Protein 8TE9 (pdb70)

Secondary structure (DSSP, 8-state):
--EEEEEE--PPTT-HHHHHHHHHHHHHHHHTTTSEEEEEE-TTBTBSHHHHHHHHHHTSSSEEEEETGGGGGT-GGGGGGGSTTS--GGGHHHHHHHHHHSHHHHHHHHHHHHTTEEEEEEEEEEEEEEEESSS---SGGGGTT-EEEE-S-HHHHHHHHHTT-EEEE--HHHHHHHHHTTS-SEEEE-HHHHHHTT-TTT--EEE----EEEEEEEEEEHHHHHHS-HHHHHHHHHHHHHHHHHHHHHHHHHHHHHHHHHHHTT-EEEPPPHHHHHHHHHHHTHHHHHTTTTS-HHHHHHHHHTT-/---EEEEEE--PPTT-HHHHHHHHHHHHHHHHTTTSEEEEEE-TTTT-SHHHHHHHHHHTSSSEEEEEHHHHTTT-GGGGGGGSTTS--GGGHHHHHHHHHHSHHHHHHHHHHHHTTEEEEEEEEEEEEEEEESSS---SSGGGTT-EEEE-S-HHHHHHHHHTT-EEEE--HHHHHHHHHTTSSSEEEE-HHHHHHTTGGGT--EEE----EEEEEEEEEEHHHHHHS-HHHHHHHHHHHHHHHHHHHHHHHHHHHHHHHHHHHTT-EEEPPPHHHHHHHHHHHGGGGGG-TTTS-HHHHHHHHGGG-

Sequence (617 aa):
KRINNIRLAHPMAPGNNVTVGYEKKFKKELVAEKSNGRVRIQLFGNCMMLGSDRVTMEAAQRGTLEMASSSSPNMANFSKKQWMVFDLPYITSPEEHQQKLYKAIDDGELGKKLDEIAASIGLKPIMYSEYGYRNFVTTKKPIKTTADDLKKNLKKVRTTDSPIIEVAVAAALGMMAPTTPISWGETYTALQQGTVDGEGNTFSLLNDAKKHTTEEVLKYAIDSAHNYSMHLLMMNKKAYYDSLPANVQQILTEEAGREALTYQRSITSELEKKAEDAFIIEQGITVTRLSPEEERAKLVERTRPVWDKFKDDIPAELIKLVQETQQQAKRRINIRLAHPMAPGNNVTVGYEEKFKKELVAEEKSNNGRVRIQLFGNCMLGSDRRVVTMEAAQRRGTLEMASSSSPNMANNFSKQWMVFDLPYITSPEHQQKLYKAIDDGELGKKKLDEIAASSIGLKPIMYSEYGYRNFVTTKKPIKTTADDLKNLKVRTTDSPIIEVAVAAALGMAPTPISWGETYTALQQGTVDGEGNTFSLLNDAKHTEVLKYAIDSAHNYSMHLLMMNKKAYYDSLPANVQQILTEAGREALTYQRSITSSELEKKAEEDAFIEQGITVTRLSPEERAKLVERTRPVWDKFKKDDIPAELIKKLVQETQQQ

Nearest PDB structures (foldseek):
  8tqn-assembly1_A  TM=9.369E-01  e=1.043E-58  Oleidesulfovibrio alaskensis G20
  7bcr-assembly1_A  TM=9.607E-01  e=1.372E-29  Advenella mimigardefordensis DPN7
  4p47-assembly1_A  TM=8.712E-01  e=3.939E-31  Brucella anthropi ATCC 49188
  4pf8-assembly2_B  TM=9.521E-01  e=1.018E-27  Sulfitobacter sp. NAS-14.1
  4ovq-assembly1_A  TM=9.453E-01  e=1.079E-27  Roseobacter denitrificans OCh 114

Solvent-accessible surface area: 24786 Å² total; per-residue (Å²): 137,69,42,70,0,79,0,0,3,2,2,1,82,42,0,2,0,12,31,0,0,84,53,0,75,81,15,0,39,101,61,2,114,26,130,3,74,1,14,37,1,10,35,28,22,60,23,16,6,109,71,1,0,46,18,0,58,175,36,88,12,19,0,0,0,0,2,0,0,11,0,9,68,29,16,97,55,0,0,0,0,2,2,2,38,7,5,44,76,147,58,26,133,105,0,22,122,20,11,69,105,32,98,2,2,128,57,0,62,86,7,0,46,86,27,30,1,59,18,13,4,20,0,8,6,10,31,2,20,10,1,0,16,170,71,70,1,114,28,0,65,45,0,84,129,6,78,2,10,7,3,54,0,35,0,17,48,17,6,3,59,39,1,39,11,44,39,21,76,29,53,21,37,106,0,23,73,10,7,68,126,51,71,1,54,1,0,7,1,4,7,2,2,0,23,31,15,90,4,6,119,31,8,108,37,0,0,32,0,14,5,4,7,0,3,1,0,0,1,0,11,71,74,54,28,82,82,15,72,61,94,10,33,120,24,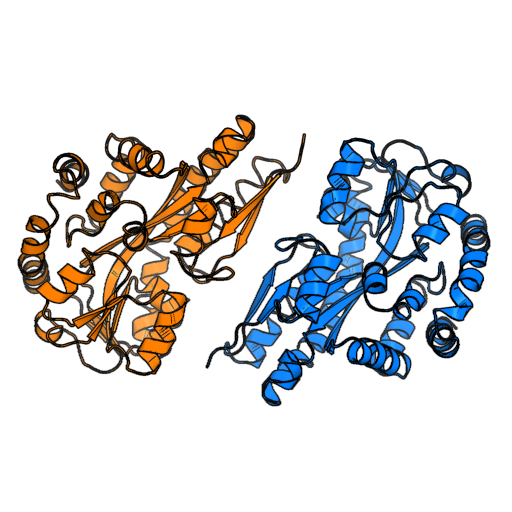0,34,64,0,0,153,72,0,16,96,84,0,39,73,22,13,84,105,44,43,143,136,5,41,79,24,0,113,146,100,56,9,60,26,24,144,18,44,108,124,42,70,57,80,1,54,115,66,0,106,68,1,24,94,142,24,128,131,57,4,48,74,116,7,31,108,27,0,63,77,5,28,160,98,147,46,16,78,0,74,0,0,2,2,4,2,88,42,0,2,0,9,30,0,0,84,50,0,78,74,23,0,39,108,62,0,128,24,68,3,49,1,12,36,0,11,27,33,28,59,25,18,6,121,78,3,0,50,16,0,68,177,38,80,10,21,0,0,0,0,3,0,0,12,0,5,52,28,19,94,53,0,0,0,0,2,2,2,37,6,4,42,77,150,30,20,131,88,0,23,156,19,9,70,137,27,103,2,2,106,46,0,64,93,5,0,46,86,26,30,1,57,19,13,3,21,0,7,5,9,31,3,18,11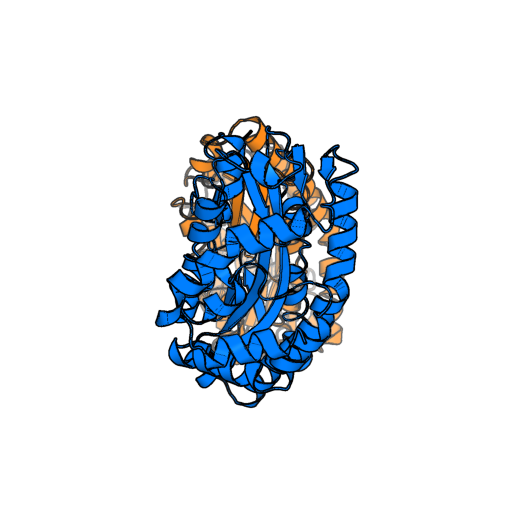,1,1,11,147,92,77,0,110,31,0,70,58,0,103,126,10,83,4,10,8,3,56,0,42,0,17,51,20,7,3,63,37,1,35,12,51,38,59,68,24,48,23,50,109,0,38,53,9,5,72,124,45,77,1,16,2,0,8,0,3,6,3,2,0,33,35,27,100,4,4,102,37,5,92,30,0,0,37,0,14,4,3,7,0,2,1,0,0,0,0,14,74,75,55,26,83,85,15,61,75,84,8,35,86,15,0,25,52,0,0,137,76,0,14,91,82,0,34,72,35,19,83,102,55,35,115,137,5,75,67,24,0,108,155,76,58,5,63,39,34,198,18,50,112,128,26,70,60,82,0,58,95,64,0,115,49,3,55,82,141,29,158,156,40,6,44,83,103,0,33,104,21,0,71,93,10,29,167

B-factor: mean 19.11, std 8.53, range [8.99, 82.58]

Structure (mmCIF, N/CA/C/O backbone):
data_8TE9
#
_entry.id   8TE9
#
_cell.length_a   72.2
_cell.length_b   83.21
_cell.length_c   91.91
_cell.angle_alpha   90
_cell.angle_beta   90
_cell.angle_gamma   90
#
_symmetry.space_group_name_H-M   'P 21 21 21'
#
loop_
_entity.id
_entity.type
_entity.pdbx_description
1 polymer 'Isethionate-binding periplasmic protein DctP'
2 non-polymer '2-hydroxyethylsulfonic acid'
3 non-polymer 'NITRATE ION'
4 non-polymer 1,2-ETHANEDIOL
5 water water
#
loop_
_atom_site.group_PDB
_atom_site.id
_atom_site.type_symbol
_atom_site.label_atom_id
_atom_site.label_alt_id
_atom_site.label_comp_id
_atom_site.label_asym_id
_atom_site.label_entity_id
_atom_site.label_seq_id
_atom_site.pdbx_PDB_ins_code
_atom_site.Cartn_x
_atom_site.Cartn_y
_atom_site.Cartn_z
_atom_site.occupancy
_atom_site.B_iso_or_equiv
_atom_site.auth_seq_id
_atom_site.auth_comp_id
_atom_site.auth_asym_id
_atom_site.auth_atom_id
_atom_site.pdbx_PDB_model_num
ATOM 1 N N . LYS A 1 29 ? 14.041 -3.491 -21.878 1 65.085 29 LYS A N 1
ATOM 2 C CA . LYS A 1 29 ? 12.73 -2.918 -22.283 1 64.859 29 LYS A CA 1
ATOM 3 C C . LYS A 1 29 ? 12.52 -1.638 -21.469 1 59.535 29 LYS A C 1
ATOM 4 O O . LYS A 1 29 ? 13.482 -1.068 -20.95 1 54.693 29 LYS A O 1
ATOM 23 N N . ARG A 1 30 ? 11.272 -1.153 -21.441 1 45.719 30 ARG A N 1
ATOM 24 C CA . ARG A 1 30 ? 10.804 -0.233 -20.419 1 39.712 30 ARG A CA 1
ATOM 25 C C . ARG A 1 30 ? 10.126 -1.081 -19.347 1 36.847 30 ARG A C 1
ATOM 26 O O . ARG A 1 30 ? 9.713 -2.213 -19.617 1 36.41 30 ARG A O 1
ATOM 47 N N . ILE A 1 31 ? 10.096 -0.568 -18.113 1 27.452 31 ILE A N 1
ATOM 48 C CA . ILE A 1 31 ? 9.41 -1.235 -17.014 1 23.033 31 ILE A CA 1
ATOM 49 C C . ILE A 1 31 ? 8.43 -0.202 -16.471 1 22.441 31 ILE A C 1
ATOM 50 O O . ILE A 1 31 ? 8.878 0.905 -16.189 1 23.659 31 ILE A O 1
ATOM 66 N N . ASN A 1 32 ? 7.146 -0.534 -16.372 1 20.766 32 ASN A N 1
ATOM 67 C CA A ASN A 1 32 ? 6.166 0.34 -15.731 0.5 20.126 32 ASN A CA 1
ATOM 68 C CA B ASN A 1 32 ? 6.125 0.28 -15.772 0.5 19.64 32 ASN A CA 1
ATOM 69 C C . ASN A 1 32 ? 5.717 -0.27 -14.408 1 18.35 32 ASN A C 1
ATOM 70 O O . ASN A 1 32 ? 5.324 -1.425 -14.318 1 19.362 32 ASN A O 1
ATOM 91 N N . ILE A 1 33 ? 5.777 0.538 -13.348 1 15.542 33 ILE A N 1
ATOM 92 C CA . ILE A 1 33 ? 5.504 0.08 -11.999 1 13.77 33 ILE A CA 1
ATOM 93 C C . ILE A 1 33 ? 4.362 0.931 -11.441 1 12.829 33 ILE A C 1
ATOM 94 O O . ILE A 1 33 ? 4.524 2.17 -11.326 1 15.076 33 ILE A O 1
ATOM 110 N N . ARG A 1 34 ? 3.268 0.323 -11.078 1 12.926 34 ARG A N 1
ATOM 111 C CA . ARG A 1 34 ? 2.127 1.048 -10.566 1 13.057 34 ARG A CA 1
ATOM 112 C C . ARG A 1 34 ? 2.238 1.182 -9.05 1 12.558 34 ARG A C 1
ATOM 113 O O . ARG A 1 34 ? 2.542 0.218 -8.354 1 14.881 34 ARG A O 1
ATOM 134 N N . LEU A 1 35 ? 1.911 2.371 -8.57 1 12.182 35 LEU A N 1
ATOM 135 C CA . LEU A 1 35 ? 2.032 2.711 -7.147 1 11.936 35 LEU A CA 1
ATOM 136 C C . LEU A 1 35 ? 0.74 3.395 -6.722 1 12.004 35 LEU A C 1
ATOM 137 O O . LEU A 1 35 ? 0.462 4.525 -7.207 1 13.324 35 LEU A O 1
ATOM 153 N N . ALA A 1 36 ? -0.062 2.798 -5.865 1 11.265 36 ALA A N 1
ATOM 154 C CA . ALA A 1 36 ? -1.317 3.379 -5.444 1 11.585 36 ALA A CA 1
ATOM 155 C C . ALA A 1 36 ? -1.259 3.806 -3.985 1 11.646 36 ALA A C 1
ATOM 156 O O . ALA A 1 36 ? -0.621 3.191 -3.148 1 12.829 36 ALA A O 1
ATOM 163 N N . HIS A 1 37 ? -1.961 4.899 -3.694 1 11.857 37 HIS A N 1
ATOM 164 C CA . HIS A 1 37 ? -2.019 5.414 -2.329 1 11.587 37 HIS A CA 1
ATOM 165 C C . HIS A 1 37 ? -3.225 6.291 -2.112 1 11.392 37 HIS A C 1
ATOM 166 O O . HIS A 1 37 ? -3.915 6.659 -3.081 1 12.655 37 HIS A O 1
ATOM 181 N N . PRO A 1 38 ? -3.566 6.586 -0.864 1 11.494 38 PRO A N 1
ATOM 182 C CA . PRO A 1 38 ? -4.808 7.264 -0.541 1 12.099 38 PRO A CA 1
ATOM 183 C C . PRO A 1 38 ? -4.672 8.757 -0.36 1 11.735 38 PRO A C 1
ATOM 184 O O . PRO A 1 38 ? -5.679 9.401 -0.074 1 13.122 38 PRO A O 1
ATOM 195 N N . MET A 1 39 ? -3.474 9.335 -0.447 1 12.069 39 MET A N 1
ATOM 196 C CA . MET A 1 39 ? -3.237 10.665 0.083 1 13.68 39 MET A CA 1
ATOM 197 C C . MET A 1 39 ? -3.539 11.727 -0.964 1 13.634 39 MET A C 1
ATOM 198 O O . MET A 1 39 ? -3.464 11.519 -2.175 1 13.79 39 MET A O 1
ATOM 212 N N . ALA A 1 40 ? -3.92 12.911 -0.465 1 13.977 40 ALA A N 1
ATOM 213 C CA . ALA A 1 40 ? -4.499 13.987 -1.254 1 14.537 40 ALA A CA 1
ATOM 214 C C . ALA A 1 40 ? -3.47 14.786 -2.016 1 14.916 40 ALA A C 1
ATOM 215 O O . ALA A 1 40 ? -2.288 14.778 -1.726 1 13.588 40 ALA A O 1
ATOM 222 N N . PRO A 1 41 ? -3.903 15.495 -3.089 1 15.681 41 PRO A N 1
ATOM 223 C CA . PRO A 1 41 ? -2.971 16.344 -3.818 1 15.741 41 PRO A CA 1
ATOM 224 C C . PRO A 1 41 ? -2.274 17.349 -2.918 1 15.238 41 PRO A C 1
ATOM 225 O O . PRO A 1 41 ? -2.911 17.922 -2.036 1 15.589 41 PRO A O 1
ATOM 236 N N . GLY A 1 42 ? -0.976 17.523 -3.13 1 14.432 42 GLY A N 1
ATOM 237 C CA . GLY A 1 42 ? -0.197 18.505 -2.395 1 15.26 42 GLY A CA 1
ATOM 238 C C . GLY A 1 42 ? 0.235 18.075 -0.995 1 14.259 42 GLY A C 1
ATOM 239 O O . GLY A 1 42 ? 0.922 18.81 -0.326 1 16.585 42 GLY A O 1
ATOM 243 N N . ASN A 1 43 ? -0.2 16.902 -0.544 1 13.883 43 ASN A N 1
ATOM 244 C CA . ASN A 1 43 ? 0.102 16.365 0.777 1 12.937 43 ASN A CA 1
ATOM 245 C C . ASN A 1 43 ? 1.552 15.91 0.833 1 12.746 43 ASN A C 1
ATOM 246 O O . ASN A 1 43 ? 2.174 15.527 -0.175 1 13.357 43 ASN A O 1
ATOM 257 N N . ASN A 1 44 ? 2.154 15.969 2.032 1 12.424 44 ASN A N 1
ATOM 258 C CA . ASN A 1 44 ? 3.52 15.575 2.21 1 13.374 44 ASN A CA 1
ATOM 259 C C . ASN A 1 44 ? 3.845 14.173 1.689 1 12.413 44 ASN A C 1
ATOM 260 O O . ASN A 1 44 ? 4.887 13.954 1.093 1 12.921 44 ASN A O 1
ATOM 271 N N . VAL A 1 45 ? 2.935 13.228 1.919 1 11.898 45 VAL A N 1
ATOM 272 C CA . VAL A 1 45 ? 3.148 11.862 1.472 1 12.006 45 VAL A CA 1
ATOM 273 C C . VAL A 1 45 ? 3.072 11.841 -0.054 1 11.605 45 VAL A C 1
ATOM 274 O O . VAL A 1 45 ? 3.916 11.263 -0.731 1 12.066 45 VAL A O 1
ATOM 287 N N . THR A 1 46 ? 2.037 12.461 -0.587 1 11.643 46 THR A N 1
ATOM 288 C CA . THR A 1 46 ? 1.837 12.521 -2.034 1 11.877 46 THR A CA 1
ATOM 289 C C . THR A 1 46 ? 3.05 13.068 -2.746 1 12.752 46 THR A C 1
ATOM 290 O O . THR A 1 46 ? 3.532 12.539 -3.759 1 12.365 46 THR A O 1
ATOM 301 N N . VAL A 1 47 ? 3.553 14.198 -2.24 1 13.182 47 VAL A N 1
ATOM 302 C CA . VAL A 1 47 ? 4.687 14.876 -2.851 1 13.337 47 VAL A CA 1
ATOM 303 C C . VAL A 1 47 ? 5.943 14.01 -2.761 1 12.977 47 VAL A C 1
ATOM 304 O O . VAL A 1 47 ? 6.789 14.014 -3.655 1 13.134 47 VAL A O 1
ATOM 317 N N . GLY A 1 48 ? 6.119 13.311 -1.64 1 12.204 48 GLY A N 1
ATOM 318 C CA . GLY A 1 48 ? 7.211 12.369 -1.545 1 12.895 48 GLY A CA 1
ATOM 319 C C . GLY A 1 48 ? 7.209 11.327 -2.678 1 12.307 48 GLY A C 1
ATOM 320 O O . GLY A 1 48 ? 8.268 10.936 -3.157 1 12.65 48 GLY A O 1
ATOM 324 N N . TYR A 1 49 ? 6.031 10.808 -3.026 1 11.831 49 TYR A N 1
ATOM 325 C CA . TYR A 1 49 ? 5.928 9.817 -4.093 1 11.598 49 TYR A CA 1
ATOM 326 C C . TYR A 1 49 ? 6.08 10.408 -5.474 1 11.564 49 TYR A C 1
ATOM 327 O O . TYR A 1 49 ? 6.607 9.745 -6.366 1 12.799 49 TYR A O 1
ATOM 345 N N . GLU A 1 50 ? 5.713 11.68 -5.643 1 12.644 50 GLU A N 1
ATOM 346 C CA . GLU A 1 50 ? 6.066 12.393 -6.878 1 13.153 50 GLU A CA 1
ATOM 347 C C . GLU A 1 50 ? 7.579 12.52 -7.012 1 12.873 50 GLU A C 1
ATOM 348 O O . GLU A 1 50 ? 8.141 12.331 -8.089 1 13.578 50 GLU A O 1
ATOM 360 N N A LYS A 1 51 ? 8.285 12.778 -5.91 0.5 12.769 51 LYS A N 1
ATOM 361 N N B LYS A 1 51 ? 8.26 12.802 -5.899 0.5 12.465 51 LYS A N 1
ATOM 362 C CA A LYS A 1 51 ? 9.737 12.858 -5.959 0.5 13.129 51 LYS A CA 1
ATOM 363 C CA B LYS A 1 51 ? 9.71 12.861 -5.897 0.5 12.567 51 LYS A CA 1
ATOM 364 C C A LYS A 1 51 ? 10.369 11.493 -6.22 0.5 13.316 51 LYS A C 1
ATOM 365 C C B LYS A 1 51 ? 10.309 11.506 -6.258 0.5 13.041 51 LYS A C 1
ATOM 366 O O A LYS A 1 51 ? 11.353 11.377 -6.953 0.5 13.366 51 LYS A O 1
ATOM 367 O O B LYS A 1 51 ? 11.201 11.422 -7.106 0.5 13.367 51 LYS A O 1
ATOM 404 N N . PHE A 1 52 ? 9.794 10.453 -5.612 1 12.828 52 PHE A N 1
ATOM 405 C CA . PHE A 1 52 ? 10.235 9.089 -5.878 1 12.602 52 PHE A CA 1
ATOM 406 C C . PHE A 1 52 ? 10.124 8.783 -7.375 1 12.927 52 PHE A C 1
ATOM 407 O O . PHE A 1 52 ? 11.067 8.277 -7.998 1 12.6 52 PHE A O 1
ATOM 425 N N . LYS A 1 53 ? 8.968 9.087 -7.955 1 12.962 53 LYS A N 1
ATOM 426 C CA A LYS A 1 53 ? 8.738 8.881 -9.385 0.5 12.732 53 LYS A CA 1
ATOM 427 C CA B LYS A 1 53 ? 8.766 8.854 -9.376 0.5 13.027 53 LYS A CA 1
ATOM 428 C C . LYS A 1 53 ? 9.813 9.575 -10.218 1 13.705 53 LYS A C 1
ATOM 429 O O . LYS A 1 53 ? 10.423 8.993 -11.134 1 13.912 53 LYS A O 1
ATOM 466 N N . GLU A 1 54 ? 10.085 10.829 -9.9 1 13.694 54 GLU A N 1
ATOM 467 C CA . GLU A 1 54 ? 11.061 11.609 -10.648 1 13.785 54 GLU A CA 1
ATOM 468 C C . GLU A 1 54 ? 12.443 10.97 -10.535 1 14.182 54 GLU A C 1
ATOM 469 O O . GLU A 1 54 ? 13.206 10.897 -11.514 1 15.52 54 GLU A O 1
ATOM 481 N N . LEU A 1 55 ? 12.859 10.628 -9.322 1 13.942 55 LEU A N 1
ATOM 482 C CA . LEU A 1 55 ? 14.169 10.041 -9.098 1 13.976 55 LEU A CA 1
ATOM 483 C C . LEU A 1 55 ? 14.348 8.703 -9.772 1 14.304 55 LEU A C 1
ATOM 484 O O . LEU A 1 55 ? 15.406 8.414 -10.326 1 15.707 55 LEU A O 1
ATOM 500 N N . VAL A 1 56 ? 13.323 7.862 -9.789 1 14.003 56 VAL A N 1
ATOM 501 C CA . VAL A 1 56 ? 13.41 6.602 -10.477 1 13.856 56 VAL A CA 1
ATOM 502 C C . VAL A 1 56 ? 13.632 6.839 -11.962 1 14.972 56 VAL A C 1
ATOM 503 O O . VAL A 1 56 ? 14.449 6.152 -12.603 1 15.146 56 VAL A O 1
ATOM 516 N N . ALA A 1 57 ? 12.894 7.78 -12.542 1 15.296 57 ALA A N 1
ATOM 517 C CA . ALA A 1 57 ? 13.053 8.094 -13.97 1 15.576 57 ALA A CA 1
ATOM 518 C C . ALA A 1 57 ? 14.462 8.612 -14.264 1 17.492 57 ALA A C 1
ATOM 519 O O . ALA A 1 57 ? 15.089 8.172 -15.242 1 18.534 57 ALA A O 1
ATOM 526 N N . GLU A 1 58 ? 14.986 9.47 -13.419 1 15.95 58 GLU A N 1
ATOM 527 C CA . GLU A 1 58 ? 16.32 10.056 -13.629 1 18.143 58 GLU A CA 1
ATOM 528 C C . GLU A 1 58 ? 17.375 8.973 -13.562 1 17.337 58 GLU A C 1
ATOM 529 O O . GLU A 1 58 ? 18.252 8.868 -14.437 1 18.961 58 GLU A O 1
ATOM 541 N N . LYS A 1 59 ? 17.322 8.135 -12.51 1 16.767 59 LYS A N 1
ATOM 542 C CA . LYS A 1 59 ? 18.365 7.148 -12.253 1 17.721 59 LYS A CA 1
ATOM 543 C C . LYS A 1 59 ? 18.345 6.058 -13.307 1 19.448 59 LYS A C 1
ATOM 544 O O . LYS A 1 59 ? 19.378 5.406 -13.546 1 21.38 59 LYS A O 1
ATOM 563 N N . SER A 1 60 ? 17.193 5.799 -13.906 1 18.758 60 SER A N 1
ATOM 564 C CA . SER A 1 60 ? 17.06 4.761 -14.904 1 18.49 60 SER A CA 1
ATOM 565 C C . SER A 1 60 ? 17.183 5.316 -16.322 1 21.125 60 SER A C 1
ATOM 566 O O . SER A 1 60 ? 16.926 4.571 -17.284 1 22.364 60 SER A O 1
ATOM 574 N N . ASN A 1 61 ? 17.406 6.627 -16.465 1 20.115 61 ASN A N 1
ATOM 575 C CA . ASN A 1 61 ? 17.374 7.289 -17.781 1 22.855 61 ASN A CA 1
ATOM 576 C C . ASN A 1 61 ? 16.085 6.975 -18.542 1 26.363 61 ASN A C 1
ATOM 577 O O . ASN A 1 61 ? 16.093 6.737 -19.768 1 30.16 61 ASN A O 1
ATOM 588 N N . GLY A 1 62 ? 14.95 6.982 -17.826 1 22.353 62 GLY A N 1
ATOM 589 C CA . GLY A 1 62 ? 13.654 6.805 -18.436 1 23.277 62 GLY A CA 1
ATOM 590 C C . GLY A 1 62 ? 13.257 5.346 -18.642 1 22.943 62 GLY A C 1
ATOM 591 O O . GLY A 1 62 ? 12.116 5.134 -19.055 1 30.88 62 GLY A O 1
ATOM 595 N N . ARG A 1 63 ? 14.123 4.387 -18.296 1 22.783 63 ARG A N 1
ATOM 596 C CA . ARG A 1 63 ? 13.86 2.973 -18.529 1 23.553 63 ARG A CA 1
ATOM 597 C C . ARG A 1 63 ? 12.79 2.451 -17.555 1 23.721 63 ARG A C 1
ATOM 598 O O . ARG A 1 63 ? 12.015 1.574 -17.919 1 27.556 63 ARG A O 1
ATOM 619 N N . VAL A 1 64 ? 12.715 3.003 -16.336 1 18.707 64 VAL A N 1
ATOM 620 C CA . VAL A 1 64 ? 11.766 2.56 -15.311 1 18.243 64 VAL A CA 1
ATOM 621 C C . VAL A 1 64 ? 10.826 3.711 -15.013 1 17.181 64 VAL A C 1
ATOM 622 O O . VAL A 1 64 ? 11.337 4.789 -14.67 1 20.586 64 VAL A O 1
ATOM 635 N N . ARG A 1 65 ? 9.545 3.481 -15.109 1 16.572 65 ARG A N 1
ATOM 636 C CA . ARG A 1 65 ? 8.558 4.526 -14.915 1 18.21 65 ARG A CA 1
ATOM 637 C C . ARG A 1 65 ? 7.641 4.124 -13.763 1 17.168 65 ARG A C 1
ATOM 638 O O . ARG A 1 65 ? 7.034 3.049 -13.813 1 18.718 65 ARG A O 1
ATOM 659 N N . ILE A 1 66 ? 7.503 5.001 -12.768 1 14.108 66 ILE A N 1
ATOM 660 C CA . ILE A 1 66 ? 6.508 4.844 -11.717 1 13.973 66 ILE A CA 1
ATOM 661 C C . ILE A 1 66 ? 5.22 5.54 -12.157 1 13.923 66 ILE A C 1
ATOM 662 O O . ILE A 1 66 ? 5.257 6.715 -12.563 1 16.91 66 ILE A O 1
ATOM 678 N N . GLN A 1 67 ? 4.095 4.828 -12.172 1 13.039 67 GLN A N 1
ATOM 679 C CA . GLN A 1 67 ? 2.8 5.438 -12.447 1 13.705 67 GLN A CA 1
ATOM 680 C C . GLN A 1 67 ? 2.079 5.565 -11.127 1 13.58 67 GLN A C 1
ATOM 681 O O . GLN A 1 67 ? 1.851 4.598 -10.445 1 13.712 67 GLN A O 1
ATOM 695 N N . LEU A 1 68 ? 1.691 6.81 -10.799 1 13.022 68 LEU A N 1
ATOM 696 C CA . LEU A 1 68 ? 1.123 7.132 -9.516 1 12.858 68 LEU A CA 1
ATOM 697 C C . LEU A 1 68 ? -0.397 7.126 -9.556 1 12.594 68 LEU A C 1
ATOM 698 O O . LEU A 1 68 ? -1.021 7.831 -10.363 1 14.54 68 LEU A O 1
ATOM 714 N N . PHE A 1 69 ? -1.017 6.385 -8.665 1 12.298 69 PHE A N 1
ATOM 715 C CA . PHE A 1 69 ? -2.447 6.298 -8.474 1 12.347 69 PHE A CA 1
ATOM 716 C C . PHE A 1 69 ? -2.755 6.766 -7.054 1 12.473 69 PHE A C 1
ATOM 717 O O . PHE A 1 69 ? -3.134 6.002 -6.169 1 13.279 69 PHE A O 1
ATOM 734 N N . GLY A 1 70 ? -2.604 8.087 -6.837 1 12.895 70 GLY A N 1
ATOM 735 C CA . GLY A 1 70 ? -2.807 8.681 -5.524 1 12.902 70 GLY A CA 1
ATOM 736 C C . GLY A 1 70 ? -4.264 9.028 -5.276 1 13.433 70 GLY A C 1
ATOM 737 O O . GLY A 1 70 ? -5.159 8.673 -6.058 1 13.731 70 GLY A O 1
ATOM 741 N N . ASN A 1 71 ? -4.499 9.628 -4.108 1 12.658 71 ASN A N 1
ATOM 742 C CA . ASN A 1 71 ? -5.803 10.199 -3.792 1 13.628 71 ASN A CA 1
ATOM 743 C C . ASN A 1 71 ? -6.929 9.19 -3.945 1 14.041 71 ASN A C 1
ATOM 744 O O . ASN A 1 71 ? -8.066 9.537 -4.34 1 15.292 71 ASN A O 1
ATOM 755 N N . CYS A 1 72 ? -6.706 7.939 -3.55 1 13.246 72 CYS A N 1
ATOM 756 C CA . CYS A 1 72 ? -7.697 6.876 -3.548 1 13.844 72 CYS A CA 1
ATOM 757 C C . CYS A 1 72 ? -8.198 6.567 -4.96 1 13.278 72 CYS A C 1
ATOM 758 O O . CYS A 1 72 ? -9.266 5.956 -5.089 1 14.731 72 CYS A O 1
ATOM 766 N N . MET A 1 73 ? -7.369 6.827 -5.982 1 12.692 73 MET A N 1
ATOM 767 C CA A MET A 1 73 ? -7.669 6.473 -7.372 0.9 15.262 73 MET A CA 1
ATOM 768 C CA B MET A 1 73 ? -7.751 6.491 -7.337 0.1 13.067 73 MET A CA 1
ATOM 769 C C . MET A 1 73 ? -8.111 5.019 -7.517 1 15.065 73 MET A C 1
ATOM 770 O O . MET A 1 73 ? -8.976 4.711 -8.345 1 16.087 73 MET A O 1
ATOM 797 N N . LEU A 1 74 ? -7.446 4.128 -6.802 1 14.018 74 LEU A N 1
ATOM 798 C CA . LEU A 1 74 ? -7.755 2.695 -6.879 1 13.792 74 LEU A CA 1
ATOM 799 C C . LEU A 1 74 ? -8.321 2.202 -5.54 1 14.02 74 LEU A C 1
ATOM 800 O O . LEU A 1 74 ? -8.341 0.967 -5.354 1 17.962 74 LEU A O 1
ATOM 816 N N . GLY A 1 75 ? -8.785 3.082 -4.69 1 13.844 75 GLY A N 1
ATOM 817 C CA . GLY A 1 75 ? -9.323 2.713 -3.392 1 14.16 75 GLY A CA 1
ATOM 818 C C . GLY A 1 75 ? -8.458 3.198 -2.228 1 13.857 75 GLY A C 1
ATOM 819 O O . GLY A 1 75 ? -7.441 3.835 -2.447 1 14.313 75 GLY A O 1
ATOM 823 N N . SER A 1 76 ? -8.957 2.964 -1.017 1 13.498 76 SER A N 1
ATOM 824 C CA . SER A 1 76 ? -8.284 3.383 0.196 1 13.439 76 SER A CA 1
ATOM 825 C C . SER A 1 76 ? -7.207 2.384 0.6 1 12.417 76 SER A C 1
ATOM 826 O O . SER A 1 76 ? -6.901 1.429 -0.105 1 13.339 76 SER A O 1
ATOM 834 N N . ASP A 1 77 ? -6.597 2.641 1.765 1 12.386 77 ASP A N 1
ATOM 835 C CA . ASP A 1 77 ? -5.352 1.987 2.142 1 13.163 77 ASP A CA 1
ATOM 836 C C . ASP A 1 77 ? -5.414 0.469 2.039 1 12.968 77 ASP A C 1
ATOM 837 O O . ASP A 1 77 ? -4.492 -0.167 1.567 1 12.929 77 ASP A O 1
ATOM 846 N N . ARG A 1 78 ? -6.439 -0.12 2.678 1 12.645 78 ARG A N 1
ATOM 847 C CA . ARG A 1 78 ? -6.472 -1.58 2.79 1 13.393 78 ARG A CA 1
ATOM 848 C C . ARG A 1 78 ? -6.574 -2.245 1.438 1 12.931 78 ARG A C 1
ATOM 849 O O . ARG A 1 78 ? -5.817 -3.156 1.125 1 13.035 78 ARG A O 1
ATOM 870 N N . VAL A 1 79 ? -7.496 -1.775 0.613 1 13.21 79 VAL A N 1
ATOM 871 C CA . VAL A 1 79 ? -7.752 -2.486 -0.625 1 14.498 79 VAL A CA 1
ATOM 872 C C . VAL A 1 79 ? -6.537 -2.407 -1.542 1 13.466 79 VAL A C 1
ATOM 873 O O . VAL A 1 79 ? -6.165 -3.358 -2.228 1 14.552 79 VAL A O 1
ATOM 886 N N . THR A 1 80 ? -5.822 -1.268 -1.576 1 13.019 80 THR A N 1
ATOM 887 C CA . THR A 1 80 ? -4.669 -1.167 -2.445 1 13.019 80 THR A CA 1
ATOM 888 C C . THR A 1 80 ? -3.464 -1.929 -1.87 1 12.565 80 THR A C 1
ATOM 889 O O . THR A 1 80 ? -2.666 -2.452 -2.644 1 12.802 80 THR A O 1
ATOM 900 N N . MET A 1 81 ? -3.306 -1.958 -0.551 1 12.28 81 MET A N 1
ATOM 901 C CA . MET A 1 81 ? -2.195 -2.74 -0.027 1 12.002 81 MET A CA 1
ATOM 902 C C . MET A 1 81 ? -2.452 -4.223 -0.187 1 13.205 81 MET A C 1
ATOM 903 O O . MET A 1 81 ? -1.522 -5.005 -0.407 1 13.691 81 MET A O 1
ATOM 917 N N . GLU A 1 82 ? -3.719 -4.649 -0.133 1 13.397 82 GLU A N 1
ATOM 918 C CA . GLU A 1 82 ? -4.048 -6.04 -0.42 1 14.4 82 GLU A CA 1
ATOM 919 C C . GLU A 1 82 ? -3.705 -6.356 -1.851 1 14.638 82 GLU A C 1
ATOM 920 O O . GLU A 1 82 ? -3.115 -7.401 -2.138 1 15.667 82 GLU A O 1
ATOM 932 N N . ALA A 1 83 ? -3.938 -5.447 -2.782 1 13.895 83 ALA A N 1
ATOM 933 C CA . ALA A 1 83 ? -3.569 -5.634 -4.162 1 15.259 83 ALA A CA 1
ATOM 934 C C . ALA A 1 83 ? -2.063 -5.744 -4.294 1 15.311 83 ALA A C 1
ATOM 935 O O . ALA A 1 83 ? -1.553 -6.607 -5.038 1 15.973 83 ALA A O 1
ATOM 942 N N . ALA A 1 84 ? -1.284 -4.889 -3.607 1 14.445 84 ALA A N 1
ATOM 943 C CA . ALA A 1 84 ? 0.157 -5.009 -3.656 1 13.67 84 ALA A CA 1
ATOM 944 C C . ALA A 1 84 ? 0.613 -6.334 -3.088 1 14.614 84 ALA A C 1
ATOM 945 O O . ALA A 1 84 ? 1.536 -6.949 -3.635 1 15.427 84 ALA A O 1
ATOM 952 N N . GLN A 1 85 ? 0.039 -6.777 -1.999 1 13.338 85 GLN A N 1
ATOM 953 C CA . GLN A 1 85 ? 0.408 -8.063 -1.405 1 14.467 85 GLN A CA 1
ATOM 954 C C . GLN A 1 85 ? 0.102 -9.214 -2.358 1 15.915 85 GLN A C 1
ATOM 955 O O . GLN A 1 85 ? 0.942 -10.139 -2.439 1 15.38 85 GLN A O 1
ATOM 969 N N . ARG A 1 86 ? -1.004 -9.153 -3.086 1 16.211 86 ARG A N 1
ATOM 970 C CA . ARG A 1 86 ? -1.375 -10.217 -4.003 1 17.814 86 ARG A CA 1
ATOM 971 C C . ARG A 1 86 ? -0.591 -10.112 -5.294 1 19.537 86 ARG A C 1
ATOM 972 O O . ARG A 1 86 ? -0.482 -11.1 -6.05 1 22.611 86 ARG A O 1
ATOM 993 N N . GLY A 1 87 ? -0.066 -8.94 -5.649 1 17.74 87 GLY A N 1
ATOM 994 C CA . GLY A 1 87 ? 0.671 -8.778 -6.887 1 19.623 87 GLY A CA 1
ATOM 995 C C . GLY A 1 87 ? -0.165 -8.209 -8.025 1 17.827 87 GLY A C 1
ATOM 996 O O . GLY A 1 87 ? 0.37 -8.059 -9.134 1 21.45 87 GLY A O 1
ATOM 1000 N N . THR A 1 88 ? -1.416 -7.788 -7.766 1 17.573 88 THR A N 1
ATOM 1001 C CA . THR A 1 88 ? -2.217 -7.158 -8.791 1 18.619 88 THR A CA 1
ATOM 1002 C C . THR A 1 88 ? -1.85 -5.678 -8.961 1 18.123 88 THR A C 1
ATOM 1003 O O . THR A 1 88 ? -2.281 -5.041 -9.917 1 20.058 88 THR A O 1
ATOM 1014 N N . LEU A 1 89 ? -1.069 -5.124 -8.005 1 16.087 89 LEU A N 1
ATOM 1015 C CA . LEU A 1 89 ? -0.33 -3.885 -8.141 1 15.252 89 LEU A CA 1
ATOM 1016 C C . LEU A 1 89 ? 1.115 -4.189 -7.762 1 14.076 89 LEU A C 1
ATOM 1017 O O . LEU A 1 89 ? 1.327 -5.037 -6.91 1 15.255 89 LEU A O 1
ATOM 1033 N N . GLU A 1 90 ? 2.035 -3.415 -8.304 1 13.234 90 GLU A N 1
ATOM 1034 C CA . GLU A 1 90 ? 3.421 -3.557 -7.894 1 13.272 90 GLU A CA 1
ATOM 1035 C C . GLU A 1 90 ? 3.696 -2.899 -6.541 1 12.444 90 GLU A C 1
ATOM 1036 O O . GLU A 1 90 ? 4.478 -3.433 -5.772 1 13.517 90 GLU A O 1
ATOM 1048 N N . MET A 1 91 ? 3.077 -1.751 -6.3 1 12.336 91 MET A N 1
ATOM 1049 C CA . MET A 1 91 ? 3.392 -0.971 -5.104 1 11.78 91 MET A CA 1
ATOM 1050 C C . MET A 1 91 ? 2.142 -0.317 -4.551 1 11.415 91 MET A C 1
ATOM 1051 O O . MET A 1 91 ? 1.203 0.048 -5.277 1 12.598 91 MET A O 1
ATOM 1065 N N . ALA A 1 92 ? 2.124 -0.128 -3.239 1 11.727 92 ALA A N 1
ATOM 1066 C CA . ALA A 1 92 ? 1.07 0.617 -2.579 1 11.185 92 ALA A CA 1
ATOM 1067 C C . ALA A 1 92 ? 1.646 1.247 -1.311 1 10.71 92 ALA A C 1
ATOM 1068 O O . ALA A 1 92 ? 2.645 0.765 -0.783 1 11.572 92 ALA A O 1
ATOM 1075 N N . SER A 1 93 ? 1.007 2.306 -0.841 1 10.815 93 SER A N 1
ATOM 1076 C CA . SER A 1 93 ? 1.349 2.916 0.436 1 10.532 93 SER A CA 1
ATOM 1077 C C . SER A 1 93 ? 0.135 2.914 1.349 1 11.088 93 SER A C 1
ATOM 1078 O O . SER A 1 93 ? -0.94 3.36 0.934 1 11.311 93 SER A O 1
ATOM 1086 N N . SER A 1 94 ? 0.308 2.441 2.584 1 11.293 94 SER A N 1
ATOM 1087 C CA . SER A 1 94 ? -0.716 2.463 3.603 1 11.319 94 SER A CA 1
ATOM 1088 C C . SER A 1 94 ? -0.22 3.225 4.814 1 11.287 94 SER A C 1
ATOM 1089 O O . SER A 1 94 ? 0.936 3.05 5.203 1 11.332 94 SER A O 1
ATOM 1097 N N . SER A 1 95 ? -1.132 3.937 5.472 1 10.916 95 SER A N 1
ATOM 1098 C CA . SER A 1 95 ? -0.736 4.488 6.747 1 10.697 95 SER A CA 1
ATOM 1099 C C . SER A 1 95 ? -0.364 3.341 7.678 1 10.765 95 SER A C 1
ATOM 1100 O O . SER A 1 95 ? -0.936 2.237 7.611 1 11.472 95 SER A O 1
ATOM 1108 N N . SER A 1 96 ? 0.506 3.625 8.652 1 11.164 96 SER A N 1
ATOM 1109 C CA . SER A 1 96 ? 0.892 2.587 9.585 1 11.491 96 SER A CA 1
ATOM 1110 C C . SER A 1 96 ? -0.301 2.085 10.396 1 11.459 96 SER A C 1
ATOM 1111 O O . SER A 1 96 ? -0.38 0.863 10.603 1 12.781 96 SER A O 1
ATOM 1119 N N . PRO A 1 97 ? -1.284 2.876 10.849 1 11.886 97 PRO A N 1
ATOM 1120 C CA . PRO A 1 97 ? -2.42 2.296 11.565 1 11.787 97 PRO A CA 1
ATOM 1121 C C . PRO A 1 97 ? -3.174 1.324 10.68 1 12.47 97 PRO A C 1
ATOM 1122 O O . PRO A 1 97 ? -3.647 0.255 11.161 1 13.19 97 PRO A O 1
ATOM 1133 N N . ASN A 1 98 ? -3.396 1.656 9.397 1 11.986 98 ASN A N 1
ATOM 1134 C CA . ASN A 1 98 ? -4.144 0.741 8.543 1 11.273 98 ASN A CA 1
ATOM 1135 C C . ASN A 1 98 ? -3.334 -0.513 8.217 1 12.509 98 ASN A C 1
ATOM 1136 O O . ASN A 1 98 ? -3.908 -1.526 7.763 1 13.669 98 ASN A O 1
ATOM 1147 N N . MET A 1 99 ? -2.026 -0.506 8.43 1 12.12 99 MET A N 1
ATOM 1148 C CA . MET A 1 99 ? -1.211 -1.677 8.189 1 13.001 99 MET A CA 1
ATOM 1149 C C . MET A 1 99 ? -1.501 -2.773 9.2 1 13.679 99 MET A C 1
ATOM 1150 O O . MET A 1 99 ? -1.068 -3.916 8.994 1 13.67 99 MET A O 1
ATOM 1164 N N . ALA A 1 100 ? -2.195 -2.485 10.286 1 13.34 100 ALA A N 1
ATOM 1165 C CA . ALA A 1 100 ? -2.573 -3.517 11.236 1 14.032 100 ALA A CA 1
ATOM 1166 C C . ALA A 1 100 ? -3.412 -4.575 10.551 1 16.069 100 ALA A C 1
ATOM 1167 O O . ALA A 1 100 ? -3.503 -5.69 11.109 1 18.14 100 ALA A O 1
ATOM 1174 N N . ASN A 1 101 ? -4.086 -4.263 9.437 1 13.994 101 ASN A N 1
ATOM 1175 C CA . ASN A 1 101 ? -4.805 -5.29 8.696 1 14.794 101 ASN A CA 1
ATOM 1176 C C . ASN A 1 101 ? -3.889 -6.414 8.239 1 16.186 101 ASN A C 1
ATOM 1177 O O . ASN A 1 101 ? -4.398 -7.519 7.969 1 18.766 101 ASN A O 1
ATOM 1188 N N . PHE A 1 102 ? -2.602 -6.155 8.076 1 14.426 102 PHE A N 1
ATOM 1189 C CA . PHE A 1 102 ? -1.662 -7.095 7.496 1 14.711 102 PHE A CA 1
ATOM 1190 C C . PHE A 1 102 ? -0.728 -7.688 8.533 1 16.842 102 PHE A C 1
ATOM 1191 O O . PHE A 1 102 ? -0.278 -8.825 8.346 1 17.917 102 PHE A O 1
ATOM 1208 N N . SER A 1 103 ? -0.303 -6.94 9.546 1 15.681 103 SER A N 1
ATOM 1209 C CA . SER A 1 103 ? 0.459 -7.495 10.675 1 16.325 103 SER A CA 1
ATOM 1210 C C . SER A 1 103 ? 0.157 -6.653 11.901 1 16.042 103 SER A C 1
ATOM 1211 O O . SER A 1 103 ? 0.268 -5.418 11.866 1 16.353 103 SER A O 1
ATOM 1219 N N . LYS A 1 104 ? -0.07 -7.318 13.013 1 15.918 104 LYS A N 1
ATOM 1220 C CA A LYS A 1 104 ? -0.24 -6.707 14.316 0.6 15.393 104 LYS A CA 1
ATOM 1221 C CA B LYS A 1 104 ? -0.292 -6.55 14.223 0.4 15.026 104 LYS A CA 1
ATOM 1222 C C . LYS A 1 104 ? 1.001 -5.944 14.78 1 14.55 104 LYS A C 1
ATOM 1223 O O . LYS A 1 104 ? 0.932 -5.069 15.62 1 14.636 104 LYS A O 1
ATOM 1260 N N . GLN A 1 105 ? 2.189 -6.348 14.28 1 14.212 105 GLN A N 1
ATOM 1261 C CA . GLN A 1 105 ? 3.396 -5.761 14.847 1 14.507 105 GLN A CA 1
ATOM 1262 C C . GLN A 1 105 ? 3.531 -4.278 14.539 1 14.321 105 GLN A C 1
ATOM 1263 O O . GLN A 1 105 ? 4.195 -3.563 15.263 1 14.758 105 GLN A O 1
ATOM 1277 N N . TRP A 1 106 ? 2.947 -3.814 13.422 1 13.357 106 TRP A N 1
ATOM 1278 C CA . TRP A 1 106 ? 2.97 -2.39 13.097 1 14.529 106 TRP A CA 1
ATOM 1279 C C . TRP A 1 106 ? 2.319 -1.516 14.15 1 14.096 106 TRP A C 1
ATOM 1280 O O . TRP A 1 106 ? 2.602 -0.324 14.246 1 14.804 106 TRP A O 1
ATOM 1301 N N . MET A 1 107 ? 1.477 -2.14 14.995 1 13.666 107 MET A N 1
ATOM 1302 C CA . MET A 1 107 ? 0.754 -1.413 16.008 1 13.2 107 MET A CA 1
ATOM 1303 C C . MET A 1 107 ? 1.676 -0.807 17.05 1 12.482 107 MET A C 1
ATOM 1304 O O . MET A 1 107 ? 1.227 0.03 17.821 1 13.257 107 MET A O 1
ATOM 1318 N N . VAL A 1 108 ? 2.925 -1.221 17.116 1 12.976 108 VAL A N 1
ATOM 1319 C CA . VAL A 1 108 ? 3.834 -0.535 18.006 1 12.823 108 VAL A CA 1
ATOM 1320 C C . VAL A 1 108 ? 3.768 0.973 17.817 1 12.704 108 VAL A C 1
ATOM 1321 O O . VAL A 1 108 ? 3.857 1.701 18.785 1 13.251 108 VAL A O 1
ATOM 1334 N N . PHE A 1 109 ? 3.653 1.417 16.557 1 12.349 109 PHE A N 1
ATOM 1335 C CA . PHE A 1 109 ? 3.67 2.853 16.318 1 12.73 109 PHE A CA 1
ATOM 1336 C C . PHE A 1 109 ? 2.367 3.522 16.699 1 12.368 109 PHE A C 1
ATOM 1337 O O . PHE A 1 109 ? 2.367 4.745 16.821 1 13.812 109 PHE A O 1
ATOM 1354 N N . ASP A 1 110 ? 1.276 2.763 16.869 1 12.07 110 ASP A N 1
ATOM 1355 C CA . ASP A 1 110 ? 0.008 3.354 17.244 1 12.674 110 ASP A CA 1
ATOM 1356 C C . ASP A 1 110 ? -0.141 3.493 18.743 1 13.261 110 ASP A C 1
ATOM 1357 O O . ASP A 1 110 ? -1.066 4.149 19.218 1 13.973 110 ASP A O 1
ATOM 1366 N N . LEU A 1 111 ? 0.698 2.859 19.534 1 12.865 111 LEU A N 1
ATOM 1367 C CA . LEU A 1 111 ? 0.533 2.916 20.975 1 13.034 111 LEU A CA 1
ATOM 1368 C C . LEU A 1 111 ? 0.437 4.379 21.359 1 12.977 111 LEU A C 1
ATOM 1369 O O . LEU A 1 111 ? 1.278 5.207 20.975 1 12.677 111 LEU A O 1
ATOM 1385 N N . PRO A 1 112 ? -0.549 4.812 22.173 1 11.698 112 PRO A N 1
ATOM 1386 C CA . PRO A 1 112 ? -0.775 6.239 22.363 1 12.344 112 PRO A CA 1
ATOM 1387 C C . PRO A 1 112 ? 0.359 6.833 23.181 1 11.621 112 PRO A C 1
ATOM 1388 O O . PRO A 1 112 ? 0.702 6.335 24.25 1 12.047 112 PRO A O 1
ATOM 1399 N N . TYR A 1 113 ? 0.968 7.856 22.627 1 11.489 113 TYR A N 1
ATOM 1400 C CA . TYR A 1 113 ? 2.044 8.593 23.246 1 11.995 113 TYR A CA 1
ATOM 1401 C C . TYR A 1 113 ? 3.288 7.738 23.425 1 12.52 113 TYR A C 1
ATOM 1402 O O . TYR A 1 113 ? 4.174 8.097 24.211 1 13.415 113 TYR A O 1
ATOM 1420 N N . ILE A 1 114 ? 3.507 6.717 22.619 1 12.628 114 ILE A N 1
ATOM 1421 C CA . ILE A 1 114 ? 4.812 6.046 22.612 1 12.582 114 ILE A CA 1
ATOM 1422 C C . ILE A 1 114 ? 5.893 7.012 22.117 1 14.534 114 ILE A C 1
ATOM 1423 O O . ILE A 1 114 ? 7.045 6.888 22.562 1 13.76 114 ILE A O 1
ATOM 1439 N N . THR A 1 115 ? 5.539 7.882 21.181 1 12.105 115 THR A N 1
ATOM 1440 C CA . THR A 1 115 ? 6.481 8.916 20.738 1 11.927 115 THR A CA 1
ATOM 1441 C C . THR A 1 115 ? 5.827 10.276 20.873 1 12.727 115 THR A C 1
ATOM 1442 O O . THR A 1 115 ? 4.641 10.445 21.044 1 13.239 115 THR A O 1
ATOM 1453 N N . SER A 1 116 ? 6.681 11.305 20.746 1 13.186 116 SER A N 1
ATOM 1454 C CA . SER A 1 116 ? 6.212 12.67 20.68 1 14.355 116 SER A CA 1
ATOM 1455 C C . SER A 1 116 ? 7.131 13.447 19.744 1 14.038 116 SER A C 1
ATOM 1456 O O . SER A 1 116 ? 8.26 13.042 19.471 1 14.048 116 SER A O 1
ATOM 1464 N N . PRO A 1 117 ? 6.638 14.55 19.164 1 14.472 117 PRO A N 1
ATOM 1465 C CA . PRO A 1 117 ? 7.384 15.317 18.164 1 14.432 117 PRO A CA 1
ATOM 1466 C C . PRO A 1 117 ? 8.792 15.707 18.596 1 15.59 117 PRO A C 1
ATOM 1467 O O . PRO A 1 117 ? 9.662 15.841 17.76 1 15.309 117 PRO A O 1
ATOM 1478 N N A GLU A 1 118 ? 9.014 15.862 19.904 0.5 14.626 118 GLU A N 1
ATOM 1479 N N B GLU A 1 118 ? 9.04 15.868 19.9 0.5 16.136 118 GLU A N 1
ATOM 1480 C CA A GLU A 1 118 ? 10.285 16.383 20.397 0.5 15.299 118 GLU A CA 1
ATOM 1481 C CA B GLU A 1 118 ? 10.32 16.435 20.314 0.5 17.363 118 GLU A CA 1
ATOM 1482 C C A GLU A 1 118 ? 11.462 15.46 20.112 0.5 15.38 118 GLU A C 1
ATOM 1483 C C B GLU A 1 118 ? 11.457 15.418 20.26 0.5 15.882 118 GLU A C 1
ATOM 1484 O O A GLU A 1 118 ? 12.608 15.925 20.134 0.5 15.596 118 GLU A O 1
ATOM 1485 O O B GLU A 1 118 ? 12.597 15.786 20.564 0.5 15.422 118 GLU A O 1
ATOM 1508 N N . HIS A 1 119 ? 11.2 14.176 19.801 1 14.217 119 HIS A N 1
ATOM 1509 C CA . HIS A 1 119 ? 12.264 13.207 19.621 1 13.76 119 HIS A CA 1
ATOM 1510 C C . HIS A 1 119 ? 12.352 12.698 18.172 1 13.035 119 HIS A C 1
ATOM 1511 O O . HIS A 1 119 ? 12.978 11.675 17.94 1 14.217 119 HIS A O 1
ATOM 1527 N N . GLN A 1 120 ? 11.801 13.43 17.204 1 12.747 120 GLN A N 1
ATOM 1528 C CA . GLN A 1 120 ? 11.596 12.856 15.886 1 12.646 120 GLN A CA 1
ATOM 1529 C C . GLN A 1 120 ? 12.885 12.459 15.175 1 13.768 120 GLN A C 1
ATOM 1530 O O . GLN A 1 120 ? 12.95 11.402 14.552 1 13.487 120 GLN A O 1
ATOM 1544 N N . GLN A 1 121 ? 13.944 13.283 15.248 1 13.401 121 GLN A N 1
ATOM 1545 C CA . GLN A 1 121 ? 15.159 12.911 14.527 1 13.433 121 GLN A CA 1
ATOM 1546 C C . GLN A 1 121 ? 15.744 11.603 15.03 1 14.186 121 GLN A C 1
ATOM 1547 O O . GLN A 1 121 ? 16.262 10.799 14.244 1 14.802 121 GLN A O 1
ATOM 1561 N N . LYS A 1 122 ? 15.7 11.358 16.342 1 13.569 122 LYS A N 1
ATOM 1562 C CA . LYS A 1 122 ? 16.243 10.112 16.846 1 15.249 122 LYS A CA 1
ATOM 1563 C C . LYS A 1 122 ? 15.405 8.921 16.395 1 14.042 122 LYS A C 1
ATOM 1564 O O . LYS A 1 122 ? 15.957 7.851 16.153 1 14.551 122 LYS A O 1
ATOM 1583 N N . LEU A 1 123 ? 14.101 9.092 16.248 1 13.524 123 LEU A N 1
ATOM 1584 C CA . LEU A 1 123 ? 13.253 8.052 15.68 1 12.87 123 LEU A CA 1
ATOM 1585 C C . LEU A 1 123 ? 13.654 7.781 14.225 1 12.964 123 LEU A C 1
ATOM 1586 O O . LEU A 1 123 ? 13.836 6.624 13.816 1 13.593 123 LEU A O 1
ATOM 1602 N N . TYR A 1 124 ? 13.841 8.839 13.433 1 13.196 124 TYR A N 1
ATOM 1603 C CA . TYR A 1 124 ? 14.265 8.673 12.063 1 12.982 124 TYR A CA 1
ATOM 1604 C C . TYR A 1 124 ? 15.586 7.904 11.996 1 13.523 124 TYR A C 1
ATOM 1605 O O . TYR A 1 124 ? 15.786 7.039 11.151 1 13.917 124 TYR A O 1
ATOM 1623 N N . LYS A 1 125 ? 16.525 8.27 12.874 1 13.962 125 LYS A N 1
ATOM 1624 C CA . LYS A 1 125 ? 17.842 7.628 12.847 1 14.65 125 LYS A CA 1
ATOM 1625 C C . LYS A 1 125 ? 17.747 6.138 13.12 1 14.14 125 LYS A C 1
ATOM 1626 O O . LYS A 1 125 ? 18.449 5.31 12.499 1 14.53 125 LYS A O 1
ATOM 1645 N N . ALA A 1 126 ? 16.949 5.76 14.088 1 14.293 126 ALA A N 1
ATOM 1646 C CA . ALA A 1 126 ? 16.764 4.35 14.401 1 14.722 126 ALA A CA 1
ATOM 1647 C C . ALA A 1 126 ? 16.164 3.556 13.251 1 14.708 126 ALA A C 1
ATOM 1648 O O . ALA A 1 126 ? 16.583 2.436 12.974 1 15.38 126 ALA A O 1
ATOM 1655 N N . ILE A 1 127 ? 15.19 4.14 12.541 1 14.076 127 ILE A N 1
ATOM 1656 C CA . ILE A 1 127 ? 14.591 3.51 11.386 1 13.5 127 ILE A CA 1
ATOM 1657 C C . ILE A 1 127 ? 15.566 3.477 10.225 1 13.994 127 ILE A C 1
ATOM 1658 O O . ILE A 1 127 ? 15.733 2.426 9.583 1 15.382 127 ILE A O 1
ATOM 1674 N N . ASP A 1 128 ? 16.277 4.567 9.964 1 13.937 128 ASP A N 1
ATOM 1675 C CA . ASP A 1 128 ? 17.093 4.684 8.761 1 14.048 128 ASP A CA 1
ATOM 1676 C C . ASP A 1 128 ? 18.336 3.811 8.849 1 15.04 128 ASP A C 1
ATOM 1677 O O . ASP A 1 128 ? 18.746 3.239 7.836 1 16.56 128 ASP A O 1
ATOM 1686 N N . ASP A 1 129 ? 18.974 3.827 10.031 1 15.502 129 ASP A N 1
ATOM 1687 C CA . ASP A 1 129 ? 20.338 3.299 10.127 1 15.582 129 ASP A CA 1
ATOM 1688 C C . ASP A 1 129 ? 20.443 2.193 11.152 1 16.953 129 ASP A C 1
ATOM 1689 O O . ASP A 1 129 ? 21.461 1.481 11.168 1 18.183 129 ASP A O 1
ATOM 1698 N N . GLY A 1 130 ? 19.425 1.966 11.981 1 16.302 130 GLY A N 1
ATOM 1699 C CA . GLY A 1 130 ? 19.566 1.144 13.161 1 16.2 130 GLY A CA 1
ATOM 1700 C C . GLY A 1 130 ? 18.719 -0.114 13.178 1 14.906 130 GLY A C 1
ATOM 1701 O O . GLY A 1 130 ? 18.102 -0.581 12.219 1 15.857 130 GLY A O 1
ATOM 1705 N N . GLU A 1 131 ? 18.74 -0.742 14.359 1 15.264 131 GLU A N 1
ATOM 1706 C CA . GLU A 1 131 ? 18.088 -2.003 14.593 1 15.858 131 GLU A CA 1
ATOM 1707 C C . GLU A 1 131 ? 16.576 -1.921 14.378 1 14.087 131 GLU A C 1
ATOM 1708 O O . GLU A 1 131 ? 15.972 -2.843 13.878 1 14.696 131 GLU A O 1
ATOM 1720 N N . LEU A 1 132 ? 15.963 -0.803 14.807 1 14.022 132 LEU A N 1
ATOM 1721 C CA . LEU A 1 132 ? 14.508 -0.642 14.633 1 14.354 132 LEU A CA 1
ATOM 1722 C C . LEU A 1 132 ? 14.157 -0.822 13.151 1 13.575 132 LEU A C 1
ATOM 1723 O O . LEU A 1 132 ? 13.219 -1.531 12.826 1 14.048 132 LEU A O 1
ATOM 1739 N N . GLY A 1 133 ? 14.875 -0.132 12.259 1 13.766 133 GLY A N 1
ATOM 1740 C CA . GLY A 1 133 ? 14.56 -0.278 10.85 1 14.029 133 GLY A CA 1
ATOM 1741 C C . GLY A 1 133 ? 14.677 -1.712 10.35 1 13.59 133 GLY A C 1
ATOM 1742 O O . GLY A 1 133 ? 13.859 -2.203 9.558 1 14.654 133 GLY A O 1
ATOM 1746 N N . LYS A 1 134 ? 15.721 -2.428 10.803 1 13.663 134 LYS A N 1
ATOM 1747 C CA . LYS A 1 134 ? 15.851 -3.824 10.426 1 14.084 134 LYS A CA 1
ATOM 1748 C C . LYS A 1 134 ? 14.646 -4.657 10.854 1 13.99 134 LYS A C 1
ATOM 1749 O O . LYS A 1 134 ? 14.147 -5.477 10.093 1 14.347 134 LYS A O 1
ATOM 1768 N N . LYS A 1 135 ? 14.162 -4.415 12.076 1 13.579 135 LYS A N 1
ATOM 1769 C CA . LYS A 1 135 ? 12.995 -5.151 12.54 1 14.062 135 LYS A CA 1
ATOM 1770 C C . LYS A 1 135 ? 11.776 -4.841 11.674 1 13.368 135 LYS A C 1
ATOM 1771 O O . LYS A 1 135 ? 10.987 -5.717 11.407 1 14.149 135 LYS A O 1
ATOM 1790 N N . LEU A 1 136 ? 11.574 -3.563 11.327 1 13.579 136 LEU A N 1
ATOM 1791 C CA . LEU A 1 136 ? 10.434 -3.202 10.47 1 13.502 136 LEU A CA 1
ATOM 1792 C C . LEU A 1 136 ? 10.533 -3.911 9.142 1 13.983 136 LEU A C 1
ATOM 1793 O O . LEU A 1 136 ? 9.569 -4.44 8.604 1 13.924 136 LEU A O 1
ATOM 1809 N N . ASP A 1 137 ? 11.749 -3.952 8.586 1 13.044 137 ASP A N 1
ATOM 1810 C CA . ASP A 1 137 ? 11.967 -4.624 7.333 1 13.343 137 ASP A CA 1
ATOM 1811 C C . ASP A 1 137 ? 11.617 -6.109 7.396 1 13.459 137 ASP A C 1
ATOM 1812 O O . ASP A 1 137 ? 11.048 -6.657 6.47 1 14.77 137 ASP A O 1
ATOM 1821 N N . GLU A 1 138 ? 11.941 -6.726 8.535 1 14.552 138 GLU A N 1
ATOM 1822 C CA . GLU A 1 138 ? 11.601 -8.128 8.719 1 15.432 138 GLU A CA 1
ATOM 1823 C C . GLU A 1 138 ? 10.088 -8.318 8.824 1 15.575 138 GLU A C 1
ATOM 1824 O O . GLU A 1 138 ? 9.57 -9.303 8.321 1 16.098 138 GLU A O 1
ATOM 1836 N N . ILE A 1 139 ? 9.376 -7.422 9.519 1 14.455 139 ILE A N 1
ATOM 1837 C CA . ILE A 1 139 ? 7.922 -7.532 9.559 1 15.967 139 ILE A CA 1
ATOM 1838 C C . ILE A 1 139 ? 7.374 -7.529 8.134 1 14.449 139 ILE A C 1
ATOM 1839 O O . ILE A 1 139 ? 6.557 -8.374 7.729 1 15.411 139 ILE A O 1
ATOM 1855 N N . ALA A 1 140 ? 7.845 -6.598 7.318 1 13.659 140 ALA A N 1
ATOM 1856 C CA . ALA A 1 140 ? 7.367 -6.487 5.941 1 13.671 140 ALA A CA 1
ATOM 1857 C C . ALA A 1 140 ? 7.654 -7.762 5.137 1 13.281 140 ALA A C 1
ATOM 1858 O O . ALA A 1 140 ? 6.806 -8.296 4.446 1 13.853 140 ALA A O 1
ATOM 1865 N N . ALA A 1 141 ? 8.871 -8.282 5.282 1 15.151 141 ALA A N 1
ATOM 1866 C CA . ALA A 1 141 ? 9.232 -9.521 4.594 1 16.309 141 ALA A CA 1
ATOM 1867 C C . ALA A 1 141 ? 8.331 -10.666 5.011 1 15.336 141 ALA A C 1
ATOM 1868 O O . ALA A 1 141 ? 7.931 -11.452 4.154 1 18.129 141 ALA A O 1
ATOM 1875 N N . SER A 1 142 ? 7.929 -10.711 6.275 1 15.764 142 SER A N 1
ATOM 1876 C CA . SER A 1 142 ? 7.126 -11.803 6.784 1 17.501 142 SER A CA 1
ATOM 1877 C C . SER A 1 142 ? 5.735 -11.798 6.174 1 18.216 142 SER A C 1
ATOM 1878 O O . SER A 1 142 ? 5.032 -12.805 6.249 1 20.875 142 SER A O 1
ATOM 1886 N N . ILE A 1 143 ? 5.292 -10.677 5.569 1 16.017 143 ILE A N 1
ATOM 1887 C CA . ILE A 1 143 ? 3.978 -10.55 4.964 1 16.553 143 ILE A CA 1
ATOM 1888 C C . ILE A 1 143 ? 4.115 -10.301 3.454 1 15.45 143 ILE A C 1
ATOM 1889 O O . ILE A 1 143 ? 3.179 -9.827 2.809 1 15.657 143 ILE A O 1
ATOM 1905 N N . GLY A 1 144 ? 5.256 -10.634 2.871 1 14.45 144 GLY A N 1
ATOM 1906 C CA . GLY A 1 144 ? 5.334 -10.628 1.419 1 13.937 144 GLY A CA 1
ATOM 1907 C C . GLY A 1 144 ? 5.504 -9.238 0.788 1 13.641 144 GLY A C 1
ATOM 1908 O O . GLY A 1 144 ? 5.128 -9.04 -0.362 1 14.094 144 GLY A O 1
ATOM 1912 N N . LEU A 1 145 ? 6.152 -8.336 1.504 1 13.932 145 LEU A N 1
ATOM 1913 C CA . LEU A 1 145 ? 6.296 -6.968 1.023 1 13.452 145 LEU A CA 1
ATOM 1914 C C . LEU A 1 145 ? 7.729 -6.513 1.212 1 14.129 145 LEU A C 1
ATOM 1915 O O . LEU A 1 145 ? 8.402 -6.921 2.176 1 16.22 145 LEU A O 1
ATOM 1931 N N . LYS A 1 146 ? 8.209 -5.672 0.303 1 13.18 146 LYS A N 1
ATOM 1932 C CA . LYS A 1 146 ? 9.518 -5.033 0.382 1 13.397 146 LYS A CA 1
ATOM 1933 C C . LYS A 1 146 ? 9.322 -3.556 0.7 1 13.684 146 LYS A C 1
ATOM 1934 O O . LYS A 1 146 ? 8.715 -2.813 -0.105 1 13.267 146 LYS A O 1
ATOM 1953 N N . PRO A 1 147 ? 9.8 -3.051 1.848 1 13.543 147 PRO A N 1
ATOM 1954 C CA . PRO A 1 147 ? 9.672 -1.619 2.108 1 13.409 147 PRO A CA 1
ATOM 1955 C C . PRO A 1 147 ? 10.576 -0.806 1.227 1 12.879 147 PRO A C 1
ATOM 1956 O O . PRO A 1 147 ? 11.748 -1.134 1.047 1 15.377 147 PRO A O 1
ATOM 1967 N N . ILE A 1 148 ? 10.021 0.262 0.667 1 12.571 148 ILE A N 1
ATOM 1968 C CA . ILE A 1 148 ? 10.78 1.193 -0.161 1 12.329 148 ILE A CA 1
ATOM 1969 C C . ILE A 1 148 ? 10.91 2.561 0.499 1 12.599 148 ILE A C 1
ATOM 1970 O O . ILE A 1 148 ? 11.942 3.211 0.372 1 13.304 148 ILE A O 1
ATOM 1986 N N . MET A 1 149 ? 9.871 3.044 1.188 1 11.297 149 MET A N 1
ATOM 1987 C CA . MET A 1 149 ? 9.953 4.298 1.956 1 12.126 149 MET A CA 1
ATOM 1988 C C . MET A 1 149 ? 9.104 4.189 3.202 1 12.158 149 MET A C 1
ATOM 1989 O O . MET A 1 149 ? 7.927 3.806 3.147 1 12.14 149 MET A O 1
ATOM 2003 N N . TYR A 1 150 ? 9.698 4.555 4.329 1 11.788 150 TYR A N 1
ATOM 2004 C CA . TYR A 1 150 ? 8.974 4.757 5.564 1 11.582 150 TYR A CA 1
ATOM 2005 C C . TYR A 1 150 ? 8.602 6.229 5.674 1 11.421 150 TYR A C 1
ATOM 2006 O O . TYR A 1 150 ? 9.258 6.987 6.41 1 13.187 150 TYR A O 1
ATOM 2024 N N . SER A 1 151 ? 7.667 6.672 4.855 1 11.444 151 SER A N 1
ATOM 2025 C CA . SER A 1 151 ? 7.355 8.082 4.7 1 11.707 151 SER A CA 1
ATOM 2026 C C . SER A 1 151 ? 6.869 8.677 6.01 1 11.474 151 SER A C 1
ATOM 2027 O O . SER A 1 151 ? 6.101 8.066 6.744 1 12.062 151 SER A O 1
ATOM 2035 N N . GLU A 1 152 ? 7.295 9.927 6.277 1 11.788 152 GLU A N 1
ATOM 2036 C CA . GLU A 1 152 ? 6.683 10.662 7.357 1 11.996 152 GLU A CA 1
ATOM 2037 C C . GLU A 1 152 ? 5.239 10.969 6.997 1 12.444 152 GLU A C 1
ATOM 2038 O O . GLU A 1 152 ? 4.928 11.258 5.866 1 14.261 152 GLU A O 1
ATOM 2050 N N . TYR A 1 153 ? 4.346 10.834 7.965 1 11.811 153 TYR A N 1
ATOM 2051 C CA . TYR A 1 153 ? 2.956 11.251 7.815 1 11.726 153 TYR A CA 1
ATOM 2052 C C . TYR A 1 153 ? 2.735 12.282 8.912 1 12.885 153 TYR A C 1
ATOM 2053 O O . TYR A 1 153 ? 2.715 13.472 8.56 1 13.459 153 TYR A O 1
ATOM 2071 N N . GLY A 1 154 ? 2.655 11.878 10.162 1 11.888 154 GLY A N 1
ATOM 2072 C CA . GLY A 1 154 ? 2.707 12.849 11.25 1 12.222 154 GLY A CA 1
ATOM 2073 C C . GLY A 1 154 ? 1.873 12.404 12.435 1 11.612 154 GLY A C 1
ATOM 2074 O O . GLY A 1 154 ? 1.43 11.245 12.563 1 12.487 154 GLY A O 1
ATOM 2078 N N . TYR A 1 155 ? 1.669 13.34 13.335 1 11.681 155 TYR A N 1
ATOM 2079 C CA . TYR A 1 155 ? 0.933 13.139 14.56 1 12.533 155 TYR A CA 1
ATOM 2080 C C . TYR A 1 155 ? -0.525 13.542 14.38 1 11.676 155 TYR A C 1
ATOM 2081 O O . TYR A 1 155 ? -0.844 14.599 13.825 1 13.705 155 TYR A O 1
ATOM 2099 N N . ARG A 1 156 ? -1.466 12.7 14.832 1 11.867 156 ARG A N 1
ATOM 2100 C CA . ARG A 1 156 ? -2.882 12.996 14.702 1 12.205 156 ARG A CA 1
ATOM 2101 C C . ARG A 1 156 ? -3.366 13.886 15.837 1 12.863 156 ARG A C 1
ATOM 2102 O O . ARG A 1 156 ? -2.983 13.686 16.988 1 12.93 156 ARG A O 1
ATOM 2123 N N . ASN A 1 157 ? -4.283 14.783 15.478 1 12.34 157 ASN A N 1
ATOM 2124 C CA . ASN A 1 157 ? -4.956 15.69 16.388 1 13.176 157 ASN A CA 1
ATOM 2125 C C . ASN A 1 157 ? -6.444 15.481 16.238 1 12.813 157 ASN A C 1
ATOM 2126 O O . ASN A 1 157 ? -6.965 15.349 15.156 1 13.421 157 ASN A O 1
ATOM 2137 N N . PHE A 1 158 ? -7.156 15.439 17.376 1 12.653 158 PHE A N 1
ATOM 2138 C CA . PHE A 1 158 ? -8.615 15.361 17.355 1 13.773 158 PHE A CA 1
ATOM 2139 C C . PHE A 1 158 ? -9.266 16.661 16.856 1 13.168 158 PHE A C 1
ATOM 2140 O O . PHE A 1 158 ? -8.838 17.751 17.207 1 14.484 158 PHE A O 1
ATOM 2157 N N . VAL A 1 159 ? -10.268 16.465 15.999 1 13.804 159 VAL A N 1
ATOM 2158 C CA . VAL A 1 159 ? -11.038 17.559 15.418 1 14.01 159 VAL A CA 1
ATOM 2159 C C . VAL A 1 159 ? -12.501 17.151 15.435 1 14.801 159 VAL A C 1
ATOM 2160 O O . VAL A 1 159 ? -12.88 15.982 15.383 1 14.904 159 VAL A O 1
ATOM 2173 N N . THR A 1 160 ? -13.384 18.19 15.511 1 15.77 160 THR A N 1
ATOM 2174 C CA . THR A 1 160 ? -14.834 17.968 15.527 1 17.033 160 THR A CA 1
ATOM 2175 C C . THR A 1 160 ? -15.532 18.905 14.54 1 17.617 160 THR A C 1
ATOM 2176 O O . THR A 1 160 ? -15.011 19.966 14.2 1 17.171 160 THR A O 1
ATOM 2187 N N . THR A 1 161 ? -16.707 18.469 14.142 1 17.661 161 THR A N 1
ATOM 2188 C CA . THR A 1 161 ? -17.572 19.251 13.27 1 18.78 161 THR A CA 1
ATOM 2189 C C . THR A 1 161 ? -18.411 20.267 14.036 1 22.207 161 THR A C 1
ATOM 2190 O O . THR A 1 161 ? -18.678 21.349 13.487 1 26.002 161 THR A O 1
ATOM 2201 N N . LYS A 1 162 ? -18.875 19.939 15.243 1 20.951 162 LYS A N 1
ATOM 2202 C CA . LYS A 1 162 ? -19.851 20.767 15.956 1 24.254 162 LYS A CA 1
ATOM 2203 C C . LYS A 1 162 ? -19.471 20.973 17.417 1 25.525 162 LYS A C 1
ATOM 2204 O O . LYS A 1 162 ? -19.651 22.059 17.958 1 30.739 162 LYS A O 1
ATOM 2223 N N . LYS A 1 163 ? -18.954 19.942 18.102 1 24.084 163 LYS A N 1
ATOM 2224 C CA . LYS A 1 163 ? -18.777 20.014 19.537 1 24.663 163 LYS A CA 1
ATOM 2225 C C . LYS A 1 163 ? -17.491 20.731 19.913 1 26.296 163 LYS A C 1
ATOM 2226 O O . LYS A 1 163 ? -16.402 20.309 19.495 1 23.432 163 LYS A O 1
ATOM 2245 N N . PRO A 1 164 ? -17.533 21.793 20.75 1 22.725 164 PRO A N 1
ATOM 2246 C CA . PRO A 1 164 ? -16.329 22.426 21.255 1 24.603 164 PRO A CA 1
ATOM 2247 C C . PRO A 1 164 ? -15.506 21.386 22.007 1 27.367 164 PRO A C 1
ATOM 2248 O O . PRO A 1 164 ? -16.026 20.664 22.849 1 28.497 164 PRO A O 1
ATOM 2259 N N . ILE A 1 165 ? -14.223 21.296 21.678 1 22.751 165 ILE A N 1
ATOM 2260 C CA . ILE A 1 165 ? -13.338 20.408 22.413 1 21.004 165 ILE A CA 1
ATOM 2261 C C . ILE A 1 165 ? -12.126 21.198 22.838 1 21.185 165 ILE A C 1
ATOM 2262 O O . ILE A 1 165 ? -11.457 21.857 22.031 1 23.957 165 ILE A O 1
ATOM 2278 N N . LYS A 1 166 ? -11.852 21.187 24.143 1 20.586 166 LYS A N 1
ATOM 2279 C CA . LYS A 1 166 ? -10.718 21.89 24.695 1 23.23 166 LYS A CA 1
ATOM 2280 C C . LYS A 1 166 ? -9.911 21.023 25.661 1 23.476 166 LYS A C 1
ATOM 2281 O O . LYS A 1 166 ? -8.765 21.344 25.954 1 28.305 166 LYS A O 1
ATOM 2300 N N . THR A 1 167 ? -10.521 19.954 26.162 1 22.992 167 THR A N 1
ATOM 2301 C CA A THR A 1 167 ? -9.897 19.122 27.169 0.8 23.808 167 THR A CA 1
ATOM 2302 C CA B THR A 1 167 ? -9.949 19.133 27.212 0.2 22.64 167 THR A CA 1
ATOM 2303 C C . THR A 1 167 ? -10.261 17.671 26.909 1 21.911 167 THR A C 1
ATOM 2304 O O . THR A 1 167 ? -11.122 17.356 26.104 1 22.183 167 THR A O 1
ATOM 2317 N N . ALA A 1 168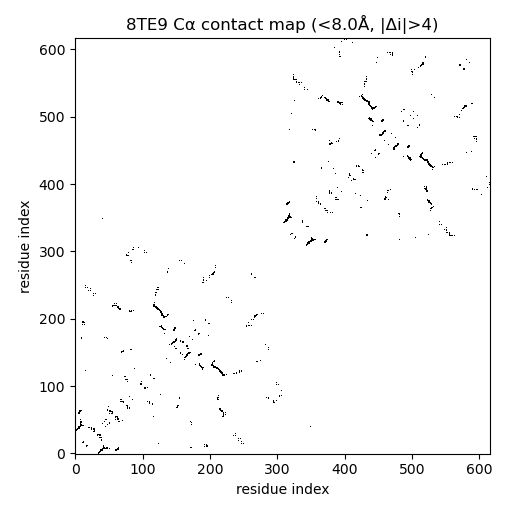 ? -9.587 16.771 27.627 1 21.014 168 ALA A N 1
ATOM 2318 C CA . ALA A 1 168 ? -9.877 15.361 27.47 1 20.843 168 ALA A CA 1
ATOM 2319 C C . ALA A 1 168 ? -11.349 15.058 27.706 1 19.99 168 ALA A C 1
ATOM 2320 O O . ALA A 1 168 ? -11.939 14.249 27.026 1 19.639 168 ALA A O 1
ATOM 2327 N N . ASP A 1 169 ? -11.953 15.617 28.777 1 21.534 169 ASP A N 1
ATOM 2328 C CA . ASP A 1 169 ? -13.32 15.236 29.096 1 22.418 169 ASP A CA 1
ATOM 2329 C C . ASP A 1 169 ? -14.322 15.654 28.015 1 20.525 169 ASP A C 1
ATOM 2330 O O . ASP A 1 169 ? -15.326 14.975 27.835 1 23.06 169 ASP A O 1
ATOM 2339 N N . ASP A 1 170 ? -13.986 16.696 27.245 1 21.065 170 ASP A N 1
ATOM 2340 C CA . ASP A 1 170 ? -14.851 17.124 26.156 1 22.744 170 ASP A CA 1
ATOM 2341 C C . ASP A 1 170 ? -14.943 16.076 25.052 1 22.117 170 ASP A C 1
ATOM 2342 O O . ASP A 1 170 ? -15.854 16.119 24.255 1 21.609 170 ASP A O 1
ATOM 2351 N N . LEU A 1 171 ? -13.994 15.118 24.982 1 18.864 171 LEU A N 1
ATOM 2352 C CA . LEU A 1 171 ? -14.044 14.089 23.963 1 20.624 171 LEU A CA 1
ATOM 2353 C C . LEU A 1 171 ? -15.11 13.051 24.244 1 20.925 171 LEU A C 1
ATOM 2354 O O . LEU A 1 171 ? -15.516 12.317 23.356 1 21.571 171 LEU A O 1
ATOM 2370 N N . LYS A 1 172 ? -15.561 12.951 25.51 1 21.845 172 LYS A N 1
ATOM 2371 C CA A LYS A 1 172 ? -16.485 11.89 25.859 0.2 21.175 172 LYS A CA 1
ATOM 2372 C CA B LYS A 1 172 ? -16.486 11.899 25.863 0.8 24.09 172 LYS A CA 1
ATOM 2373 C C . LYS A 1 172 ? -17.761 12.032 25.031 1 22.253 172 LYS A C 1
ATOM 2374 O O . LYS A 1 172 ? -18.229 13.135 24.808 1 26.058 172 LYS A O 1
ATOM 2411 N N . ASN A 1 173 ? -18.29 10.889 24.607 1 23.074 173 ASN A N 1
ATOM 2412 C CA . ASN A 1 173 ? -19.582 10.819 23.937 1 27.462 173 ASN A CA 1
ATOM 2413 C C . ASN A 1 173 ? -19.465 11.081 22.436 1 25.154 173 ASN A C 1
ATOM 2414 O O . ASN A 1 173 ? -20.414 10.826 21.695 1 28.948 173 ASN A O 1
ATOM 2425 N N . LEU A 1 174 ? -18.32 11.59 21.968 1 22.807 174 LEU A N 1
ATOM 2426 C CA . LEU A 1 174 ? -18.16 11.863 20.542 1 21.67 174 LEU A CA 1
ATOM 2427 C C . LEU A 1 174 ? -18.192 10.558 19.766 1 18.507 174 LEU A C 1
ATOM 2428 O O . LEU A 1 174 ? -17.519 9.593 20.175 1 21.795 174 LEU A O 1
ATOM 2444 N N . LYS A 1 175 ? -18.858 10.534 18.613 1 17.537 175 LYS A N 1
ATOM 2445 C CA A LYS A 1 175 ? -18.725 9.474 17.658 0.5 17.199 175 LYS A CA 1
ATOM 2446 C CA B LYS A 1 175 ? -18.754 9.467 17.632 0.5 18.004 175 LYS A CA 1
ATOM 2447 C C . LYS A 1 175 ? -17.588 9.839 16.722 1 17.02 175 LYS A C 1
ATOM 2448 O O . LYS A 1 175 ? -17.606 10.879 16.094 1 18.196 175 LYS A O 1
ATOM 2485 N N . VAL A 1 176 ? -16.545 9.008 16.686 1 15.486 176 VAL A N 1
ATOM 2486 C CA . VAL A 1 176 ? -15.296 9.419 16.056 1 14.806 176 VAL A CA 1
ATOM 2487 C C . VAL A 1 176 ? -14.872 8.4 15.027 1 13.959 176 VAL A C 1
ATOM 2488 O O . VAL A 1 176 ? -14.896 7.175 15.215 1 14.712 176 VAL A O 1
ATOM 2501 N N . ARG A 1 177 ? -14.489 8.881 13.844 1 13.348 177 ARG A N 1
ATOM 2502 C CA . ARG A 1 177 ? -13.919 8.019 12.84 1 13.167 177 ARG A CA 1
ATOM 2503 C C . ARG A 1 177 ? -12.559 7.526 13.316 1 13.106 177 ARG A C 1
ATOM 2504 O O . ARG A 1 177 ? -11.77 8.309 13.861 1 13.874 177 ARG A O 1
ATOM 2525 N N . THR A 1 178 ? -12.249 6.277 13.059 1 12.701 178 THR A N 1
ATOM 2526 C CA . THR A 1 178 ? -10.93 5.704 13.258 1 13.052 178 THR A CA 1
ATOM 2527 C C . THR A 1 178 ? -10.445 5.108 11.958 1 12.523 178 THR A C 1
ATOM 2528 O O . THR A 1 178 ? -11.215 4.751 11.065 1 12.812 178 THR A O 1
ATOM 2539 N N . THR A 1 179 ? -9.129 4.902 11.92 1 12.277 179 THR A N 1
ATOM 2540 C CA . THR A 1 179 ? -8.52 3.938 11.038 1 12.976 179 THR A CA 1
ATOM 2541 C C . THR A 1 179 ? -8.887 2.522 11.45 1 12.438 179 THR A C 1
ATOM 2542 O O . THR A 1 179 ? -9.631 2.294 12.404 1 13.118 179 THR A O 1
ATOM 2553 N N . ASP A 1 180 ? -8.293 1.556 10.764 1 12.742 180 ASP A N 1
ATOM 2554 C CA . ASP A 1 180 ? -8.56 0.15 11.066 1 13.673 180 ASP A CA 1
ATOM 2555 C C . ASP A 1 180 ? -7.703 -0.34 12.235 1 15.626 180 ASP A C 1
ATOM 2556 O O . ASP A 1 180 ? -7.863 -1.495 12.673 1 17.207 180 ASP A O 1
ATOM 2565 N N . SER A 1 181 ? -6.82 0.464 12.786 1 13.635 181 SER A N 1
ATOM 2566 C CA . SER A 1 181 ? -5.958 -0.009 13.865 1 13.281 181 SER A CA 1
ATOM 2567 C C . SER A 1 181 ? -6.784 -0.383 15.091 1 13.597 181 SER A C 1
ATOM 2568 O O . SER A 1 181 ? -7.496 0.45 15.632 1 12.88 181 SER A O 1
ATOM 2576 N N . PRO A 1 182 ? -6.596 -1.622 15.605 1 12.375 182 PRO A N 1
ATOM 2577 C CA . PRO A 1 182 ? -7.187 -1.96 16.894 1 12.605 182 PRO A CA 1
ATOM 2578 C C . PRO A 1 182 ? -6.834 -0.997 18.015 1 12.371 182 PRO A C 1
ATOM 2579 O O . PRO A 1 182 ? -7.551 -0.757 18.954 1 12.345 182 PRO A O 1
ATOM 2590 N N . ILE A 1 183 ? -5.62 -0.414 17.929 1 12.404 183 ILE A N 1
ATOM 2591 C CA A ILE A 1 183 ? -5.186 0.477 18.98 0.7 13.321 183 ILE A CA 1
ATOM 2592 C CA B ILE A 1 183 ? -5.12 0.519 18.92 0.3 11.436 183 ILE A CA 1
ATOM 2593 C C . ILE A 1 183 ? -5.958 1.789 18.897 1 12.122 183 ILE A C 1
ATOM 2594 O O . ILE A 1 183 ? -6.312 2.341 19.902 1 13.386 183 ILE A O 1
ATOM 2625 N N . GLU A 1 184 ? -6.199 2.285 17.672 1 12.783 184 GLU A N 1
ATOM 2626 C CA . GLU A 1 184 ? -6.994 3.498 17.549 1 13.139 184 GLU A CA 1
ATOM 2627 C C . GLU A 1 184 ? -8.411 3.285 18.096 1 12.294 184 GLU A C 1
ATOM 2628 O O . GLU A 1 184 ? -9.006 4.169 18.698 1 12.564 184 GLU A O 1
ATOM 2640 N N . VAL A 1 185 ? -8.99 2.122 17.798 1 12.669 185 VAL A N 1
ATOM 2641 C CA . VAL A 1 185 ? -10.309 1.798 18.349 1 13.392 185 VAL A CA 1
ATOM 2642 C C . VAL A 1 185 ? -10.283 1.813 19.872 1 12.634 185 VAL A C 1
ATOM 2643 O O . VAL A 1 185 ? -11.131 2.422 20.542 1 12.791 185 VAL A O 1
ATOM 2656 N N . ALA A 1 186 ? -9.253 1.193 20.451 1 12.905 186 ALA A N 1
ATOM 2657 C CA . ALA A 1 186 ? -9.142 1.117 21.894 1 13.132 186 ALA A CA 1
ATOM 2658 C C . ALA A 1 186 ? -8.889 2.482 22.5 1 12.527 186 ALA A C 1
ATOM 2659 O O . ALA A 1 186 ? -9.354 2.773 23.579 1 13.988 186 ALA A O 1
ATOM 2666 N N . VAL A 1 187 ? -8.054 3.332 21.89 1 12.413 187 VAL A N 1
ATOM 2667 C CA . VAL A 1 187 ? -7.812 4.671 22.349 1 12.679 187 VAL A CA 1
ATOM 2668 C C . VAL A 1 187 ? -9.113 5.451 22.432 1 13.844 187 VAL A C 1
ATOM 2669 O O . VAL A 1 187 ? -9.392 6.112 23.44 1 13.863 187 VAL A O 1
ATOM 2682 N N . ALA A 1 188 ? -9.894 5.365 21.341 1 13.468 188 ALA A N 1
ATOM 2683 C CA . ALA A 1 188 ? -11.15 6.098 21.324 1 13.811 188 ALA A CA 1
ATOM 2684 C C . ALA A 1 188 ? -12.024 5.628 22.491 1 13.741 188 ALA A C 1
ATOM 2685 O O . ALA A 1 188 ? -12.621 6.467 23.171 1 15.808 188 ALA A O 1
ATOM 2692 N N . ALA A 1 189 ? -12.204 4.319 22.635 1 14.282 189 ALA A N 1
ATOM 2693 C CA . ALA A 1 189 ? -13.035 3.773 23.72 1 16.002 189 ALA A CA 1
ATOM 2694 C C . ALA A 1 189 ? -12.51 4.211 25.09 1 17.687 189 ALA A C 1
ATOM 2695 O O . ALA A 1 189 ? -13.309 4.56 25.963 1 18.632 189 ALA A O 1
ATOM 2702 N N . ALA A 1 190 ? -11.178 4.26 25.297 1 16.245 190 ALA A N 1
ATOM 2703 C CA . ALA A 1 190 ? -10.616 4.638 26.589 1 16.445 190 ALA A CA 1
ATOM 2704 C C . ALA A 1 190 ? -10.92 6.094 26.889 1 16.748 190 ALA A C 1
ATOM 2705 O O . ALA A 1 190 ? -11.014 6.466 28.058 1 19.003 190 ALA A O 1
ATOM 2712 N N . LEU A 1 191 ? -11.034 6.934 25.847 1 15.294 191 LEU A N 1
ATOM 2713 C CA . LEU A 1 191 ? -11.366 8.338 25.964 1 15.415 191 LEU A CA 1
ATOM 2714 C C . LEU A 1 191 ? -12.888 8.56 26.105 1 16.133 191 LEU A C 1
ATOM 2715 O O . LEU A 1 191 ? -13.296 9.713 26.187 1 18.851 191 LEU A O 1
ATOM 2731 N N . GLY A 1 192 ? -13.663 7.493 26.064 1 17.071 192 GLY A N 1
ATOM 2732 C CA . GLY A 1 192 ? -15.124 7.615 26.187 1 18.447 192 GLY A CA 1
ATOM 2733 C C . GLY A 1 192 ? -15.839 7.95 24.885 1 20.328 192 GLY A C 1
ATOM 2734 O O . GLY A 1 192 ? -17.005 8.341 24.875 1 20.46 192 GLY A O 1
ATOM 2738 N N . MET A 1 193 ? -15.124 7.835 23.773 1 17.19 193 MET A N 1
ATOM 2739 C CA A MET A 1 193 ? -15.695 8.064 22.459 0.5 15.249 193 MET A CA 1
ATOM 2740 C CA B MET A 1 193 ? -15.685 8.066 22.456 0.5 16.544 193 MET A CA 1
ATOM 2741 C C . MET A 1 193 ? -16.236 6.765 21.896 1 15.432 193 MET A C 1
ATOM 2742 O O . MET A 1 193 ? -16.02 5.685 22.454 1 19.202 193 MET A O 1
ATOM 2769 N N . ALA A 1 194 ? -16.995 6.866 20.81 1 15.014 194 ALA A N 1
ATOM 2770 C CA . ALA A 1 194 ? -17.564 5.743 20.123 1 15.131 194 ALA A CA 1
ATOM 2771 C C . ALA A 1 194 ? -16.827 5.599 18.789 1 15.088 194 ALA A C 1
ATOM 2772 O O . ALA A 1 194 ? -17.172 6.289 17.806 1 15.645 194 ALA A O 1
ATOM 2779 N N . PRO A 1 195 ? -15.821 4.698 18.704 1 14.654 195 PRO A N 1
ATOM 2780 C CA . PRO A 1 195 ? -15.074 4.581 17.44 1 14.692 195 PRO A CA 1
ATOM 2781 C C . PRO A 1 195 ? -15.815 3.851 16.35 1 14.325 195 PRO A C 1
ATOM 2782 O O . PRO A 1 195 ? -16.417 2.801 16.589 1 14.62 195 PRO A O 1
ATOM 2793 N N A THR A 1 196 ? -15.506 4.394 15.2 0.5 15.593 196 THR A N 1
ATOM 2794 N N B THR A 1 196 ? -15.943 4.338 15.066 0.5 13.935 196 THR A N 1
ATOM 2795 C CA A THR A 1 196 ? -16.249 4.087 14.037 0.5 15.42 196 THR A CA 1
ATOM 2796 C CA B THR A 1 196 ? -16.326 3.545 13.899 0.5 15.953 196 THR A CA 1
ATOM 2797 C C A THR A 1 196 ? -15.19 3.831 12.904 0.5 16.536 196 THR A C 1
ATOM 2798 C C B THR A 1 196 ? -15.193 3.741 12.936 0.5 15.775 196 THR A C 1
ATOM 2799 O O A THR A 1 196 ? -14.707 4.8 12.341 0.5 15.283 196 THR A O 1
ATOM 2800 O O B THR A 1 196 ? -14.927 4.874 12.506 0.5 16.299 196 THR A O 1
ATOM 2821 N N . PRO A 1 197 ? -14.613 2.633 12.567 1 17.146 197 PRO A N 1
ATOM 2822 C CA . PRO A 1 197 ? -13.609 2.545 11.504 1 17.767 197 PRO A CA 1
ATOM 2823 C C . PRO A 1 197 ? -14.267 2.824 10.154 1 18.49 197 PRO A C 1
ATOM 2824 O O . PRO A 1 197 ? -15.257 2.177 9.809 1 19.827 197 PRO A O 1
ATOM 2835 N N . ILE A 1 198 ? -13.77 3.831 9.417 1 16.121 198 ILE A N 1
ATOM 2836 C CA . ILE A 1 198 ? -14.254 4.195 8.079 1 14.691 198 ILE A CA 1
ATOM 2837 C C . ILE A 1 198 ? -13.047 4.336 7.188 1 13.853 198 ILE A C 1
ATOM 2838 O O . ILE A 1 198 ? -12.073 4.985 7.58 1 13.789 198 ILE A O 1
ATOM 2854 N N . SER A 1 199 ? -13.12 3.821 5.974 1 14.255 199 SER A N 1
ATOM 2855 C CA . SER A 1 199 ? -12.023 4.018 5.041 1 13.463 199 SER A CA 1
ATOM 2856 C C . SER A 1 199 ? -11.792 5.498 4.791 1 12.872 199 SER A C 1
ATOM 2857 O O . SER A 1 199 ? -12.703 6.339 4.826 1 12.899 199 SER A O 1
ATOM 2865 N N . TRP A 1 200 ? -10.551 5.857 4.479 1 12.646 200 TRP A N 1
ATOM 2866 C CA . TRP A 1 200 ? -10.206 7.239 4.304 1 13.923 200 TRP A CA 1
ATOM 2867 C C . TRP A 1 200 ? -11.053 7.879 3.199 1 13.03 200 TRP A C 1
ATOM 2868 O O . TRP A 1 200 ? -11.614 8.969 3.405 1 13.749 200 TRP A O 1
ATOM 2889 N N . GLY A 1 201 ? -11.228 7.183 2.1 1 14.752 201 GLY A N 1
ATOM 2890 C CA . GLY A 1 201 ? -11.933 7.763 0.97 1 15.917 201 GLY A CA 1
ATOM 2891 C C . GLY A 1 201 ? -13.392 8.025 1.295 1 18.381 201 GLY A C 1
ATOM 2892 O O . GLY A 1 201 ? -14.004 8.838 0.566 1 20.023 201 GLY A O 1
ATOM 2896 N N . GLU A 1 202 ? -13.977 7.353 2.289 1 16.179 202 GLU A N 1
ATOM 2897 C CA . GLU A 1 202 ? -15.372 7.535 2.641 1 16.651 202 GLU A CA 1
ATOM 2898 C C . GLU A 1 202 ? -15.554 8.393 3.881 1 17.051 202 GLU A C 1
ATOM 2899 O O . GLU A 1 202 ? -16.68 8.606 4.353 1 17.644 202 GLU A O 1
ATOM 2911 N N . THR A 1 203 ? -14.475 8.91 4.476 1 14.787 203 THR A N 1
ATOM 2912 C CA . THR A 1 203 ? -14.609 9.612 5.749 1 15.364 203 THR A CA 1
ATOM 2913 C C . THR A 1 203 ? -15.282 10.977 5.599 1 15.821 203 THR A C 1
ATOM 2914 O O . THR A 1 203 ? -16.09 11.352 6.457 1 16.72 203 THR A O 1
ATOM 2925 N N . TYR A 1 204 ? -14.952 11.739 4.548 1 16.354 204 TYR A N 1
ATOM 2926 C CA . TYR A 1 204 ? -15.62 13.025 4.367 1 16.76 204 TYR A CA 1
ATOM 2927 C C . TYR A 1 204 ? -17.141 12.875 4.332 1 17.942 204 TYR A C 1
ATOM 2928 O O . TYR A 1 204 ? -17.836 13.655 5.003 1 18.307 204 TYR A O 1
ATOM 2946 N N . THR A 1 205 ? -17.633 11.903 3.586 1 18.085 205 THR A N 1
ATOM 2947 C CA . THR A 1 205 ? -19.074 11.734 3.48 1 19.561 205 THR A CA 1
ATOM 2948 C C . THR A 1 205 ? -19.685 11.433 4.838 1 19.244 205 THR A C 1
ATOM 2949 O O . THR A 1 205 ? -20.72 11.992 5.189 1 19.555 205 THR A O 1
ATOM 2960 N N . ALA A 1 206 ? -19.004 10.626 5.655 1 17.463 206 ALA A N 1
ATOM 2961 C CA . ALA A 1 206 ? -19.519 10.322 6.972 1 18.651 206 ALA A CA 1
ATOM 2962 C C . ALA A 1 206 ? -19.618 11.557 7.852 1 19.698 206 ALA A C 1
ATOM 2963 O O . ALA A 1 206 ? -20.603 11.719 8.596 1 20.094 206 ALA A O 1
ATOM 2970 N N . LEU A 1 207 ? -18.604 12.423 7.799 1 17.619 207 LEU A N 1
ATOM 2971 C CA . LEU A 1 207 ? -18.608 13.674 8.524 1 18.605 207 LEU A CA 1
ATOM 2972 C C . LEU A 1 207 ? -19.735 14.566 8.004 1 21.422 207 LEU A C 1
ATOM 2973 O O . LEU A 1 207 ? -20.48 15.134 8.804 1 21.613 207 LEU A O 1
ATOM 2989 N N . GLN A 1 208 ? -19.833 14.711 6.687 1 19.613 208 GLN A N 1
ATOM 2990 C CA . GLN A 1 208 ? -20.823 15.62 6.114 1 23.431 208 GLN A CA 1
ATOM 2991 C C . GLN A 1 208 ? -22.225 15.155 6.519 1 24.196 208 GLN A C 1
ATOM 2992 O O . GLN A 1 208 ? -23.115 15.983 6.738 1 28.382 208 GLN A O 1
ATOM 3006 N N . GLN A 1 209 ? -22.488 13.858 6.516 1 23.773 209 GLN A N 1
ATOM 3007 C CA . GLN A 1 209 ? -23.789 13.254 6.779 1 24.902 209 GLN A CA 1
ATOM 3008 C C . GLN A 1 209 ? -24.091 13.202 8.276 1 24.705 209 GLN A C 1
ATOM 3009 O O . GLN A 1 209 ? -25.207 12.848 8.654 1 29.871 209 GLN A O 1
ATOM 3023 N N . GLY A 1 210 ? -23.11 13.513 9.137 1 22.756 210 GLY A N 1
ATOM 3024 C CA . GLY A 1 210 ? -23.27 13.43 10.579 1 22.252 210 GLY A CA 1
ATOM 3025 C C . GLY A 1 210 ? -23.223 12.008 11.146 1 22.066 210 GLY A C 1
ATOM 3026 O O . GLY A 1 210 ? -23.605 11.83 12.296 1 23.255 210 GLY A O 1
ATOM 3030 N N . THR A 1 211 ? -22.734 11.015 10.374 1 21.108 211 THR A N 1
ATOM 3031 C CA . THR A 1 211 ? -22.539 9.649 10.822 1 22.465 211 THR A CA 1
ATOM 3032 C C . THR A 1 211 ? -21.514 9.624 11.962 1 20.672 211 THR A C 1
ATOM 3033 O O . THR A 1 211 ? -21.605 8.797 12.876 1 20.742 211 THR A O 1
ATOM 3044 N N . VAL A 1 212 ? -20.513 10.513 11.854 1 18.77 212 VAL A N 1
ATOM 3045 C CA . VAL A 1 212 ? -19.501 10.738 12.881 1 17.14 212 VAL A CA 1
ATOM 3046 C C . VAL A 1 212 ? -19.409 12.226 13.199 1 17.974 212 VAL A C 1
ATOM 3047 O O . VAL A 1 212 ? -19.837 13.048 12.373 1 21.897 212 VAL A O 1
ATOM 3060 N N . ASP A 1 213 ? -18.947 12.537 14.412 1 18.374 213 ASP A N 1
ATOM 3061 C CA . ASP A 1 213 ? -18.892 13.874 15.006 1 19.88 213 ASP A CA 1
ATOM 3062 C C . ASP A 1 213 ? -17.515 14.514 14.849 1 15.494 213 ASP A C 1
ATOM 3063 O O . ASP A 1 213 ? -17.258 15.64 15.22 1 17.378 213 ASP A O 1
ATOM 3072 N N . GLY A 1 214 ? -16.529 13.651 14.532 1 16.973 214 GLY A N 1
ATOM 3073 C CA . GLY A 1 214 ? -15.137 14.067 14.489 1 16.695 214 GLY A CA 1
ATOM 3074 C C . GLY A 1 214 ? -14.218 12.924 14.064 1 14.832 214 GLY A C 1
ATOM 3075 O O . GLY A 1 214 ? -14.677 11.873 13.655 1 14.529 214 GLY A O 1
ATOM 3079 N N . GLU A 1 215 ? -12.921 13.238 14.133 1 13.733 215 GLU A N 1
ATOM 3080 C CA . GLU A 1 215 ? -11.887 12.333 13.645 1 13.978 215 GLU A CA 1
ATOM 3081 C C . GLU A 1 215 ? -10.573 12.798 14.247 1 12.909 215 GLU A C 1
ATOM 3082 O O . GLU A 1 215 ? -10.512 13.766 14.983 1 14.401 215 GLU A O 1
ATOM 3094 N N . GLY A 1 216 ? -9.499 12.083 13.955 1 13.013 216 GLY A N 1
ATOM 3095 C CA . GLY A 1 216 ? -8.164 12.484 14.365 1 13.741 216 GLY A CA 1
ATOM 3096 C C . GLY A 1 216 ? -7.207 12.331 13.194 1 11.704 216 GLY A C 1
ATOM 3097 O O . GLY A 1 216 ? -7.158 11.281 12.54 1 12.799 216 GLY A O 1
ATOM 3101 N N . ASN A 1 217 ? -6.454 13.388 12.867 1 12.083 217 ASN A N 1
ATOM 3102 C CA . ASN A 1 217 ? -5.566 13.303 11.71 1 12.055 217 ASN A CA 1
ATOM 3103 C C . ASN A 1 217 ? -4.599 14.469 11.757 1 11.901 217 ASN A C 1
ATOM 3104 O O . ASN A 1 217 ? -4.664 15.31 12.649 1 12.331 217 ASN A O 1
ATOM 3115 N N . THR A 1 218 ? -3.679 14.511 10.804 1 11.74 218 THR A N 1
ATOM 3116 C CA . THR A 1 218 ? -2.8 15.659 10.665 1 12.166 218 THR A CA 1
ATOM 3117 C C . THR A 1 218 ? -3.635 16.808 10.114 1 12.702 218 THR A C 1
ATOM 3118 O O . THR A 1 218 ? -4.499 16.64 9.286 1 14.109 218 THR A O 1
ATOM 3129 N N . PHE A 1 219 ? -3.287 18.023 10.536 1 13.77 219 PHE A N 1
ATOM 3130 C CA . PHE A 1 219 ? -3.975 19.162 9.964 1 14.812 219 PHE A CA 1
ATOM 3131 C C . PHE A 1 219 ? -3.74 19.285 8.45 1 15.045 219 PHE A C 1
ATOM 3132 O O . PHE A 1 219 ? -4.644 19.658 7.698 1 15.29 219 PHE A O 1
ATOM 3149 N N . SER A 1 220 ? -2.558 18.889 8.003 1 14.248 220 SER A N 1
ATOM 3150 C CA . SER A 1 220 ? -2.277 18.949 6.593 1 15.018 220 SER A CA 1
ATOM 3151 C C . SER A 1 220 ? -3.157 18.018 5.784 1 14.491 220 SER A C 1
ATOM 3152 O O . SER A 1 220 ? -3.722 18.425 4.779 1 15.737 220 SER A O 1
ATOM 3160 N N . LEU A 1 221 ? -3.285 16.725 6.153 1 13.239 221 LEU A N 1
ATOM 3161 C CA . LEU A 1 221 ? -4.153 15.866 5.388 1 13.511 221 LEU A CA 1
ATOM 3162 C C . LEU A 1 221 ? -5.587 16.412 5.429 1 13.838 221 LEU A C 1
ATOM 3163 O O . LEU A 1 221 ? -6.289 16.379 4.425 1 14.665 221 LEU A O 1
ATOM 3179 N N . LEU A 1 222 ? -6.041 16.824 6.598 1 14.748 222 LEU A N 1
ATOM 3180 C CA . LEU A 1 222 ? -7.407 17.353 6.717 1 14.872 222 LEU A CA 1
ATOM 3181 C C . LEU A 1 222 ? -7.644 18.522 5.767 1 15.241 222 LEU A C 1
ATOM 3182 O O . LEU A 1 222 ? -8.723 18.614 5.161 1 17.625 222 LEU A O 1
ATOM 3198 N N . ASN A 1 223 ? -6.684 19.409 5.654 1 15.225 223 ASN A N 1
ATOM 3199 C CA . ASN A 1 223 ? -6.856 20.542 4.759 1 16.358 223 ASN A CA 1
ATOM 3200 C C . ASN A 1 223 ? -6.717 20.119 3.3 1 17.478 223 ASN A C 1
ATOM 3201 O O . ASN A 1 223 ? -7.502 20.555 2.456 1 17.955 223 ASN A O 1
ATOM 3212 N N . ASP A 1 224 ? -5.749 19.272 2.991 1 15.856 224 ASP A N 1
ATOM 3213 C CA . ASP A 1 224 ? -5.492 18.868 1.614 1 15.444 224 ASP A CA 1
ATOM 3214 C C . ASP A 1 224 ? -6.686 18.095 1.063 1 16.612 224 ASP A C 1
ATOM 3215 O O . ASP A 1 224 ? -7 18.18 -0.163 1 18.232 224 ASP A O 1
ATOM 3224 N N . ALA A 1 225 ? -7.356 17.31 1.921 1 15.621 225 ALA A N 1
ATOM 3225 C CA . ALA A 1 225 ? -8.518 16.527 1.536 1 17.42 225 ALA A CA 1
ATOM 3226 C C . ALA A 1 225 ? -9.816 17.324 1.698 1 17.349 225 ALA A C 1
ATOM 3227 O O . ALA A 1 225 ? -10.895 16.742 1.565 1 21.003 225 ALA A O 1
ATOM 3234 N N A LYS A 1 226 ? -9.701 18.573 2.111 0.5 17.978 226 LYS A N 1
ATOM 3235 N N B LYS A 1 226 ? -9.741 18.577 2.121 0.5 17.952 226 LYS A N 1
ATOM 3236 C CA A LYS A 1 226 ? -10.833 19.472 2.186 0.5 19.044 226 LYS A CA 1
ATOM 3237 C CA B LYS A 1 226 ? -10.877 19.491 2.127 0.5 19.02 226 LYS A CA 1
ATOM 3238 C C A LYS A 1 226 ? -11.883 18.915 3.151 0.5 17.838 226 LYS A C 1
ATOM 3239 C C B LYS A 1 226 ? -11.8 19.256 3.333 0.5 17.958 226 LYS A C 1
ATOM 3240 O O A LYS A 1 226 ? -13.108 18.967 2.889 0.5 17.954 226 LYS A O 1
ATOM 3241 O O B LYS A 1 226 ? -12.92 19.767 3.402 0.5 17.823 226 LYS A O 1
ATOM 3278 N N . HIS A 1 227 ? -11.382 18.446 4.314 1 17.143 227 HIS A N 1
ATOM 3279 C CA . HIS A 1 227 ? -12.23 18.226 5.488 1 17.31 227 HIS A CA 1
ATOM 3280 C C . HIS A 1 227 ? -12.456 19.518 6.257 1 19.073 227 HIS A C 1
ATOM 3281 O O . HIS A 1 227 ? -13.39 19.63 7.037 1 18.458 227 HIS A O 1
ATOM 3297 N N A THR A 1 228 ? -11.591 20.503 6.029 0.5 19.722 228 THR A N 1
ATOM 3298 N N B THR A 1 228 ? -11.541 20.491 6.086 0.5 18.492 228 THR A N 1
ATOM 3299 C CA A THR A 1 228 ? -11.655 21.738 6.775 0.5 20.888 228 THR A CA 1
ATOM 3300 C CA B THR A 1 228 ? -11.648 21.803 6.708 0.5 18.697 228 THR A CA 1
ATOM 3301 C C A THR A 1 228 ? -12.949 22.51 6.516 0.5 23.284 228 THR A C 1
ATOM 3302 C C B THR A 1 228 ? -13.084 22.32 6.631 0.5 20.409 228 THR A C 1
ATOM 3303 O O A THR A 1 228 ? -13.253 23.382 7.327 0.5 29.633 228 THR A O 1
ATOM 3304 O O B THR A 1 228 ? -13.597 22.837 7.622 0.5 18.357 228 THR A O 1
ATOM 3325 N N . GLU A 1 229 ? -13.713 22.154 5.466 1 22.206 229 GLU A N 1
ATOM 3326 C CA A GLU A 1 229 ? -15.013 22.766 5.204 0.5 23.678 229 GLU A CA 1
ATOM 3327 C CA B GLU A 1 229 ? -15.013 22.748 5.19 0.5 25.269 229 GLU A CA 1
ATOM 3328 C C . GLU A 1 229 ? -16.016 22.409 6.295 1 24.974 229 GLU A C 1
ATOM 3329 O O . GLU A 1 229 ? -16.893 23.213 6.625 1 27.831 229 GLU A O 1
ATOM 3352 N N . VAL A 1 230 ? -15.927 21.208 6.855 1 21.564 230 VAL A N 1
ATOM 3353 C CA . VAL A 1 230 ? -16.922 20.717 7.807 1 22.362 230 VAL A CA 1
ATOM 3354 C C . VAL A 1 230 ? -16.437 20.758 9.26 1 22.161 230 VAL A C 1
ATOM 3355 O O . VAL A 1 230 ? -17.249 20.47 10.147 1 23.931 230 VAL A O 1
ATOM 3368 N N . LEU A 1 231 ? -15.179 21.126 9.504 1 18.85 231 LEU A N 1
ATOM 3369 C CA . LEU A 1 231 ? -14.65 21.087 10.863 1 19.58 231 LEU A CA 1
ATOM 3370 C C . LEU A 1 231 ? -14.791 22.443 11.541 1 20.49 231 LEU A C 1
ATOM 3371 O O . LEU A 1 231 ? -14.759 23.471 10.856 1 21.268 231 LEU A O 1
ATOM 3387 N N . LYS A 1 232 ? -14.845 22.47 12.876 1 19.201 232 LYS A N 1
ATOM 3388 C CA . LYS A 1 232 ? -14.987 23.688 13.655 1 20.995 232 LYS A CA 1
ATOM 3389 C C . LYS A 1 232 ? -14.023 23.792 14.83 1 18.256 232 LYS A C 1
ATOM 3390 O O . LYS A 1 232 ? -13.607 24.873 15.177 1 20.169 232 LYS A O 1
ATOM 3409 N N . TYR A 1 233 ? -13.534 22.663 15.364 1 18.143 233 TYR A N 1
ATOM 3410 C CA . TYR A 1 233 ? -12.686 22.663 16.539 1 17.509 233 TYR A CA 1
ATOM 3411 C C . TYR A 1 233 ? -11.572 21.621 16.418 1 16.991 233 TYR A C 1
ATOM 3412 O O . TYR A 1 233 ? -11.779 20.588 15.782 1 16.253 233 TYR A O 1
ATOM 3430 N N . ALA A 1 234 ? -10.445 21.924 17.048 1 17.021 234 ALA A N 1
ATOM 3431 C CA . ALA A 1 234 ? -9.317 21.002 17.065 1 17.294 234 ALA A CA 1
ATOM 3432 C C . ALA A 1 234 ? -8.593 21.108 18.4 1 17.537 234 ALA A C 1
ATOM 3433 O O . ALA A 1 234 ? -8.563 22.193 19.008 1 17.625 234 ALA A O 1
ATOM 3440 N N . ILE A 1 235 ? -7.897 20.032 18.838 1 16.835 235 ILE A N 1
ATOM 3441 C CA . ILE A 1 235 ? -6.964 20.086 19.958 1 16.913 235 ILE A CA 1
ATOM 3442 C C . ILE A 1 235 ? -5.653 19.464 19.485 1 16.772 235 ILE A C 1
ATOM 3443 O O . ILE A 1 235 ? -5.683 18.524 18.657 1 16.468 235 ILE A O 1
ATOM 3459 N N . ASP A 1 236 ? -4.515 19.92 19.997 1 16.007 236 ASP A N 1
ATOM 3460 C CA . ASP A 1 236 ? -3.199 19.382 19.615 1 16.136 236 ASP A CA 1
ATOM 3461 C C . ASP A 1 236 ? -2.812 18.111 20.359 1 15.134 236 ASP A C 1
ATOM 3462 O O . ASP A 1 236 ? -1.761 18.014 20.975 1 15.431 236 ASP A O 1
ATOM 3471 N N . SER A 1 237 ? -3.715 17.141 20.318 1 14.302 237 SER A N 1
ATOM 3472 C CA . SER A 1 237 ? -3.571 15.95 21.132 1 13.779 237 SER A CA 1
ATOM 3473 C C . SER A 1 237 ? -2.331 15.114 20.781 1 13.446 237 SER A C 1
ATOM 3474 O O . SER A 1 237 ? -1.719 14.53 21.67 1 13.75 237 SER A O 1
ATOM 3482 N N . ALA A 1 238 ? -1.968 14.982 19.502 1 12.478 238 ALA A N 1
ATOM 3483 C CA . ALA A 1 238 ? -0.798 14.194 19.124 1 12.997 238 ALA A CA 1
ATOM 3484 C C . ALA A 1 238 ? -0.886 12.785 19.699 1 11.79 238 ALA A C 1
ATOM 3485 O O . ALA A 1 238 ? 0.135 12.2 20.087 1 12.657 238 ALA A O 1
ATOM 3492 N N . HIS A 1 239 ? -2.082 12.197 19.663 1 12.441 239 HIS A N 1
ATOM 3493 C CA . HIS A 1 239 ? -2.401 10.96 20.361 1 12.348 239 HIS A CA 1
ATOM 3494 C C . HIS A 1 239 ? -2.091 9.7 19.575 1 13.088 239 HIS A C 1
ATOM 3495 O O . HIS A 1 239 ? -2.278 8.577 20.079 1 13.065 239 HIS A O 1
ATOM 3510 N N . ASN A 1 240 ? -1.683 9.867 18.309 1 11.841 240 ASN A N 1
ATOM 3511 C CA . ASN A 1 240 ? -1.269 8.778 17.433 1 11.677 240 ASN A CA 1
ATOM 3512 C C . ASN A 1 240 ? -0.173 9.337 16.549 1 11.15 240 ASN A C 1
ATOM 3513 O O . ASN A 1 240 ? -0.242 10.492 16.084 1 12.632 240 ASN A O 1
ATOM 3524 N N . TYR A 1 241 ? 0.86 8.521 16.335 1 11.515 241 TYR A N 1
ATOM 3525 C CA . TYR A 1 241 ? 1.902 8.81 15.382 1 11.409 241 TYR A CA 1
ATOM 3526 C C . TYR A 1 241 ? 1.764 7.854 14.207 1 11.385 241 TYR A C 1
ATOM 3527 O O . TYR A 1 241 ? 1.653 6.64 14.408 1 12.415 241 TYR A O 1
ATOM 3545 N N . SER A 1 242 ? 1.765 8.38 12.989 1 11.714 242 SER A N 1
ATOM 3546 C CA . SER A 1 242 ? 1.665 7.585 11.781 1 11.364 242 SER A CA 1
ATOM 3547 C C . SER A 1 242 ? 2.817 7.864 10.829 1 10.902 242 SER A C 1
ATOM 3548 O O . SER A 1 242 ? 3.297 8.989 10.675 1 11.907 242 SER A O 1
ATOM 3556 N N . MET A 1 243 ? 3.247 6.792 10.144 1 11.451 243 MET A N 1
ATOM 3557 C CA . MET A 1 243 ? 3.991 6.841 8.896 1 10.61 243 MET A CA 1
ATOM 3558 C C . MET A 1 243 ? 3.079 6.459 7.739 1 10.452 243 MET A C 1
ATOM 3559 O O . MET A 1 243 ? 1.977 5.966 7.932 1 11.364 243 MET A O 1
ATOM 3573 N N . HIS A 1 244 ? 3.596 6.619 6.516 1 10.643 244 HIS A N 1
ATOM 3574 C CA . HIS A 1 244 ? 2.954 6.061 5.332 1 10.839 244 HIS A CA 1
ATOM 3575 C C . HIS A 1 244 ? 3.947 5.077 4.723 1 10.796 244 HIS A C 1
ATOM 3576 O O . HIS A 1 244 ? 5.039 5.484 4.313 1 11.863 244 HIS A O 1
ATOM 3591 N N . LEU A 1 245 ? 3.591 3.79 4.762 1 10.557 245 LEU A N 1
ATOM 3592 C CA . LEU A 1 245 ? 4.532 2.729 4.45 1 11.221 245 LEU A CA 1
ATOM 3593 C C . LEU A 1 245 ? 4.405 2.371 2.98 1 11.099 245 LEU A C 1
ATOM 3594 O O . LEU A 1 245 ? 3.415 1.739 2.575 1 11.968 245 LEU A O 1
ATOM 3610 N N . LEU A 1 246 ? 5.375 2.771 2.175 1 11.19 246 LEU A N 1
ATOM 3611 C CA . LEU A 1 246 ? 5.418 2.44 0.75 1 10.91 246 LEU A CA 1
ATOM 3612 C C . LEU A 1 246 ? 6.097 1.082 0.588 1 10.716 246 LEU A C 1
ATOM 3613 O O . LEU A 1 246 ? 7.255 0.897 0.928 1 11.931 246 LEU A O 1
ATOM 3629 N N . MET A 1 247 ? 5.307 0.141 0.081 1 11.871 247 MET A N 1
ATOM 3630 C CA . MET A 1 247 ? 5.69 -1.261 -0.047 1 11.281 247 MET A CA 1
ATOM 3631 C C . MET A 1 247 ? 5.6 -1.703 -1.492 1 12.549 247 MET A C 1
ATOM 3632 O O . MET A 1 247 ? 4.707 -1.309 -2.233 1 13.231 247 MET A O 1
ATOM 3646 N N . MET A 1 248 ? 6.551 -2.549 -1.889 1 12.28 248 MET A N 1
ATOM 3647 C CA . MET A 1 248 ? 6.471 -3.223 -3.172 1 12.427 248 MET A CA 1
ATOM 3648 C C . MET A 1 248 ? 6.126 -4.685 -2.919 1 12.266 248 MET A C 1
ATOM 3649 O O . MET A 1 248 ? 6.622 -5.298 -1.965 1 13.315 248 MET A O 1
ATOM 3663 N N . ASN A 1 249 ? 5.318 -5.3 -3.8 1 12.655 249 ASN A N 1
ATOM 3664 C CA . ASN A 1 249 ? 5.119 -6.754 -3.808 1 12.215 249 ASN A CA 1
ATOM 3665 C C . ASN A 1 249 ? 6.484 -7.433 -3.771 1 12.516 249 ASN A C 1
ATOM 3666 O O . ASN A 1 249 ? 7.327 -7.145 -4.588 1 13.016 249 ASN A O 1
ATOM 3677 N N . LYS A 1 250 ? 6.738 -8.322 -2.794 1 13.498 250 LYS A N 1
ATOM 3678 C CA A LYS A 1 250 ? 8.101 -8.847 -2.67 0.5 12.99 250 LYS A CA 1
ATOM 3679 C CA B LYS A 1 250 ? 8.046 -8.955 -2.618 0.5 13.827 250 LYS A CA 1
ATOM 3680 C C . LYS A 1 250 ? 8.478 -9.74 -3.869 1 12.914 250 LYS A C 1
ATOM 3681 O O . LYS A 1 250 ? 9.611 -9.61 -4.305 1 13.501 250 LYS A O 1
ATOM 3718 N N . ALA A 1 251 ? 7.54 -10.52 -4.388 1 13.292 251 ALA A N 1
ATOM 3719 C CA . ALA A 1 251 ? 7.863 -11.32 -5.563 1 13.491 251 ALA A CA 1
ATOM 3720 C C . ALA A 1 251 ? 8.276 -10.404 -6.712 1 14.36 251 ALA A C 1
ATOM 3721 O O . ALA A 1 251 ? 9.253 -10.682 -7.424 1 14.034 251 ALA A O 1
ATOM 3728 N N . TYR A 1 252 ? 7.505 -9.333 -6.953 1 13.34 252 TYR A N 1
ATOM 3729 C CA . TYR A 1 252 ? 7.839 -8.429 -8.036 1 13.548 252 TYR A CA 1
ATOM 3730 C C . TYR A 1 252 ? 9.229 -7.825 -7.824 1 13.255 252 TYR A C 1
ATOM 3731 O O . TYR A 1 252 ? 10.057 -7.826 -8.724 1 14.253 252 TYR A O 1
ATOM 3749 N N . TYR A 1 253 ? 9.51 -7.39 -6.601 1 13.425 253 TYR A N 1
ATOM 3750 C CA . TYR A 1 253 ? 10.821 -6.839 -6.307 1 12.9 253 TYR A CA 1
ATOM 3751 C C . TYR A 1 253 ? 11.924 -7.88 -6.605 1 13.669 253 TYR A C 1
ATOM 3752 O O . TYR A 1 253 ? 12.94 -7.555 -7.19 1 13.822 253 TYR A O 1
ATOM 3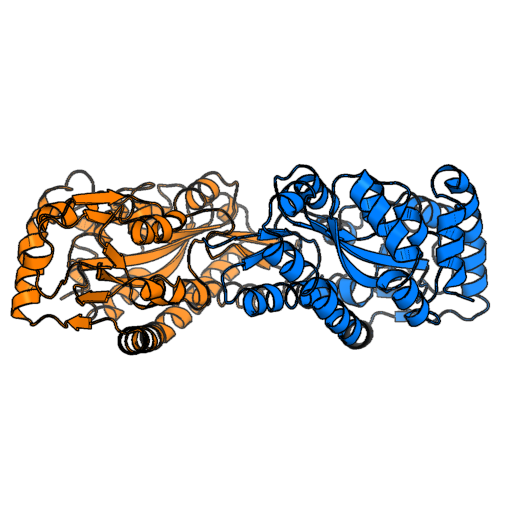770 N N . ASP A 1 254 ? 11.719 -9.107 -6.098 1 14.261 254 ASP A N 1
ATOM 3771 C CA . ASP A 1 254 ? 12.728 -10.148 -6.293 1 14.595 254 ASP A CA 1
ATOM 3772 C C . ASP A 1 254 ? 12.884 -10.554 -7.756 1 15.294 254 ASP A C 1
ATOM 3773 O O . ASP A 1 254 ? 13.956 -11.094 -8.088 1 17.275 254 ASP A O 1
ATOM 3782 N N . SER A 1 255 ? 11.902 -10.278 -8.607 1 14.082 255 SER A N 1
ATOM 3783 C CA . SER A 1 255 ? 11.984 -10.538 -10.043 1 15.598 255 SER A CA 1
ATOM 3784 C C . SER A 1 255 ? 12.827 -9.516 -10.787 1 16.239 255 SER A C 1
ATOM 3785 O O . SER A 1 255 ? 13.307 -9.793 -11.909 1 18.4 255 SER A O 1
ATOM 3793 N N . LEU A 1 256 ? 13.072 -8.343 -10.207 1 15.537 256 LEU A N 1
ATOM 3794 C CA . LEU A 1 256 ? 13.721 -7.273 -10.933 1 16.282 256 LEU A CA 1
ATOM 3795 C C . LEU A 1 256 ? 15.221 -7.516 -10.981 1 15.828 256 LEU A C 1
ATOM 3796 O O . LEU A 1 256 ? 15.829 -8.039 -10.054 1 16.66 256 LEU A O 1
ATOM 3812 N N . PRO A 1 257 ? 15.866 -7.033 -12.05 1 18.048 257 PRO A N 1
ATOM 3813 C CA . PRO A 1 257 ? 17.319 -7.037 -12.079 1 18.702 257 PRO A CA 1
ATOM 3814 C C . PRO A 1 257 ? 17.868 -6.246 -10.908 1 18.074 257 PRO A C 1
ATOM 3815 O O . PRO A 1 257 ? 17.257 -5.262 -10.468 1 16.286 257 PRO A O 1
ATOM 3826 N N . ALA A 1 258 ? 19.029 -6.628 -10.42 1 17.572 258 ALA A N 1
ATOM 3827 C CA . ALA A 1 258 ? 19.64 -5.992 -9.272 1 18.234 258 ALA A CA 1
ATOM 3828 C C . ALA A 1 258 ? 19.833 -4.497 -9.478 1 16.699 258 ALA A C 1
ATOM 3829 O O . ALA A 1 258 ? 19.653 -3.709 -8.54 1 17.481 258 ALA A O 1
ATOM 3836 N N . ASN A 1 259 ? 20.174 -4.055 -10.672 1 17.099 259 ASN A N 1
ATOM 3837 C CA . ASN A 1 259 ? 20.38 -2.622 -10.881 1 16.971 259 ASN A CA 1
ATOM 3838 C C . ASN A 1 259 ? 19.082 -1.844 -10.697 1 15.873 259 ASN A C 1
ATOM 3839 O O . ASN A 1 259 ? 19.116 -0.725 -10.21 1 16.832 259 ASN A O 1
ATOM 3850 N N . VAL A 1 260 ? 17.967 -2.456 -11.074 1 14.613 260 VAL A N 1
ATOM 3851 C CA . VAL A 1 260 ? 16.677 -1.789 -10.889 1 15.923 260 VAL A CA 1
ATOM 3852 C C . VAL A 1 260 ? 16.236 -1.845 -9.425 1 14.556 260 VAL A C 1
ATOM 3853 O O . VAL A 1 260 ? 15.746 -0.858 -8.883 1 14.999 260 VAL A O 1
ATOM 3866 N N . GLN A 1 261 ? 16.467 -2.949 -8.742 1 13.965 261 GLN A N 1
ATOM 3867 C CA . GLN A 1 261 ? 16.242 -3.014 -7.308 1 14.138 261 GLN A CA 1
ATOM 3868 C C . GLN A 1 261 ? 16.957 -1.876 -6.598 1 15.597 261 GLN A C 1
ATOM 3869 O O . GLN A 1 261 ? 16.353 -1.209 -5.757 1 15.474 261 GLN A O 1
ATOM 3883 N N . GLN A 1 262 ? 18.229 -1.637 -6.939 1 14.687 262 GLN A N 1
ATOM 3884 C CA . GLN A 1 262 ? 19.012 -0.591 -6.312 1 16.161 262 GLN A CA 1
ATOM 3885 C C . GLN A 1 262 ? 18.545 0.808 -6.663 1 15.59 262 GLN A C 1
ATOM 3886 O O . GLN A 1 262 ? 18.56 1.688 -5.804 1 16.067 262 GLN A O 1
ATOM 3900 N N . ILE A 1 263 ? 18.142 1.034 -7.897 1 14.098 263 ILE A N 1
ATOM 3901 C CA . ILE A 1 263 ? 17.51 2.28 -8.254 1 14.764 263 ILE A CA 1
ATOM 3902 C C . ILE A 1 263 ? 16.321 2.537 -7.328 1 13.857 263 ILE A C 1
ATOM 3903 O O . ILE A 1 263 ? 16.143 3.67 -6.865 1 14.143 263 ILE A O 1
ATOM 3919 N N . LEU A 1 264 ? 15.45 1.563 -7.128 1 13.314 264 LEU A N 1
ATOM 3920 C CA . LEU A 1 264 ? 14.232 1.792 -6.378 1 13.044 264 LEU A CA 1
ATOM 3921 C C . LEU A 1 264 ? 14.58 2.121 -4.941 1 13.666 264 LEU A C 1
ATOM 3922 O O . LEU A 1 264 ? 13.991 3.021 -4.341 1 13.656 264 LEU A O 1
ATOM 3938 N N . THR A 1 265 ? 15.514 1.375 -4.345 1 14.461 265 THR A N 1
ATOM 3939 C CA . THR A 1 265 ? 15.804 1.593 -2.939 1 15.024 265 THR A CA 1
ATOM 3940 C C . THR A 1 265 ? 16.561 2.911 -2.725 1 14.613 265 THR A C 1
ATOM 3941 O O . THR A 1 265 ? 16.279 3.628 -1.754 1 14.938 265 THR A O 1
ATOM 3952 N N . GLU A 1 266 ? 17.448 3.268 -3.64 1 14.545 266 GLU A N 1
ATOM 3953 C CA A GLU A 1 266 ? 18.176 4.522 -3.556 0.5 13.78 266 GLU A CA 1
ATOM 3954 C CA B GLU A 1 266 ? 18.18 4.519 -3.56 0.5 14.609 266 GLU A CA 1
ATOM 3955 C C . GLU A 1 266 ? 17.222 5.684 -3.774 1 14.762 266 GLU A C 1
ATOM 3956 O O . GLU A 1 266 ? 17.29 6.679 -3.047 1 15.141 266 GLU A O 1
ATOM 3979 N N . ALA A 1 267 ? 16.328 5.58 -4.755 1 13.856 267 ALA A N 1
ATOM 3980 C CA . ALA A 1 267 ? 15.345 6.617 -4.972 1 13.127 267 ALA A CA 1
ATOM 3981 C C . ALA A 1 267 ? 14.469 6.789 -3.738 1 12.691 267 ALA A C 1
ATOM 3982 O O . ALA A 1 267 ? 14.084 7.906 -3.377 1 13.21 267 ALA A O 1
ATOM 3989 N N . GLY A 1 268 ? 14.083 5.694 -3.104 1 12.439 268 GLY A N 1
ATOM 3990 C CA . GLY A 1 268 ? 13.294 5.756 -1.894 1 12.612 268 GLY A CA 1
ATOM 3991 C C . GLY A 1 268 ? 13.991 6.521 -0.779 1 13.689 268 GLY A C 1
ATOM 3992 O O . GLY A 1 268 ? 13.39 7.367 -0.128 1 14.047 268 GLY A O 1
ATOM 3996 N N . ARG A 1 269 ? 15.273 6.226 -0.567 1 13.623 269 ARG A N 1
ATOM 3997 C CA . ARG A 1 269 ? 16.033 6.893 0.469 1 14.926 269 ARG A CA 1
ATOM 3998 C C . ARG A 1 269 ? 16.139 8.384 0.22 1 14.934 269 ARG A C 1
ATOM 3999 O O . ARG A 1 269 ? 15.943 9.187 1.145 1 14.893 269 ARG A O 1
ATOM 4020 N N . GLU A 1 270 ? 16.416 8.764 -1.027 1 14.336 270 GLU A N 1
ATOM 4021 C CA . GLU A 1 270 ? 16.572 10.159 -1.368 1 14.971 270 GLU A CA 1
ATOM 4022 C C . GLU A 1 270 ? 15.237 10.877 -1.334 1 14.7 270 GLU A C 1
ATOM 4023 O O . GLU A 1 270 ? 15.123 12.003 -0.87 1 15.281 270 GLU A O 1
ATOM 4035 N N . ALA A 1 271 ? 14.168 10.218 -1.779 1 13.734 271 ALA A N 1
ATOM 4036 C CA . ALA A 1 271 ? 12.864 10.828 -1.749 1 13.237 271 ALA A CA 1
ATOM 4037 C C . ALA A 1 271 ? 12.422 11.035 -0.297 1 13.87 271 ALA A C 1
ATOM 4038 O O . ALA A 1 271 ? 11.747 12.014 0.04 1 14.854 271 ALA A O 1
ATOM 4045 N N . LEU A 1 272 ? 12.761 10.096 0.581 1 13.076 272 LEU A N 1
ATOM 4046 C CA . LEU A 1 272 ? 12.406 10.193 2.002 1 12.844 272 LEU A CA 1
ATOM 4047 C C . LEU A 1 272 ? 13.095 11.396 2.655 1 13.049 272 LEU A C 1
ATOM 4048 O O . LEU A 1 272 ? 12.44 12.156 3.388 1 13.268 272 LEU A O 1
ATOM 4064 N N . THR A 1 273 ? 14.369 11.642 2.346 1 13.288 273 THR A N 1
ATOM 4065 C CA . THR A 1 273 ? 15.032 12.8 2.903 1 14.488 273 THR A CA 1
ATOM 4066 C C . THR A 1 273 ? 14.301 14.065 2.486 1 14.746 273 THR A C 1
ATOM 4067 O O . THR A 1 273 ? 14.029 14.981 3.275 1 15.412 273 THR A O 1
ATOM 4078 N N . TYR A 1 274 ? 13.92 14.125 1.193 1 13.943 274 TYR A N 1
ATOM 4079 C CA . TYR A 1 274 ? 13.206 15.282 0.678 1 14.555 274 TYR A CA 1
ATOM 4080 C C . TYR A 1 274 ? 11.846 15.452 1.368 1 14.113 274 TYR A C 1
ATOM 4081 O O . TYR A 1 274 ? 11.421 16.528 1.78 1 13.834 274 TYR A O 1
ATOM 4099 N N . GLN A 1 275 ? 11.069 14.358 1.443 1 14.282 275 GLN A N 1
ATOM 4100 C CA . GLN A 1 275 ? 9.718 14.386 1.941 1 14.154 275 GLN A CA 1
ATOM 4101 C C . GLN A 1 275 ? 9.661 14.776 3.412 1 11.956 275 GLN A C 1
ATOM 4102 O O . GLN A 1 275 ? 8.766 15.524 3.802 1 13.591 275 GLN A O 1
ATOM 4116 N N . ARG A 1 276 ? 10.585 14.285 4.183 1 13.146 276 ARG A N 1
ATOM 4117 C CA . ARG A 1 276 ? 10.662 14.728 5.583 1 13.616 276 ARG A CA 1
ATOM 4118 C C . ARG A 1 276 ? 10.96 16.231 5.646 1 13.67 276 ARG A C 1
ATOM 4119 O O . ARG A 1 276 ? 10.408 16.9 6.524 1 15.287 276 ARG A O 1
ATOM 4140 N N . SER A 1 277 ? 11.791 16.728 4.746 1 13.633 277 SER A N 1
ATOM 4141 C CA . SER A 1 277 ? 12.23 18.119 4.807 1 16.103 277 SER A CA 1
ATOM 4142 C C . SER A 1 277 ? 11.079 19.074 4.543 1 16.22 277 SER A C 1
ATOM 4143 O O . SER A 1 277 ? 11.17 20.226 4.99 1 18.281 277 SER A O 1
ATOM 4151 N N . ILE A 1 278 ? 10.044 18.697 3.748 1 15.58 278 ILE A N 1
ATOM 4152 C CA . ILE A 1 278 ? 8.921 19.564 3.413 1 16.106 278 ILE A CA 1
ATOM 4153 C C . ILE A 1 278 ? 7.739 19.36 4.329 1 16.468 278 ILE A C 1
ATOM 4154 O O . ILE A 1 278 ? 6.776 20.135 4.295 1 17.162 278 ILE A O 1
ATOM 4170 N N . THR A 1 279 ? 7.749 18.318 5.166 1 15.993 279 THR A N 1
ATOM 4171 C CA . THR A 1 279 ? 6.571 17.942 5.919 1 15.757 279 THR A CA 1
ATOM 4172 C C . THR A 1 279 ? 6.106 19.085 6.834 1 16.087 279 THR A C 1
ATOM 4173 O O . THR A 1 279 ? 4.92 19.401 6.911 1 15.626 279 THR A O 1
ATOM 4184 N N . SER A 1 280 ? 7.01 19.664 7.643 1 18.159 280 SER A N 1
ATOM 4185 C CA . SER A 1 280 ? 6.597 20.604 8.668 1 19.152 280 SER A CA 1
ATOM 4186 C C . SER A 1 280 ? 6.323 21.973 8.037 1 17.24 280 SER A C 1
ATOM 4187 O O . SER A 1 280 ? 5.392 22.627 8.519 1 19.708 280 SER A O 1
ATOM 4195 N N . GLU A 1 281 ? 6.931 22.301 6.92 1 18.092 281 GLU A N 1
ATOM 4196 C CA . GLU A 1 281 ? 6.529 23.482 6.15 1 19.471 281 GLU A CA 1
ATOM 4197 C C . GLU A 1 281 ? 5.066 23.361 5.736 1 20.629 281 GLU A C 1
ATOM 4198 O O . GLU A 1 281 ? 4.274 24.309 5.834 1 20.03 281 GLU A O 1
ATOM 4210 N N . LEU A 1 282 ? 4.652 22.176 5.238 1 16.907 282 LEU A N 1
ATOM 4211 C CA . LEU A 1 282 ? 3.286 21.954 4.787 1 15.606 282 LEU A CA 1
ATOM 4212 C C . LEU A 1 282 ? 2.329 21.922 5.965 1 14.967 282 LEU A C 1
ATOM 4213 O O . LEU A 1 282 ? 1.21 22.409 5.9 1 16.281 282 LEU A O 1
ATOM 4229 N N . GLU A 1 283 ? 2.749 21.377 7.107 1 17.372 283 GLU A N 1
ATOM 4230 C CA . GLU A 1 283 ? 1.938 21.361 8.298 1 18.993 283 GLU A CA 1
ATOM 4231 C C . GLU A 1 283 ? 1.645 22.761 8.832 1 19.3 283 GLU A C 1
ATOM 4232 O O . GLU A 1 283 ? 0.505 23.032 9.227 1 21.842 283 GLU A O 1
ATOM 4244 N N . LYS A 1 284 ? 2.663 23.615 8.738 1 20.407 284 LYS A N 1
ATOM 4245 C CA . LYS A 1 284 ? 2.533 25.028 9.134 1 22.654 284 LYS A CA 1
ATOM 4246 C C . LYS A 1 284 ? 1.495 25.731 8.248 1 22.871 284 LYS A C 1
ATOM 4247 O O . LYS A 1 284 ? 0.565 26.394 8.737 1 23.851 284 LYS A O 1
ATOM 4266 N N . LYS A 1 285 ? 1.591 25.53 6.934 1 20.749 285 LYS A N 1
ATOM 4267 C CA . LYS A 1 285 ? 0.597 26.063 6.004 1 19.992 285 LYS A CA 1
ATOM 4268 C C . LYS A 1 285 ? -0.808 25.596 6.358 1 19.085 285 LYS A C 1
ATOM 4269 O O . LYS A 1 285 ? -1.778 26.341 6.268 1 20.086 285 LYS A O 1
ATOM 4288 N N . ALA A 1 286 ? -0.987 24.32 6.707 1 18.229 286 ALA A N 1
ATOM 4289 C CA . ALA A 1 286 ? -2.295 23.792 7.037 1 19.115 286 ALA A CA 1
ATOM 4290 C C . ALA A 1 286 ? -2.838 24.403 8.334 1 18.325 286 ALA A C 1
ATOM 4291 O O . ALA A 1 286 ? -4.027 24.664 8.412 1 20.663 286 ALA A O 1
ATOM 4298 N N . GLU A 1 287 ? -1.985 24.545 9.333 1 21.566 287 GLU A N 1
ATOM 4299 C CA . GLU A 1 287 ? -2.442 25.12 10.594 1 27.547 287 GLU A CA 1
ATOM 4300 C C . GLU A 1 287 ? -2.894 26.559 10.334 1 24.872 287 GLU A C 1
ATOM 4301 O O . GLU A 1 287 ? -3.94 26.967 10.863 1 24.604 287 GLU A O 1
ATOM 4313 N N . ASP A 1 288 ? -2.163 27.283 9.486 1 24.546 288 ASP A N 1
ATOM 4314 C CA . ASP A 1 288 ? -2.538 28.649 9.11 1 27.02 288 ASP A CA 1
ATOM 4315 C C . ASP A 1 288 ? -3.888 28.655 8.392 1 25.738 288 ASP A C 1
ATOM 4316 O O . ASP A 1 288 ? -4.737 29.541 8.622 1 26.711 288 ASP A O 1
ATOM 4325 N N . ALA A 1 289 ? -4.13 27.675 7.511 1 21.884 289 ALA A N 1
ATOM 4326 C CA . ALA A 1 289 ? -5.385 27.539 6.798 1 21.634 289 ALA A CA 1
ATOM 4327 C C . ALA A 1 289 ? -6.534 27.258 7.764 1 22.626 289 ALA A C 1
ATOM 4328 O O . ALA A 1 289 ? -7.643 27.764 7.58 1 23.923 289 ALA A O 1
ATOM 4335 N N . PHE A 1 290 ? -6.309 26.408 8.777 1 21.947 290 PHE A N 1
ATOM 4336 C CA . PHE A 1 290 ? -7.324 26.145 9.785 1 21.494 290 PHE A CA 1
ATOM 4337 C C . PHE A 1 290 ? -7.773 27.46 10.437 1 22.027 290 PHE A C 1
ATOM 4338 O O . PHE A 1 290 ? -8.97 27.735 10.576 1 22.981 290 PHE A O 1
ATOM 4355 N N . ILE A 1 291 ? -6.784 28.257 10.829 1 23.305 291 ILE A N 1
ATOM 4356 C CA A ILE A 1 291 ? -6.945 29.575 11.459 0.5 28.443 291 ILE A CA 1
ATOM 4357 C CA B ILE A 1 291 ? -7.143 29.464 11.546 0.5 26.747 291 ILE A CA 1
ATOM 4358 C C . ILE A 1 291 ? -7.826 30.429 10.572 1 28.973 291 ILE A C 1
ATOM 4359 O O . ILE A 1 291 ? -8.813 31.039 10.988 1 31.227 291 ILE A O 1
ATOM 4390 N N . GLU A 1 292 ? -7.387 30.512 9.315 1 32.013 292 GLU A N 1
ATOM 4391 C CA . GLU A 1 292 ? -7.997 31.405 8.341 1 35.558 292 GLU A CA 1
ATOM 4392 C C . GLU A 1 292 ? -9.475 31.051 8.139 1 34.901 292 GLU A C 1
ATOM 4393 O O . GLU A 1 292 ? -10.315 31.944 8.002 1 32.342 292 GLU A O 1
ATOM 4405 N N . GLN A 1 293 ? -9.817 29.758 8.198 1 27.996 293 GLN A N 1
ATOM 4406 C CA . GLN A 1 293 ? -11.172 29.278 7.989 1 30.451 293 GLN A CA 1
ATOM 4407 C C . GLN A 1 293 ? -11.978 29.192 9.283 1 24.63 293 GLN A C 1
ATOM 4408 O O . GLN A 1 293 ? -13.092 28.66 9.273 1 31.128 293 GLN A O 1
ATOM 4422 N N . GLY A 1 294 ? -11.412 29.682 10.381 1 23.103 294 GLY A N 1
ATOM 4423 C CA . GLY A 1 294 ? -12.195 29.888 11.587 1 23.629 294 GLY A CA 1
ATOM 4424 C C . GLY A 1 294 ? -12.247 28.67 12.511 1 27.672 294 GLY A C 1
ATOM 4425 O O . GLY A 1 294 ? -13.032 28.633 13.448 1 25.888 294 GLY A O 1
ATOM 4429 N N . ILE A 1 295 ? -11.357 27.695 12.305 1 24.662 295 ILE A N 1
ATOM 4430 C CA . ILE A 1 295 ? -11.325 26.548 13.204 1 23.321 295 ILE A CA 1
ATOM 4431 C C . ILE A 1 295 ? -10.588 26.961 14.468 1 22.606 295 ILE A C 1
ATOM 4432 O O . ILE A 1 295 ? -9.532 27.562 14.393 1 24.04 295 ILE A O 1
ATOM 4448 N N . THR A 1 296 ? -11.175 26.651 15.62 1 21.929 296 THR A N 1
ATOM 4449 C CA . THR A 1 296 ? -10.559 26.96 16.899 1 23.952 296 THR A CA 1
ATOM 4450 C C . THR A 1 296 ? -9.591 25.826 17.219 1 23.641 296 THR A C 1
ATOM 4451 O O . THR A 1 296 ? -10.039 24.677 17.362 1 26.277 296 THR A O 1
ATOM 4462 N N . VAL A 1 297 ? -8.318 26.171 17.351 1 22.402 297 VAL A N 1
ATOM 4463 C CA . VAL A 1 297 ? -7.296 25.196 17.712 1 21.698 297 VAL A CA 1
ATOM 4464 C C . VAL A 1 297 ? -6.838 25.431 19.15 1 23.463 297 VAL A C 1
ATOM 4465 O O . VAL A 1 297 ? -6.19 26.447 19.451 1 25.653 297 VAL A O 1
ATOM 4478 N N . THR A 1 298 ? -7.152 24.499 20.046 1 21.651 298 THR A N 1
ATOM 4479 C CA . THR A 1 298 ? -6.813 24.611 21.452 1 22.101 298 THR A CA 1
ATOM 4480 C C . THR A 1 298 ? -5.507 23.897 21.706 1 21.34 298 THR A C 1
ATOM 4481 O O . THR A 1 298 ? -5.35 22.738 21.313 1 21.881 298 THR A O 1
ATOM 4492 N N . ARG A 1 299 ? -4.563 24.584 22.323 1 20.97 299 ARG A N 1
ATOM 4493 C CA . ARG A 1 299 ? -3.292 24.039 22.736 1 20.746 299 ARG A CA 1
ATOM 4494 C C . ARG A 1 299 ? -3.433 23.569 24.177 1 25.188 299 ARG A C 1
ATOM 4495 O O . ARG A 1 299 ? -3.795 24.338 25.085 1 25.927 299 ARG A O 1
ATOM 4516 N N . LEU A 1 300 ? -3.192 22.275 24.37 1 20.478 300 LEU A N 1
ATOM 4517 C CA . LEU A 1 300 ? -3.36 21.647 25.655 1 20.633 300 LEU A CA 1
ATOM 4518 C C . LEU A 1 300 ? -2.232 22.086 26.577 1 21.374 300 LEU A C 1
ATOM 4519 O O . LEU A 1 300 ? -1.078 22.156 26.201 1 20.775 300 LEU A O 1
ATOM 4535 N N . SER A 1 301 ? -2.584 22.326 27.833 1 21.805 301 SER A N 1
ATOM 4536 C CA . SER A 1 301 ? -1.554 22.565 28.832 1 23.809 301 SER A CA 1
ATOM 4537 C C . SER A 1 301 ? -0.795 21.283 29.149 1 23.205 301 SER A C 1
ATOM 4538 O O . SER A 1 301 ? -1.3 20.193 28.861 1 20.752 301 SER A O 1
ATOM 4546 N N . PRO A 1 302 ? 0.398 21.344 29.781 1 22.751 302 PRO A N 1
ATOM 4547 C CA . PRO A 1 302 ? 1.077 20.131 30.196 1 24.3 302 PRO A CA 1
ATOM 4548 C C . PRO A 1 302 ? 0.244 19.181 31.037 1 22.34 302 PRO A C 1
ATOM 4549 O O . PRO A 1 302 ? 0.332 17.986 30.822 1 20.366 302 PRO A O 1
ATOM 4560 N N A GLU A 1 303 ? -0.55 19.77 31.935 0.5 23.386 303 GLU A N 1
ATOM 4561 N N B GLU A 1 303 ? -0.595 19.691 31.951 0.5 21.956 303 GLU A N 1
ATOM 4562 C CA A GLU A 1 303 ? -1.409 19.034 32.838 0.5 24.558 303 GLU A CA 1
ATOM 4563 C CA B GLU A 1 303 ? -1.417 18.841 32.811 0.5 21.559 303 GLU A CA 1
ATOM 4564 C C A GLU A 1 303 ? -2.449 18.26 32.037 0.5 21.451 303 GLU A C 1
ATOM 4565 C C B GLU A 1 303 ? -2.565 18.199 32.037 0.5 20.073 303 GLU A C 1
ATOM 4566 O O A GLU A 1 303 ? -2.639 17.075 32.282 0.5 19.659 303 GLU A O 1
ATOM 4567 O O B GLU A 1 303 ? -3.041 17.095 32.316 0.5 17.819 303 GLU A O 1
ATOM 4590 N N . GLU A 1 304 ? -3.098 18.951 31.08 1 21.657 304 GLU A N 1
ATOM 4591 C CA . GLU A 1 304 ? -4.201 18.401 30.304 1 22.612 304 GLU A CA 1
ATOM 4592 C C . GLU A 1 304 ? -3.659 17.331 29.358 1 19.477 304 GLU A C 1
ATOM 4593 O O . GLU A 1 304 ? -4.282 16.303 29.201 1 19.304 304 GLU A O 1
ATOM 4606 N N . ARG A 1 305 ? -2.461 17.533 28.817 1 18.654 305 ARG A N 1
ATOM 4607 C CA . ARG A 1 305 ? -1.835 16.502 28.003 1 18.116 305 ARG A CA 1
ATOM 4608 C C . ARG A 1 305 ? -1.536 15.28 28.861 1 17.234 305 ARG A C 1
ATOM 4609 O O . ARG A 1 305 ? -1.8 14.166 28.408 1 17.577 305 ARG A O 1
ATOM 4630 N N . ALA A 1 306 ? -0.96 15.474 30.077 1 16.822 306 ALA A N 1
ATOM 4631 C CA . ALA A 1 306 ? -0.66 14.351 30.936 1 17.065 306 ALA A CA 1
ATOM 4632 C C . ALA A 1 306 ? -1.892 13.503 31.293 1 16.101 306 ALA A C 1
ATOM 4633 O O . ALA A 1 306 ? -1.797 12.309 31.364 1 16.782 306 ALA A O 1
ATOM 4640 N N . LYS A 1 307 ? -3.033 14.151 31.446 1 16.506 307 LYS A N 1
ATOM 4641 C CA . LYS A 1 307 ? -4.287 13.413 31.626 1 16.895 307 LYS A CA 1
ATOM 4642 C C . LYS A 1 307 ? -4.576 12.5 30.451 1 17.394 307 LYS A C 1
ATOM 4643 O O . LYS A 1 307 ? -4.988 11.357 30.615 1 17.473 307 LYS A O 1
ATOM 4662 N N . LEU A 1 308 ? -4.441 13.029 29.221 1 17.129 308 LEU A N 1
ATOM 4663 C CA . LEU A 1 308 ? -4.634 12.229 28.015 1 17.408 308 LEU A CA 1
ATOM 4664 C C . LEU A 1 308 ? -3.666 11.08 27.938 1 16.642 308 LEU A C 1
ATOM 4665 O O . LEU A 1 308 ? -4.053 9.979 27.586 1 15.993 308 LEU A O 1
ATOM 4681 N N . VAL A 1 309 ? -2.397 11.339 28.24 1 15.203 309 VAL A N 1
ATOM 4682 C CA . VAL A 1 309 ? -1.411 10.293 28.198 1 15.353 309 VAL A CA 1
ATOM 4683 C C . VAL A 1 309 ? -1.843 9.162 29.129 1 16.392 309 VAL A C 1
ATOM 4684 O O . VAL A 1 309 ? -1.776 7.994 28.796 1 16.048 309 VAL A O 1
ATOM 4697 N N . GLU A 1 310 ? -2.204 9.496 30.399 1 15.917 310 GLU A N 1
ATOM 4698 C CA . GLU A 1 310 ? -2.538 8.462 31.343 1 14.897 310 GLU A CA 1
ATOM 4699 C C . GLU A 1 310 ? -3.882 7.816 31.031 1 13.661 310 GLU A C 1
ATOM 4700 O O . GLU A 1 310 ? -4.027 6.639 31.28 1 15.397 310 GLU A O 1
ATOM 4712 N N . ARG A 1 311 ? -4.846 8.562 30.503 1 13.719 311 ARG A N 1
ATOM 4713 C CA . ARG A 1 311 ? -6.14 7.967 30.224 1 14.926 311 ARG A CA 1
ATOM 4714 C C . ARG A 1 311 ? -6.032 6.916 29.119 1 14.08 311 ARG A C 1
ATOM 4715 O O . ARG A 1 311 ? -6.766 5.934 29.069 1 15.419 311 ARG A O 1
ATOM 4736 N N . THR A 1 312 ? -5.059 7.121 28.212 1 14.623 312 THR A N 1
ATOM 4737 C CA . THR A 1 312 ? -4.826 6.212 27.1 1 14.205 312 THR A CA 1
ATOM 4738 C C . THR A 1 312 ? -3.809 5.13 27.409 1 13.552 312 THR A C 1
ATOM 4739 O O . THR A 1 312 ? -3.77 4.103 26.742 1 14.537 312 THR A O 1
ATOM 4750 N N . ARG A 1 313 ? -3.005 5.306 28.473 1 15.338 313 ARG A N 1
ATOM 4751 C CA . ARG A 1 313 ? -1.958 4.35 28.787 1 16.565 313 ARG A CA 1
ATOM 4752 C C . ARG A 1 313 ? -2.482 2.936 29.028 1 15.604 313 ARG A C 1
ATOM 4753 O O . ARG A 1 313 ? -1.806 1.977 28.666 1 15.913 313 ARG A O 1
ATOM 4774 N N . PRO A 1 314 ? -3.677 2.707 29.614 1 16.65 314 PRO A N 1
ATOM 4775 C CA . PRO A 1 314 ? -4.16 1.332 29.764 1 17.29 314 PRO A CA 1
ATOM 4776 C C . PRO A 1 314 ? -4.266 0.542 28.48 1 18.097 314 PRO A C 1
ATOM 4777 O O . PRO A 1 314 ? -4.312 -0.693 28.504 1 18.479 314 PRO A O 1
ATOM 4788 N N . VAL A 1 315 ? -4.376 1.223 27.319 1 15.259 315 VAL A N 1
ATOM 4789 C CA . VAL A 1 315 ? -4.428 0.53 26.054 1 15.338 315 VAL A CA 1
ATOM 4790 C C . VAL A 1 315 ? -3.171 -0.305 25.863 1 15.486 315 VAL A C 1
ATOM 4791 O O . VAL A 1 315 ? -3.226 -1.352 25.236 1 16.969 315 VAL A O 1
ATOM 4804 N N . TRP A 1 316 ? -2.003 0.167 26.333 1 15.276 316 TRP A N 1
ATOM 4805 C CA . TRP A 1 316 ? -0.785 -0.582 26.034 1 16.06 316 TRP A CA 1
ATOM 4806 C C . TRP A 1 316 ? -0.838 -2.027 26.545 1 16.435 316 TRP A C 1
ATOM 4807 O O . TRP A 1 316 ? -0.491 -2.948 25.818 1 18.449 316 TRP A O 1
ATOM 4828 N N . ASP A 1 317 ? -1.354 -2.197 27.748 1 17.757 317 ASP A N 1
ATOM 4829 C CA . ASP A 1 317 ? -1.394 -3.532 28.334 1 21.605 317 ASP A CA 1
ATOM 4830 C C . ASP A 1 317 ? -2.365 -4.446 27.603 1 22.209 317 ASP A C 1
ATOM 4831 O O . ASP A 1 317 ? -2.182 -5.66 27.574 1 22.279 317 ASP A O 1
ATOM 4840 N N . LYS A 1 318 ? -3.4 -3.891 26.982 1 18.152 318 LYS A N 1
ATOM 4841 C CA . LYS A 1 318 ? -4.349 -4.666 26.227 1 19.549 318 LYS A CA 1
ATOM 4842 C C . LYS A 1 318 ? -3.741 -5.282 24.982 1 20.768 318 LYS A C 1
ATOM 4843 O O . LYS A 1 318 ? -4.368 -6.176 24.422 1 25.183 318 LYS A O 1
ATOM 4862 N N . PHE A 1 319 ? -2.549 -4.838 24.534 1 17.982 319 PHE A N 1
ATOM 4863 C CA . PHE A 1 319 ? -1.961 -5.358 23.313 1 19.8 319 PHE A CA 1
ATOM 4864 C C . PHE A 1 319 ? -0.589 -5.983 23.541 1 18.62 319 PHE A C 1
ATOM 4865 O O . PHE A 1 319 ? 0.168 -6.215 22.6 1 21.169 319 PHE A O 1
ATOM 4882 N N . LYS A 1 320 ? -0.325 -6.296 24.818 1 23.147 320 LYS A N 1
ATOM 4883 C CA . LYS A 1 320 ? 0.989 -6.827 25.151 1 27.42 320 LYS A CA 1
ATOM 4884 C C . LYS A 1 320 ? 1.271 -8.163 24.46 1 24.935 320 LYS A C 1
ATOM 4885 O O . LYS A 1 320 ? 2.437 -8.519 24.261 1 27.419 320 LYS A O 1
ATOM 4904 N N . ASP A 1 321 ? 0.241 -8.95 24.116 1 24.674 321 ASP A N 1
ATOM 4905 C CA . ASP A 1 321 ? 0.471 -10.226 23.468 1 27.417 321 ASP A CA 1
ATOM 4906 C C . ASP A 1 321 ? 0.592 -10.096 21.952 1 28.165 321 ASP A C 1
ATOM 4907 O O . ASP A 1 321 ? 1.011 -11.032 21.271 1 31.027 321 ASP A O 1
ATOM 4916 N N . ASP A 1 322 ? 0.238 -8.929 21.381 1 23.786 322 ASP A N 1
ATOM 4917 C CA . ASP A 1 322 ? 0.251 -8.766 19.936 1 24.962 322 ASP A CA 1
ATOM 4918 C C . ASP A 1 322 ? 1.431 -7.975 19.403 1 23.352 322 ASP A C 1
ATOM 4919 O O . ASP A 1 322 ? 1.73 -8.025 18.208 1 28.055 322 ASP A O 1
ATOM 4928 N N . ILE A 1 323 ? 2.116 -7.246 20.279 1 22.421 323 ILE A N 1
ATOM 4929 C CA . ILE A 1 323 ? 3.243 -6.429 19.868 1 19.37 323 ILE A CA 1
ATOM 4930 C C . ILE A 1 323 ? 4.482 -6.904 20.613 1 20.188 323 ILE A C 1
ATOM 4931 O O . ILE A 1 323 ? 4.488 -6.848 21.841 1 20.473 323 ILE A O 1
ATOM 4947 N N . PRO A 1 324 ? 5.55 -7.314 19.925 1 18.857 324 PRO A N 1
ATOM 4948 C CA . PRO A 1 324 ? 6.727 -7.816 20.618 1 20.233 324 PRO A CA 1
ATOM 4949 C C . PRO A 1 324 ? 7.294 -6.793 21.579 1 20.036 324 PRO A C 1
ATOM 4950 O O . PRO A 1 324 ? 7.504 -5.621 21.232 1 19.335 324 PRO A O 1
ATOM 4961 N N . ALA A 1 325 ? 7.64 -7.226 22.794 1 20.716 325 ALA A N 1
ATOM 4962 C CA . ALA A 1 325 ? 8.225 -6.342 23.773 1 18.994 325 ALA A CA 1
ATOM 4963 C C . ALA A 1 325 ? 9.514 -5.695 23.258 1 19.063 325 ALA A C 1
ATOM 4964 O O . ALA A 1 325 ? 9.863 -4.579 23.6 1 19.302 325 ALA A O 1
ATOM 4971 N N . GLU A 1 326 ? 10.321 -6.457 22.522 1 20.603 326 GLU A N 1
ATOM 4972 C CA . GLU A 1 326 ? 11.603 -5.953 22.047 1 19.749 326 GLU A CA 1
ATOM 4973 C C . GLU A 1 326 ? 11.36 -4.768 21.1 1 18.157 326 GLU A C 1
ATOM 4974 O O . GLU A 1 326 ? 12.157 -3.851 21.031 1 18.019 326 GLU A O 1
ATOM 4986 N N . LEU A 1 327 ? 10.301 -4.852 20.319 1 17.902 327 LEU A N 1
ATOM 4987 C CA . LEU A 1 327 ? 9.987 -3.781 19.38 1 16.593 327 LEU A CA 1
ATOM 4988 C C . LEU A 1 327 ? 9.5 -2.531 20.107 1 15.817 327 LEU A C 1
ATOM 4989 O O . LEU A 1 327 ? 9.947 -1.421 19.783 1 15.994 327 LEU A O 1
ATOM 5005 N N . ILE A 1 328 ? 8.653 -2.686 21.141 1 15.858 328 ILE A N 1
ATOM 5006 C CA . ILE A 1 328 ? 8.275 -1.572 21.979 1 15.403 328 ILE A CA 1
ATOM 5007 C C . ILE A 1 328 ? 9.52 -0.902 22.544 1 15.482 328 ILE A C 1
ATOM 5008 O O . ILE A 1 328 ? 9.643 0.303 22.536 1 16.288 328 ILE A O 1
ATOM 5024 N N . LYS A 1 329 ? 10.489 -1.694 23.033 1 16.218 329 LYS A N 1
ATOM 5025 C CA . LYS A 1 329 ? 11.664 -1.125 23.644 1 17.442 329 LYS A CA 1
ATOM 5026 C C . LYS A 1 329 ? 12.497 -0.351 22.633 1 15.137 329 LYS A C 1
ATOM 5027 O O . LYS A 1 329 ? 12.998 0.713 22.951 1 15.739 329 LYS A O 1
ATOM 5046 N N . LEU A 1 330 ? 12.647 -0.881 21.415 1 15.24 330 LEU A N 1
ATOM 5047 C CA . LEU A 1 330 ? 13.43 -0.143 20.422 1 16.366 330 LEU A CA 1
ATOM 5048 C C . LEU A 1 330 ? 12.778 1.195 20.098 1 15.273 330 LEU A C 1
ATOM 5049 O O . LEU A 1 330 ? 13.452 2.203 19.933 1 15.596 330 LEU A O 1
ATOM 5065 N N . VAL A 1 331 ? 11.442 1.258 20.04 1 14.407 331 VAL A N 1
ATOM 5066 C CA . VAL A 1 331 ? 10.785 2.539 19.79 1 14.198 331 VAL A CA 1
ATOM 5067 C C . VAL A 1 331 ? 10.958 3.466 20.999 1 14.089 331 VAL A C 1
ATOM 5068 O O . VAL A 1 331 ? 11.293 4.636 20.873 1 14.92 331 VAL A O 1
ATOM 5081 N N . GLN A 1 332 ? 10.728 2.969 22.21 1 15.072 332 GLN A N 1
ATOM 5082 C CA . GLN A 1 332 ? 10.887 3.794 23.396 1 16.377 332 GLN A CA 1
ATOM 5083 C C . GLN A 1 332 ? 12.297 4.346 23.559 1 16.571 332 GLN A C 1
ATOM 5084 O O . GLN A 1 332 ? 12.467 5.463 24.031 1 16.487 332 GLN A O 1
ATOM 5098 N N . GLU A 1 333 ? 13.298 3.56 23.138 1 15.675 333 GLU A N 1
ATOM 5099 C CA . GLU A 1 333 ? 14.687 3.999 23.241 1 17.814 333 GLU A CA 1
ATOM 5100 C C . GLU A 1 333 ? 14.947 5.262 22.438 1 18.193 333 GLU A C 1
ATOM 5101 O O . GLU A 1 333 ? 15.792 6.064 22.818 1 19.4 333 GLU A O 1
ATOM 5113 N N . THR A 1 334 ? 14.156 5.515 21.382 1 16.176 334 THR A N 1
ATOM 5114 C CA . THR A 1 334 ? 14.331 6.688 20.554 1 16.291 334 THR A CA 1
ATOM 5115 C C . THR A 1 334 ? 13.846 7.944 21.256 1 16.689 334 THR A C 1
ATOM 5116 O O . THR A 1 334 ? 14.124 9.029 20.746 1 17.841 334 THR A O 1
ATOM 5127 N N . GLN A 1 335 ? 13.099 7.791 22.365 1 16.515 335 GLN A N 1
ATOM 5128 C CA . GLN A 1 335 ? 12.439 8.883 23.038 1 16.745 335 GLN A CA 1
ATOM 5129 C C . GLN A 1 335 ? 13.176 9.296 24.308 1 20.717 335 GLN A C 1
ATOM 5130 O O . GLN A 1 335 ? 12.611 10.05 25.081 1 23.995 335 GLN A O 1
ATOM 5144 N N A GLN A 1 336 ? 14.261 8.573 24.6 0.5 22.027 336 GLN A N 1
ATOM 5145 N N B GLN A 1 336 ? 14.477 9.007 24.38 0.5 23.431 336 GLN A N 1
ATOM 5146 C CA A GLN A 1 336 ? 15.128 8.884 25.734 0.5 27.937 336 GLN A CA 1
ATOM 5147 C CA B GLN A 1 336 ? 15.296 9.271 25.562 0.5 26.387 336 GLN A CA 1
ATOM 5148 C C A GLN A 1 336 ? 16.052 10.057 25.357 0.5 28.781 336 GLN A C 1
ATOM 5149 C C B GLN A 1 336 ? 16.651 9.838 25.113 0.5 27.098 336 GLN A C 1
ATOM 5150 O O A GLN A 1 336 ? 16.572 10.051 24.193 0.5 31.251 336 GLN A O 1
ATOM 5151 O O B GLN A 1 336 ? 17.386 10.375 25.983 0.5 26.561 336 GLN A O 1
ATOM 5179 N N . ALA B 1 28 ? -23.217 19.558 0.042 1 40.628 28 ALA B N 1
ATOM 5180 C CA . ALA B 1 28 ? -23.316 18.877 -1.27 1 41.457 28 ALA B CA 1
ATOM 5181 C C . ALA B 1 28 ? -22.252 17.788 -1.344 1 36.323 28 ALA B C 1
ATOM 5182 O O . ALA B 1 28 ? -21.148 17.995 -0.839 1 34.5 28 ALA B O 1
ATOM 5189 N N . LYS B 1 29 ? -22.613 16.669 -1.991 1 38.064 29 LYS B N 1
ATOM 5190 C CA . LYS B 1 29 ? -21.76 15.499 -2.071 1 42.137 29 LYS B CA 1
ATOM 5191 C C . LYS B 1 29 ? -20.602 15.807 -3.016 1 34.954 29 LYS B C 1
ATOM 5192 O O . LYS B 1 29 ? -20.8 16.34 -4.113 1 41.811 29 LYS B O 1
ATOM 5211 N N . ARG B 1 30 ? -19.387 15.566 -2.517 1 26.783 30 ARG B N 1
ATOM 5212 C CA A ARG B 1 30 ? -18.242 15.59 -3.402 0.5 24.986 30 ARG B CA 1
ATOM 5213 C CA B ARG B 1 30 ? -18.153 15.493 -3.284 0.5 25.994 30 ARG B CA 1
ATOM 5214 C C . ARG B 1 30 ? -18.276 14.379 -4.313 1 22.734 30 ARG B C 1
ATOM 5215 O O . ARG B 1 30 ? -18.864 13.36 -4.026 1 23.733 30 ARG B O 1
ATOM 5256 N N . ILE B 1 31 ? -17.632 14.538 -5.475 1 20.592 31 ILE B N 1
ATOM 5257 C CA . ILE B 1 31 ? -17.779 13.594 -6.569 1 21.294 31 ILE B CA 1
ATOM 5258 C C . ILE B 1 31 ? -16.401 13.351 -7.15 1 19.586 31 ILE B C 1
ATOM 5259 O O . ILE B 1 31 ? -15.721 14.303 -7.49 1 20.06 31 ILE B O 1
ATOM 5275 N N . ASN B 1 32 ? -15.975 12.094 -7.223 1 19.376 32 ASN B N 1
ATOM 5276 C CA . ASN B 1 32 ? -14.723 11.727 -7.874 1 18.096 32 ASN B CA 1
ATOM 5277 C C . ASN B 1 32 ? -15.093 11.014 -9.176 1 17.283 32 ASN B C 1
ATOM 5278 O O . ASN B 1 32 ? -15.896 10.066 -9.194 1 18.343 32 ASN B O 1
ATOM 5289 N N . ILE B 1 33 ? -14.459 11.472 -10.275 1 15.005 33 ILE B N 1
ATOM 5290 C CA . ILE B 1 33 ? -14.743 11.015 -11.63 1 14.368 33 ILE B CA 1
ATOM 5291 C C . ILE B 1 33 ? -13.459 10.521 -12.253 1 13.284 33 ILE B C 1
ATOM 5292 O O . ILE B 1 33 ? -12.519 11.302 -12.376 1 15.02 33 ILE B O 1
ATOM 5308 N N . ARG B 1 34 ? -13.407 9.254 -12.613 1 13.81 34 ARG B N 1
ATOM 5309 C CA . ARG B 1 34 ? -12.189 8.681 -13.184 1 13.061 34 ARG B CA 1
ATOM 5310 C C . ARG B 1 34 ? -12.201 8.84 -14.715 1 13.467 34 ARG B C 1
ATOM 5311 O O . ARG B 1 34 ? -13.242 8.619 -15.319 1 14.379 34 ARG B O 1
ATOM 5332 N N . LEU B 1 35 ? -11.053 9.26 -15.239 1 12.731 35 LEU B N 1
ATOM 5333 C CA . LEU B 1 35 ? -10.909 9.544 -16.662 1 12.128 35 LEU B CA 1
ATOM 5334 C C . LEU B 1 35 ? -9.645 8.847 -17.14 1 12.445 35 LEU B C 1
ATOM 5335 O O . LEU B 1 35 ? -8.559 9.233 -16.696 1 13.042 35 LEU B O 1
ATOM 5351 N N . ALA B 1 36 ? -9.804 7.865 -18.02 1 11.967 36 ALA B N 1
ATOM 5352 C CA . ALA B 1 36 ? -8.665 7.087 -18.506 1 12.043 36 ALA B CA 1
ATOM 5353 C C . ALA B 1 36 ? -8.356 7.38 -19.965 1 11.986 36 ALA B C 1
ATOM 5354 O O . ALA B 1 36 ? -9.276 7.55 -20.771 1 12.243 36 ALA B O 1
ATOM 5361 N N . HIS B 1 37 ? -7.076 7.392 -20.346 1 10.767 37 HIS B N 1
ATOM 5362 C CA . HIS B 1 37 ? -6.728 7.632 -21.73 1 11.578 37 HIS B CA 1
ATOM 5363 C C . HIS B 1 37 ? -5.326 7.104 -21.991 1 11.752 37 HIS B C 1
ATOM 5364 O O . HIS B 1 37 ? -4.574 6.796 -21.074 1 12.514 37 HIS B O 1
ATOM 5379 N N . PRO B 1 38 ? -4.95 6.965 -23.275 1 11.933 38 PRO B N 1
ATOM 5380 C CA . PRO B 1 38 ? -3.688 6.332 -23.667 1 12.561 38 PRO B CA 1
ATOM 5381 C C . PRO B 1 38 ? -2.56 7.304 -23.948 1 13.227 38 PRO B C 1
ATOM 5382 O O . PRO B 1 38 ? -1.495 6.823 -24.323 1 14.302 38 PRO B O 1
ATOM 5393 N N . MET B 1 39 ? -2.746 8.628 -23.876 1 13.243 39 MET B N 1
ATOM 5394 C CA . MET B 1 39 ? -1.787 9.573 -24.443 1 12.63 39 MET B CA 1
ATOM 5395 C C . MET B 1 39 ? -0.659 9.935 -23.477 1 13.163 39 MET B C 1
ATOM 5396 O O . MET B 1 39 ? -0.817 9.912 -22.262 1 13.552 39 MET B O 1
ATOM 5410 N N . ALA B 1 40 ? 0.487 10.326 -24.054 1 13.861 40 ALA B N 1
ATOM 5411 C CA . ALA B 1 40 ? 1.745 10.419 -23.321 1 14.503 40 ALA B CA 1
ATOM 5412 C C . ALA B 1 40 ? 1.873 11.774 -22.636 1 14.903 40 ALA B C 1
ATOM 5413 O O . ALA B 1 40 ? 1.216 12.775 -22.958 1 14.579 40 ALA B O 1
ATOM 5420 N N . PRO B 1 41 ? 2.723 11.876 -21.591 1 15.793 41 PRO B N 1
ATOM 5421 C CA . PRO B 1 41 ? 2.947 13.167 -20.942 1 15.431 41 PRO B CA 1
ATOM 5422 C C . PRO B 1 41 ? 3.378 14.242 -21.939 1 15.447 41 PRO B C 1
ATOM 5423 O O . PRO B 1 41 ? 4.187 13.976 -22.843 1 15.779 41 PRO B O 1
ATOM 5434 N N . GLY B 1 42 ? 2.855 15.453 -21.76 1 15.597 42 GLY B N 1
ATOM 5435 C CA . GLY B 1 42 ? 3.244 16.594 -22.552 1 16.192 42 GLY B CA 1
ATOM 5436 C C . GLY B 1 42 ? 2.518 16.69 -23.887 1 15.221 42 GLY B C 1
ATOM 5437 O O . GLY B 1 42 ? 2.685 17.693 -24.587 1 16.703 42 GLY B O 1
ATOM 5441 N N . ASN B 1 43 ? 1.722 15.672 -24.252 1 14.495 43 ASN B N 1
ATOM 5442 C CA . ASN B 1 43 ? 0.992 15.667 -25.525 1 13.922 43 ASN B CA 1
ATOM 5443 C C . ASN B 1 43 ? -0.19 16.637 -25.496 1 13.32 43 ASN B C 1
ATOM 5444 O O . ASN B 1 43 ? -0.791 16.823 -24.452 1 14.303 43 ASN B O 1
ATOM 5455 N N . ASN B 1 44 ? -0.57 17.147 -26.669 1 13.312 44 ASN B N 1
ATOM 5456 C CA . ASN B 1 44 ? -1.694 18.044 -26.744 1 13.177 44 ASN B CA 1
ATOM 5457 C C . ASN B 1 44 ? -2.952 17.469 -26.109 1 12.521 44 ASN B C 1
ATOM 5458 O O . ASN B 1 44 ? -3.713 18.191 -25.454 1 13.714 44 ASN B O 1
ATOM 5469 N N . VAL B 1 45 ? -3.245 16.204 -26.359 1 12.838 45 VAL B N 1
ATOM 5470 C CA . VAL B 1 45 ? -4.439 15.589 -25.823 1 11.748 45 VAL B CA 1
ATOM 5471 C C . VAL B 1 45 ? -4.333 15.491 -24.29 1 11.856 45 VAL B C 1
ATOM 5472 O O . VAL B 1 45 ? -5.226 15.879 -23.546 1 12.188 45 VAL B O 1
ATOM 5485 N N . THR B 1 46 ? -3.179 14.982 -23.82 1 11.8 46 THR B N 1
ATOM 5486 C CA . THR B 1 46 ? -2.902 14.867 -22.389 1 12.414 46 THR B CA 1
ATOM 5487 C C . THR B 1 46 ? -3.061 16.185 -21.648 1 12.215 46 THR B C 1
ATOM 5488 O O . THR B 1 46 ? -3.659 16.23 -20.562 1 12.535 46 THR B O 1
ATOM 5499 N N . VAL B 1 47 ? -2.438 17.207 -22.189 1 12.63 47 VAL B N 1
ATOM 5500 C CA . VAL B 1 47 ? -2.455 18.528 -21.561 1 13.376 47 VAL B CA 1
ATOM 5501 C C . VAL B 1 47 ? -3.876 19.104 -21.545 1 12.936 47 VAL B C 1
ATOM 5502 O O . VAL B 1 47 ? -4.283 19.732 -20.56 1 13.917 47 VAL B O 1
ATOM 5515 N N . GLY B 1 48 ? -4.663 18.793 -22.584 1 12.738 48 GLY B N 1
ATOM 5516 C CA . GLY B 1 48 ? -6.059 19.202 -22.555 1 12.554 48 GLY B CA 1
ATOM 5517 C C . GLY B 1 48 ? -6.81 18.589 -21.399 1 11.746 48 GLY B C 1
ATOM 5518 O O . GLY B 1 48 ? -7.657 19.246 -20.817 1 12.947 48 GLY B O 1
ATOM 5522 N N . TYR B 1 49 ? -6.52 17.3 -21.087 1 12.115 49 TYR B N 1
ATOM 5523 C CA . TYR B 1 49 ? -7.248 16.668 -19.987 1 11.265 49 TYR B CA 1
ATOM 5524 C C . TYR B 1 49 ? -6.73 17.103 -18.618 1 11.885 49 TYR B C 1
ATOM 5525 O O . TYR B 1 49 ? -7.508 17.171 -17.671 1 12.47 49 TYR B O 1
ATOM 5543 N N . GLU B 1 50 ? -5.455 17.525 -18.53 1 12.72 50 GLU B N 1
ATOM 5544 C CA A GLU B 1 50 ? -4.934 18.194 -17.339 0.5 13.154 50 GLU B CA 1
ATOM 5545 C CA B GLU B 1 50 ? -4.982 18.164 -17.305 0.5 12.966 50 GLU B CA 1
ATOM 5546 C C . GLU B 1 50 ? -5.652 19.529 -17.146 1 12.622 50 GLU B C 1
ATOM 5547 O O . GLU B 1 50 ? -6.084 19.883 -16.033 1 13.736 50 GLU B O 1
ATOM 5570 N N . LYS B 1 51 ? -5.862 20.28 -18.229 1 12.217 51 LYS B N 1
ATOM 5571 C CA . LYS B 1 51 ? -6.602 21.539 -18.142 1 13.179 51 LYS B CA 1
ATOM 5572 C C . LYS B 1 51 ? -8.05 21.29 -17.736 1 13.987 51 LYS B C 1
ATOM 5573 O O . LYS B 1 51 ? -8.607 22.016 -16.895 1 14.29 51 LYS B O 1
ATOM 5592 N N . PHE B 1 52 ? -8.687 20.264 -18.311 1 12.594 52 PHE B N 1
ATOM 5593 C CA . PHE B 1 52 ? -10.039 19.866 -17.95 1 13.169 52 PHE B CA 1
ATOM 5594 C C . PHE B 1 52 ? -10.155 19.629 -16.452 1 12.851 52 PHE B C 1
ATOM 5595 O O . PHE B 1 52 ? -11.042 20.153 -15.804 1 13.848 52 PHE B O 1
ATOM 5612 N N . LYS B 1 53 ? -9.234 18.835 -15.912 1 12.295 53 LYS B N 1
ATOM 5613 C CA A LYS B 1 53 ? -9.167 18.544 -14.487 0.5 13.722 53 LYS B CA 1
ATOM 5614 C CA B LYS B 1 53 ? -9.276 18.556 -14.487 0.5 13.851 53 LYS B CA 1
ATOM 5615 C C . LYS B 1 53 ? -9.14 19.851 -13.693 1 13.965 53 LYS B C 1
ATOM 5616 O O . LYS B 1 53 ? -9.872 20.027 -12.726 1 14.089 53 LYS B O 1
ATOM 5653 N N . GLU B 1 54 ? -8.231 20.737 -14.084 1 14.622 54 GLU B N 1
ATOM 5654 C CA . GLU B 1 54 ? -8.028 21.992 -13.344 1 14.642 54 GLU B CA 1
ATOM 5655 C C . GLU B 1 54 ? -9.291 22.84 -13.375 1 14.259 54 GLU B C 1
ATOM 5656 O O . GLU B 1 54 ? -9.708 23.409 -12.35 1 16.251 54 GLU B O 1
ATOM 5668 N N . LEU B 1 55 ? -9.977 22.887 -14.518 1 14.905 55 LEU B N 1
ATOM 5669 C CA . LEU B 1 55 ? -11.15 23.734 -14.669 1 14.083 55 LEU B CA 1
ATOM 5670 C C . LEU B 1 55 ? -12.335 23.174 -13.919 1 14.901 55 LEU B C 1
ATOM 5671 O O . LEU B 1 55 ? -13.121 23.92 -13.324 1 15.732 55 LEU B O 1
ATOM 5687 N N . VAL B 1 56 ? -12.508 21.839 -13.919 1 14.038 56 VAL B N 1
ATOM 5688 C CA . VAL B 1 56 ? -13.545 21.214 -13.158 1 13.624 56 VAL B CA 1
ATOM 5689 C C . VAL B 1 56 ? -13.354 21.531 -11.683 1 15.294 56 VAL B C 1
ATOM 5690 O O . VAL B 1 56 ? -14.347 21.82 -10.985 1 15.362 56 VAL B O 1
ATOM 5703 N N . ALA B 1 57 ? -12.12 21.433 -11.198 1 15.408 57 ALA B N 1
ATOM 5704 C CA . ALA B 1 57 ? -11.813 21.782 -9.816 1 17.017 57 ALA B CA 1
ATOM 5705 C C . ALA B 1 57 ? -12.163 23.244 -9.52 1 17.451 57 ALA B C 1
ATOM 5706 O O . ALA B 1 57 ? -12.765 23.53 -8.478 1 18.945 57 ALA B O 1
ATOM 5713 N N . GLU B 1 58 ? -11.777 24.154 -10.39 1 16.517 58 GLU B N 1
ATOM 5714 C CA A GLU B 1 58 ? -12 25.58 -10.136 0.5 19.177 58 GLU B CA 1
ATOM 5715 C CA B GLU B 1 58 ? -12.007 25.57 -10.105 0.5 17.565 58 GLU B CA 1
ATOM 5716 C C . GLU B 1 58 ? -13.503 25.855 -10.052 1 18.91 58 GLU B C 1
ATOM 5717 O O . GLU B 1 58 ? -13.985 26.544 -9.126 1 19.191 58 GLU B O 1
ATOM 5740 N N . LYS B 1 59 ? -14.281 25.357 -11.01 1 16.971 59 LYS B N 1
ATOM 5741 C CA . LYS B 1 59 ? -15.693 25.683 -11.107 1 17.685 59 LYS B CA 1
ATOM 5742 C C . LYS B 1 59 ? -16.482 25.071 -9.964 1 18.464 59 LYS B C 1
ATOM 5743 O O . LYS B 1 59 ? -17.525 25.595 -9.573 1 22.241 59 LYS B O 1
ATOM 5762 N N . SER B 1 60 ? -16.012 23.935 -9.43 1 16.98 60 SER B N 1
ATOM 5763 C CA . SER B 1 60 ? -16.681 23.229 -8.367 1 17.966 60 SER B CA 1
ATOM 5764 C C . SER B 1 60 ? -16.12 23.533 -6.985 1 19.213 60 SER B C 1
ATOM 5765 O O . SER B 1 60 ? -16.487 22.862 -6.03 1 19.393 60 SER B O 1
ATOM 5773 N N . ASN B 1 61 ? -15.201 24.495 -6.873 1 19.251 61 ASN B N 1
ATOM 5774 C CA A ASN B 1 61 ? -14.513 24.785 -5.621 0.5 22.095 61 ASN B CA 1
ATOM 5775 C CA B ASN B 1 61 ? -14.569 24.772 -5.588 0.5 21.627 61 ASN B CA 1
ATOM 5776 C C . ASN B 1 61 ? -13.932 23.51 -5.012 1 21.72 61 ASN B C 1
ATOM 5777 O O . ASN B 1 61 ? -13.89 23.333 -3.78 1 23.56 61 ASN B O 1
ATOM 5798 N N . GLY B 1 62 ? -13.42 22.616 -5.872 1 19.827 62 GLY B N 1
ATOM 5799 C CA . GLY B 1 62 ? -12.716 21.433 -5.444 1 20.03 62 GLY B CA 1
ATOM 5800 C C . GLY B 1 62 ? -13.621 20.272 -5.089 1 19.743 62 GLY B C 1
ATOM 5801 O O . GLY B 1 62 ? -13.126 19.184 -4.784 1 25.036 62 GLY B O 1
ATOM 5805 N N . ARG B 1 63 ? -14.927 20.395 -5.215 1 18.649 63 ARG B N 1
ATOM 5806 C CA . ARG B 1 63 ? -15.826 19.325 -4.859 1 18.743 63 ARG B CA 1
ATOM 5807 C C . ARG B 1 63 ? -15.876 18.209 -5.905 1 19.843 63 ARG B C 1
ATOM 5808 O O . ARG B 1 63 ? -16.228 17.098 -5.547 1 21.265 63 ARG B O 1
ATOM 5829 N N . VAL B 1 64 ? -15.632 18.541 -7.185 1 17.555 64 VAL B N 1
ATOM 5830 C CA . VAL B 1 64 ? -15.639 17.558 -8.253 1 17.279 64 VAL B CA 1
ATOM 5831 C C . VAL B 1 64 ? -14.199 17.358 -8.711 1 16.084 64 VAL B C 1
ATOM 5832 O O . VAL B 1 64 ? -13.536 18.302 -9.145 1 18.011 64 VAL B O 1
ATOM 5845 N N . ARG B 1 65 ? -13.707 16.126 -8.501 1 16.636 65 ARG B N 1
ATOM 5846 C CA . ARG B 1 65 ? -12.319 15.772 -8.743 1 18.933 65 ARG B CA 1
ATOM 5847 C C . ARG B 1 65 ? -12.232 14.834 -9.954 1 18.213 65 ARG B C 1
ATOM 5848 O O . ARG B 1 65 ? -12.746 13.711 -9.905 1 19.458 65 ARG B O 1
ATOM 5869 N N . ILE B 1 66 ? -11.57 15.306 -11.012 1 14.892 66 ILE B N 1
ATOM 5870 C CA . ILE B 1 66 ? -11.256 14.459 -12.144 1 13.799 66 ILE B CA 1
ATOM 5871 C C . ILE B 1 66 ? -9.964 13.737 -11.799 1 14.424 66 ILE B C 1
ATOM 5872 O O . ILE B 1 66 ? -8.936 14.384 -11.582 1 16.372 66 ILE B O 1
ATOM 5888 N N . GLN B 1 67 ? -9.995 12.415 -11.788 1 14.826 67 GLN B N 1
ATOM 5889 C CA . GLN B 1 67 ? -8.824 11.618 -11.517 1 13.388 67 GLN B CA 1
ATOM 5890 C C . GLN B 1 67 ? -8.324 11.09 -12.844 1 13.119 67 GLN B C 1
ATOM 5891 O O . GLN B 1 67 ? -9.031 10.332 -13.521 1 14.037 67 GLN B O 1
ATOM 5905 N N . LEU B 1 68 ? -7.139 11.494 -13.221 1 13.168 68 LEU B N 1
ATOM 5906 C CA . LEU B 1 68 ? -6.591 11.191 -14.52 1 13.069 68 LEU B CA 1
ATOM 5907 C C . LEU B 1 68 ? -5.744 9.92 -14.524 1 13.885 68 LEU B C 1
ATOM 5908 O O . LEU B 1 68 ? -4.768 9.79 -13.764 1 15.462 68 LEU B O 1
ATOM 5924 N N . PHE B 1 69 ? -6.092 9.003 -15.429 1 12.88 69 PHE B N 1
ATOM 5925 C CA . PHE B 1 69 ? -5.352 7.766 -15.656 1 12.621 69 PHE B CA 1
ATOM 5926 C C . PHE B 1 69 ? -4.862 7.793 -17.101 1 12.538 69 PHE B C 1
ATOM 5927 O O . PHE B 1 69 ? -5.348 7.053 -17.949 1 13.154 69 PHE B O 1
ATOM 5944 N N . GLY B 1 70 ? -3.902 8.683 -17.356 1 13.175 70 GLY B N 1
ATOM 5945 C CA . GLY B 1 70 ? -3.378 8.866 -18.698 1 13.287 70 GLY B CA 1
ATOM 5946 C C . GLY B 1 70 ? -2.283 7.862 -19.024 1 13.678 70 GLY B C 1
ATOM 5947 O O . GLY B 1 70 ? -1.966 6.939 -18.227 1 13.807 70 GLY B O 1
ATOM 5951 N N . ASN B 1 71 ? -1.718 7.976 -20.213 1 13.644 71 ASN B N 1
ATOM 5952 C CA . ASN B 1 71 ? -0.553 7.205 -20.59 1 14.628 71 ASN B CA 1
ATOM 5953 C C . ASN B 1 71 ? -0.771 5.725 -20.367 1 14.442 71 ASN B C 1
ATOM 5954 O O . ASN B 1 71 ? 0.174 4.989 -20 1 15.928 71 ASN B O 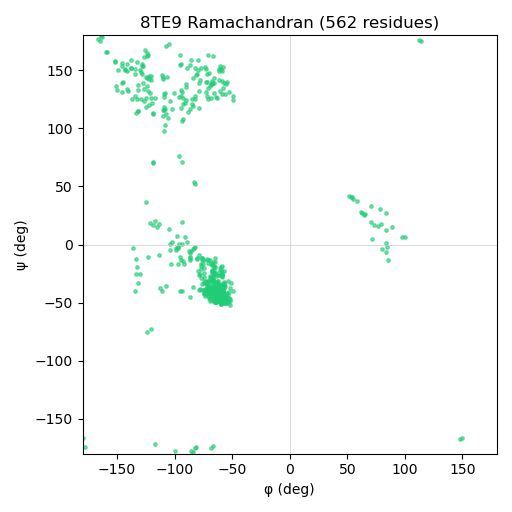1
ATOM 5965 N N . CYS B 1 72 ? -1.942 5.214 -20.694 1 13.618 72 CYS B N 1
ATOM 5966 C CA . CYS B 1 72 ? -2.268 3.807 -20.637 1 14.144 72 CYS B CA 1
ATOM 5967 C C . CYS B 1 72 ? -2.18 3.253 -19.216 1 14.766 72 CYS B C 1
ATOM 5968 O O . CYS B 1 72 ? -2.099 2.039 -19.048 1 16.997 72 CYS B O 1
ATOM 5976 N N . MET B 1 73 ? -2.402 4.072 -18.202 1 14.407 73 MET B N 1
ATOM 5977 C CA . MET B 1 73 ? -2.39 3.597 -16.808 1 14.475 73 MET B CA 1
ATOM 5978 C C . MET B 1 73 ? -3.399 2.484 -16.592 1 16 73 MET B C 1
ATOM 5979 O O . MET B 1 73 ? -3.156 1.614 -15.732 1 16.653 73 MET B O 1
ATOM 5993 N N . LEU B 1 74 ? -4.526 2.5 -17.307 1 14.842 74 LEU B N 1
ATOM 5994 C CA . LEU B 1 74 ? -5.552 1.475 -17.199 1 14.537 74 LEU B CA 1
ATOM 5995 C C . LEU B 1 74 ? -5.683 0.697 -18.512 1 15.329 74 LEU B C 1
ATOM 5996 O O . LEU B 1 74 ? -6.685 0.027 -18.694 1 19.713 74 LEU B O 1
ATOM 6012 N N . GLY B 1 75 ? -4.728 0.797 -19.406 1 16.349 75 GLY B N 1
ATOM 6013 C CA . GLY B 1 75 ? -4.838 0.133 -20.704 1 17.44 75 GLY B CA 1
ATOM 6014 C C . GLY B 1 75 ? -4.939 1.125 -21.848 1 15.783 75 GLY B C 1
ATOM 6015 O O . GLY B 1 75 ? -4.928 2.321 -21.672 1 17.01 75 GLY B O 1
ATOM 6019 N N . SER B 1 76 ? -4.944 0.566 -23.077 1 15.164 76 SER B N 1
ATOM 6020 C CA . SER B 1 76 ? -5.056 1.319 -24.309 1 15.337 76 SER B CA 1
ATOM 6021 C C . SER B 1 76 ? -6.537 1.662 -24.597 1 13.307 76 SER B C 1
ATOM 6022 O O . SER B 1 76 ? -7.437 1.329 -23.81 1 14.381 76 SER B O 1
ATOM 6030 N N . ASP B 1 77 ? -6.771 2.243 -25.75 1 13.998 77 ASP B N 1
ATOM 6031 C CA . ASP B 1 77 ? -8.005 2.939 -26.054 1 13.89 77 ASP B CA 1
ATOM 6032 C C . ASP B 1 77 ? -9.199 2.022 -25.852 1 13.142 77 ASP B C 1
ATOM 6033 O O . ASP B 1 77 ? -10.227 2.472 -25.349 1 13.375 77 ASP B O 1
ATOM 6042 N N . ARG B 1 78 ? -9.155 0.805 -26.4 1 13.354 78 ARG B N 1
ATOM 6043 C CA A ARG B 1 78 ? -10.312 -0.065 -26.457 0.5 12.696 78 ARG B CA 1
ATOM 6044 C CA B ARG B 1 78 ? -10.372 0.006 -26.459 0.5 13.131 78 ARG B CA 1
ATOM 6045 C C . ARG B 1 78 ? -10.796 -0.433 -25.058 1 12.819 78 ARG B C 1
ATOM 6046 O O . ARG B 1 78 ? -11.981 -0.352 -24.743 1 12.849 78 ARG B O 1
ATOM 6087 N N . VAL B 1 79 ? -9.868 -0.931 -24.247 1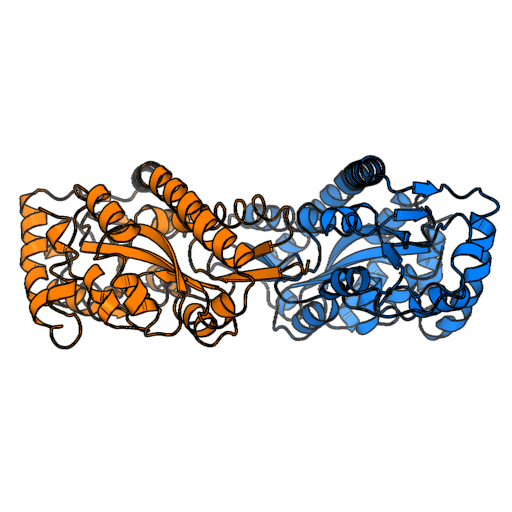 12.591 79 VAL B N 1
ATOM 6088 C CA A VAL B 1 79 ? -10.302 -1.476 -22.979 0.7 14.385 79 VAL B CA 1
ATOM 6089 C CA B VAL B 1 79 ? -10.204 -1.456 -22.936 0.3 12.856 79 VAL B CA 1
ATOM 6090 C C . VAL B 1 79 ? -10.881 -0.365 -22.1 1 13.245 79 VAL B C 1
ATOM 6091 O O . VAL B 1 79 ? -11.855 -0.584 -21.398 1 13.588 79 VAL B O 1
ATOM 6116 N N . THR B 1 80 ? -10.31 0.851 -22.108 1 12.68 80 THR B N 1
ATOM 6117 C CA . THR B 1 80 ? -10.844 1.908 -21.272 1 11.585 80 THR B CA 1
ATOM 6118 C C . THR B 1 80 ? -12.17 2.427 -21.797 1 11.2 80 THR B C 1
ATOM 6119 O O . THR B 1 80 ? -13.03 2.764 -20.98 1 11.714 80 THR B O 1
ATOM 6130 N N . MET B 1 81 ? -12.354 2.478 -23.114 1 11.042 81 MET B N 1
ATOM 6131 C CA . MET B 1 81 ? -13.63 2.977 -23.626 1 10.911 81 MET B CA 1
ATOM 6132 C C . MET B 1 81 ? -14.703 1.89 -23.4 1 11.533 81 MET B C 1
ATOM 6133 O O . MET B 1 81 ? -15.863 2.262 -23.143 1 12.311 81 MET B O 1
ATOM 6147 N N . GLU B 1 82 ? -14.338 0.611 -23.464 1 11.738 82 GLU B N 1
ATOM 6148 C CA . GLU B 1 82 ? -15.307 -0.428 -23.124 1 11.893 82 GLU B CA 1
ATOM 6149 C C . GLU B 1 82 ? -15.778 -0.24 -21.701 1 13.199 82 GLU B C 1
ATOM 6150 O O . GLU B 1 82 ? -16.962 -0.409 -21.402 1 13.121 82 GLU B O 1
ATOM 6162 N N . ALA B 1 83 ? -14.851 0.063 -20.808 1 12.223 83 ALA B N 1
ATOM 6163 C CA . ALA B 1 83 ? -15.178 0.294 -19.413 1 13.704 83 ALA B CA 1
ATOM 6164 C C . ALA B 1 83 ? -16.1 1.499 -19.24 1 13.9 83 ALA B C 1
ATOM 6165 O O . ALA B 1 83 ? -17.068 1.466 -18.467 1 14.161 83 ALA B O 1
ATOM 6172 N N . ALA B 1 84 ? -15.806 2.612 -19.923 1 12.622 84 ALA B N 1
ATOM 6173 C CA . ALA B 1 84 ? -16.693 3.759 -19.844 1 12.269 84 ALA B CA 1
ATOM 6174 C C . ALA B 1 84 ? -18.077 3.375 -20.355 1 12.646 84 ALA B C 1
ATOM 6175 O O . ALA B 1 84 ? -19.106 3.847 -19.817 1 13.424 84 ALA B O 1
ATOM 6182 N N . GLN B 1 85 ? -18.155 2.637 -21.469 1 12.304 85 GLN B N 1
ATOM 6183 C CA . GLN B 1 85 ? -19.44 2.278 -22.019 1 13.096 85 GLN B CA 1
ATOM 6184 C C . GLN B 1 85 ? -20.223 1.409 -21.047 1 13.589 85 GLN B C 1
ATOM 6185 O O . GLN B 1 85 ? -21.448 1.577 -20.942 1 15.11 85 GLN B O 1
ATOM 6199 N N . ARG B 1 86 ? -19.559 0.488 -20.392 1 13.651 86 ARG B N 1
ATOM 6200 C CA A ARG B 1 86 ? -20.313 -0.38 -19.489 0.7 16.408 86 ARG B CA 1
ATOM 6201 C CA B ARG B 1 86 ? -20.164 -0.442 -19.433 0.3 14.559 86 ARG B CA 1
ATOM 6202 C C . ARG B 1 86 ? -20.522 0.255 -18.128 1 17.238 86 ARG B C 1
ATOM 6203 O O . ARG B 1 86 ? -21.409 -0.214 -17.388 1 23.748 86 ARG B O 1
ATOM 6244 N N . GLY B 1 87 ? -19.796 1.307 -17.785 1 16.346 87 GLY B N 1
ATOM 6245 C CA . GLY B 1 87 ? -19.987 2.045 -16.535 1 18.386 87 GLY B CA 1
ATOM 6246 C C . GLY B 1 87 ? -18.999 1.688 -15.439 1 19.237 87 GLY B C 1
ATOM 6247 O O . GLY B 1 87 ? -19.185 2.14 -14.298 1 23.896 87 GLY B O 1
ATOM 6251 N N . THR B 1 88 ? -17.992 0.884 -15.688 1 15.449 88 THR B N 1
ATOM 6252 C CA . THR B 1 88 ? -16.956 0.584 -14.729 1 16.712 88 THR B CA 1
ATOM 6253 C C . THR B 1 88 ? -15.891 1.671 -14.652 1 16.989 88 THR B C 1
ATOM 6254 O O . THR B 1 88 ? -15.049 1.617 -13.772 1 18.171 88 THR B O 1
ATOM 6265 N N . LEU B 1 89 ? -15.894 2.619 -15.605 1 14.638 89 LEU B N 1
ATOM 6266 C CA . LEU B 1 89 ? -15.21 3.896 -15.483 1 14.401 89 LEU B CA 1
ATOM 6267 C C . LEU B 1 89 ? -16.239 4.952 -15.801 1 13.474 89 LEU B C 1
ATOM 6268 O O . LEU B 1 89 ? -17.136 4.706 -16.594 1 14.308 89 LEU B O 1
ATOM 6284 N N . GLU B 1 90 ? -16.079 6.167 -15.266 1 13.393 90 GLU B N 1
ATOM 6285 C CA . GLU B 1 90 ? -16.988 7.236 -15.599 1 12.6 90 GLU B CA 1
ATOM 6286 C C . GLU B 1 90 ? -16.638 7.822 -16.972 1 11.903 90 GLU B C 1
ATOM 6287 O O . GLU B 1 90 ? -17.547 8.192 -17.707 1 13.285 90 GLU B O 1
ATOM 6299 N N . MET B 1 91 ? -15.333 7.964 -17.279 1 12.676 91 MET B N 1
ATOM 6300 C CA . MET B 1 91 ? -14.92 8.627 -18.501 1 11.501 91 MET B CA 1
ATOM 6301 C C . MET B 1 91 ? -13.698 7.942 -19.082 1 11.502 91 MET B C 1
ATOM 6302 O O . MET B 1 91 ? -12.845 7.389 -18.407 1 12 91 MET B O 1
ATOM 6316 N N . ALA B 1 92 ? -13.612 8.035 -20.414 1 11.282 92 ALA B N 1
ATOM 6317 C CA . ALA B 1 92 ? -12.442 7.563 -21.142 1 10.893 92 ALA B CA 1
ATOM 6318 C C . ALA B 1 92 ? -12.295 8.377 -22.416 1 10.99 92 ALA B C 1
ATOM 6319 O O . ALA B 1 92 ? -13.27 8.957 -22.879 1 11.293 92 ALA B O 1
ATOM 6326 N N . SER B 1 93 ? -11.082 8.419 -22.96 1 10.66 93 SER B N 1
ATOM 6327 C CA . SER B 1 93 ? -10.848 9.064 -24.252 1 10.661 93 SER B CA 1
ATOM 6328 C C . SER B 1 93 ? -10.224 8.032 -25.2 1 10.266 93 SER B C 1
ATOM 6329 O O . SER B 1 93 ? -9.239 7.371 -24.833 1 10.703 93 SER B O 1
ATOM 6337 N N . SER B 1 94 ? -10.777 7.952 -26.401 1 10.443 94 SER B N 1
ATOM 6338 C CA . SER B 1 94 ? -10.298 7.081 -27.443 1 11.064 94 SER B CA 1
ATOM 6339 C C . SER B 1 94 ? -9.992 7.9 -28.692 1 10.685 94 SER B C 1
ATOM 6340 O O . SER B 1 94 ? -10.773 8.804 -29.018 1 11.253 94 SER B O 1
ATOM 6348 N N . SER B 1 95 ? -8.95 7.557 -29.419 1 10.863 95 SER B N 1
ATOM 6349 C CA . SER B 1 95 ? -8.757 8.2 -30.704 1 11.073 95 SER B CA 1
ATOM 6350 C C . SER B 1 95 ? -9.939 7.891 -31.608 1 10.302 95 SER B C 1
ATOM 6351 O O . SER B 1 95 ? -10.587 6.821 -31.504 1 10.873 95 SER B O 1
ATOM 6359 N N . SER B 1 96 ? -10.255 8.787 -32.534 1 11.697 96 SER B N 1
ATOM 6360 C CA . SER B 1 96 ? -11.388 8.541 -33.407 1 11.244 96 SER B CA 1
ATOM 6361 C C . SER B 1 96 ? -11.217 7.273 -34.247 1 11.356 96 SER B C 1
ATOM 6362 O O . SER B 1 96 ? -12.217 6.541 -34.451 1 11.178 96 SER B O 1
ATOM 6370 N N . PRO B 1 97 ? -10.027 6.917 -34.773 1 11.468 97 PRO B N 1
ATOM 6371 C CA . PRO B 1 97 ? -9.958 5.649 -35.481 1 11.504 97 PRO B CA 1
ATOM 6372 C C . PRO B 1 97 ? -10.284 4.44 -34.6 1 11.359 97 PRO B C 1
ATOM 6373 O O . PRO B 1 97 ? -10.953 3.512 -35.043 1 12.314 97 PRO B O 1
ATOM 6384 N N . ASN B 1 98 ? -9.807 4.439 -33.372 1 10.5 98 ASN B N 1
ATOM 6385 C CA . ASN B 1 98 ? -10.102 3.339 -32.458 1 11.05 98 ASN B CA 1
ATOM 6386 C C . ASN B 1 98 ? -11.557 3.349 -32.005 1 11.613 98 ASN B C 1
ATOM 6387 O O . ASN B 1 98 ? -12.095 2.325 -31.54 1 13.65 98 ASN B O 1
ATOM 6398 N N . MET B 1 99 ? -12.294 4.419 -32.23 1 12.075 99 MET B N 1
ATOM 6399 C CA . MET B 1 99 ? -13.719 4.489 -31.895 1 12.336 99 MET B CA 1
ATOM 6400 C C . MET B 1 99 ? -14.58 3.72 -32.88 1 13.813 99 MET B C 1
ATOM 6401 O O . MET B 1 99 ? -15.75 3.426 -32.581 1 13.188 99 MET B O 1
ATOM 6415 N N . ALA B 1 100 ? -14.036 3.323 -34.043 1 13.403 100 ALA B N 1
ATOM 6416 C CA . ALA B 1 100 ? -14.759 2.521 -35.01 1 15.037 100 ALA B CA 1
ATOM 6417 C C . ALA B 1 100 ? -15.229 1.199 -34.404 1 16.031 100 ALA B C 1
ATOM 6418 O O . ALA B 1 100 ? -16.268 0.71 -34.853 1 16.967 100 ALA B O 1
ATOM 6425 N N . ASN B 1 101 ? -14.571 0.689 -33.414 1 15.457 101 ASN B N 1
ATOM 6426 C CA A ASN B 1 101 ? -14.912 -0.499 -32.603 0.5 17.604 101 ASN B CA 1
ATOM 6427 C CA B ASN B 1 101 ? -15.079 -0.539 -32.907 0.5 16.722 101 ASN B CA 1
ATOM 6428 C C . ASN B 1 101 ? -16.365 -0.314 -32.12 1 18.304 101 ASN B C 1
ATOM 6429 O O . ASN B 1 101 ? -17.152 -1.255 -32 1 22.966 101 ASN B O 1
ATOM 6450 N N . PHE B 1 102 ? -16.683 0.895 -31.685 1 13.15 102 PHE B N 1
ATOM 6451 C CA . PHE B 1 102 ? -17.918 1.186 -30.942 1 12.676 102 PHE B CA 1
ATOM 6452 C C . PHE B 1 102 ? -19.022 1.637 -31.875 1 12.833 102 PHE B C 1
ATOM 6453 O O . PHE B 1 102 ? -20.182 1.315 -31.63 1 12.829 102 PHE B O 1
ATOM 6470 N N . SER B 1 103 ? -18.685 2.459 -32.892 1 12.753 103 SER B N 1
ATOM 6471 C CA . SER B 1 103 ? -19.625 2.741 -33.958 1 12.985 103 SER B CA 1
ATOM 6472 C C . SER B 1 103 ? -18.835 3.013 -35.231 1 12.445 103 SER B C 1
ATOM 6473 O O . SER B 1 103 ? -17.921 3.849 -35.201 1 13.859 103 SER B O 1
ATOM 6481 N N . LYS B 1 104 ? -19.265 2.375 -36.305 1 13.9 104 LYS B N 1
ATOM 6482 C CA . LYS B 1 104 ? -18.587 2.572 -37.583 1 14.581 104 LYS B CA 1
ATOM 6483 C C . LYS B 1 104 ? -18.873 3.956 -38.166 1 14.598 104 LYS B C 1
ATOM 6484 O O . LYS B 1 104 ? -18.13 4.391 -39.061 1 14.503 104 LYS B O 1
ATOM 6503 N N . GLN B 1 105 ? -19.845 4.72 -37.642 1 13.838 105 GLN B N 1
ATOM 6504 C CA . GLN B 1 105 ? -20.08 6.047 -38.183 1 12.866 105 GLN B CA 1
ATOM 6505 C C . GLN B 1 105 ? -18.93 6.992 -37.898 1 13.651 105 GLN B C 1
ATOM 6506 O O . GLN B 1 105 ? -18.737 7.949 -38.653 1 14.573 105 GLN B O 1
ATOM 6520 N N . TRP B 1 106 ? -18.114 6.741 -36.872 1 12.722 106 TRP B N 1
ATOM 6521 C CA . TRP B 1 106 ? -16.979 7.592 -36.577 1 12.33 106 TRP B CA 1
ATOM 6522 C C . TRP B 1 106 ? -15.954 7.524 -37.709 1 13.07 106 TRP B C 1
ATOM 6523 O O . TRP B 1 106 ? -15.123 8.408 -37.824 1 13.87 106 TRP B O 1
ATOM 6544 N N . MET B 1 107 ? -16.018 6.48 -38.527 1 13.26 107 MET B N 1
ATOM 6545 C CA . MET B 1 107 ? -15.052 6.291 -39.603 1 13.282 107 MET B CA 1
ATOM 6546 C C . MET B 1 107 ? -15.129 7.374 -40.653 1 12.326 107 MET B C 1
ATOM 6547 O O . MET B 1 107 ? -14.225 7.47 -41.493 1 12.503 107 MET B O 1
ATOM 6561 N N . VAL B 1 108 ? -16.148 8.222 -40.66 1 12.58 108 VAL B N 1
ATOM 6562 C CA . VAL B 1 108 ? -16.145 9.356 -41.575 1 11.685 108 VAL B CA 1
ATOM 6563 C C . VAL B 1 108 ? -14.825 10.126 -41.428 1 12.041 108 VAL B C 1
ATOM 6564 O O . VAL B 1 108 ? -14.263 10.582 -42.423 1 12.065 108 VAL B O 1
ATOM 6577 N N . PHE B 1 109 ? -14.297 10.239 -40.205 1 11.492 109 PHE B N 1
ATOM 6578 C CA . PHE B 1 109 ? -13.116 11.047 -39.992 1 11.993 109 PHE B CA 1
ATOM 6579 C C . PHE B 1 109 ? -11.862 10.324 -40.457 1 13.19 109 PHE B C 1
ATOM 6580 O O . PHE B 1 109 ? -10.818 10.977 -40.624 1 13.367 109 PHE B O 1
ATOM 6597 N N . ASP B 1 110 ? -11.907 9.02 -40.659 1 12.124 110 ASP B N 1
ATOM 6598 C CA . ASP B 1 110 ? -10.752 8.275 -41.157 1 12.781 110 ASP B CA 1
ATOM 6599 C C . ASP B 1 110 ? -10.688 8.284 -42.68 1 12.627 110 ASP B C 1
ATOM 6600 O O . ASP B 1 110 ? -9.667 7.84 -43.259 1 13.377 110 ASP B O 1
ATOM 6609 N N . LEU B 1 111 ? -11.713 8.723 -43.391 1 11.813 111 LEU B N 1
ATOM 6610 C CA . LEU B 1 111 ? -11.656 8.682 -44.846 1 12.447 111 LEU B CA 1
ATOM 6611 C C . LEU B 1 111 ? -10.418 9.459 -45.283 1 12.12 111 LEU B C 1
ATOM 6612 O O . LEU B 1 111 ? -10.183 10.566 -44.841 1 12.033 111 LEU B O 1
ATOM 6628 N N . PRO B 1 112 ? -9.558 8.866 -46.15 1 12.16 112 PRO B N 1
ATOM 6629 C CA . PRO B 1 112 ? -8.27 9.504 -46.409 1 11.566 112 PRO B CA 1
ATOM 6630 C C . PRO B 1 112 ? -8.471 10.8 -47.163 1 11.193 112 PRO B C 1
ATOM 6631 O O . PRO B 1 112 ? -9.108 10.827 -48.207 1 11.53 112 PRO B O 1
ATOM 6642 N N . TYR B 1 113 ? -7.911 11.865 -46.601 1 11.025 113 TYR B N 1
ATOM 6643 C CA . TYR B 1 113 ? -7.95 13.197 -47.182 1 11.567 113 TYR B CA 1
ATOM 6644 C C . TYR B 1 113 ? -9.357 13.76 -47.253 1 12.242 113 TYR B C 1
ATOM 6645 O O . TYR B 1 113 ? -9.62 14.674 -48.034 1 13.485 113 TYR B O 1
ATOM 6663 N N . ILE B 1 114 ? -10.269 13.317 -46.397 1 11.835 114 ILE B N 1
ATOM 6664 C CA . ILE B 1 114 ? -11.532 13.999 -46.3 1 11.921 114 ILE B CA 1
ATOM 6665 C C . ILE B 1 114 ? -11.318 15.413 -45.779 1 12.256 114 ILE B C 1
ATOM 6666 O O . ILE B 1 114 ? -12.122 16.328 -46.106 1 13.294 114 ILE B O 1
ATOM 6682 N N . THR B 1 115 ? -10.336 15.619 -44.9 1 11.519 115 THR B N 1
ATOM 6683 C CA . THR B 1 115 ? -10.013 16.937 -44.405 1 11.522 115 THR B CA 1
ATOM 6684 C C . THR B 1 115 ? -8.567 17.254 -44.681 1 11.81 115 THR B C 1
ATOM 6685 O O . THR B 1 115 ? -7.75 16.377 -44.883 1 12.456 115 THR B O 1
ATOM 6696 N N . SER B 1 116 ? -8.239 18.527 -44.601 1 12.968 116 SER B N 1
ATOM 6697 C CA . SER B 1 116 ? -6.845 18.979 -44.636 1 13.572 116 SER B CA 1
ATOM 6698 C C . SER B 1 116 ? -6.665 20.119 -43.671 1 13.738 116 SER B C 1
ATOM 6699 O O . SER B 1 116 ? -7.623 20.858 -43.373 1 13.346 116 SER B O 1
ATOM 6707 N N . PRO B 1 117 ? -5.437 20.352 -43.179 1 13.748 117 PRO B N 1
ATOM 6708 C CA . PRO B 1 117 ? -5.222 21.308 -42.123 1 14.619 117 PRO B CA 1
ATOM 6709 C C . PRO B 1 117 ? -5.659 22.722 -42.419 1 14.002 117 PRO B C 1
ATOM 6710 O O . PRO B 1 117 ? -6.027 23.425 -41.488 1 15.298 117 PRO B O 1
ATOM 6721 N N . GLU B 1 118 ? -5.669 23.131 -43.693 1 14.668 118 GLU B N 1
ATOM 6722 C CA . GLU B 1 118 ? -5.961 24.529 -43.94 1 16.501 118 GLU B CA 1
ATOM 6723 C C . GLU B 1 118 ? -7.399 24.895 -43.616 1 15.598 118 GLU B C 1
ATOM 6724 O O . GLU B 1 118 ? -7.746 26.074 -43.496 1 16.659 118 GLU B O 1
ATOM 6736 N N . HIS B 1 119 ? -8.309 23.916 -43.482 1 13.61 119 HIS B N 1
ATOM 6737 C CA . HIS B 1 119 ? -9.713 24.179 -43.213 1 13.406 119 HIS B CA 1
ATOM 6738 C C . HIS B 1 119 ? -10.116 23.875 -41.766 1 13.04 119 HIS B C 1
ATOM 6739 O O . HIS B 1 119 ? -11.315 23.893 -41.406 1 13.231 119 HIS B O 1
ATOM 6754 N N . GLN B 1 120 ? -9.135 23.681 -40.881 1 12.488 120 GLN B N 1
ATOM 6755 C CA . GLN B 1 120 ? -9.378 23.182 -39.537 1 12.617 120 GLN B CA 1
ATOM 6756 C C . GLN B 1 120 ? -10.326 24.051 -38.743 1 12.665 120 GLN B C 1
ATOM 6757 O O . GLN B 1 120 ? -11.11 23.546 -37.94 1 12.856 120 GLN B O 1
ATOM 6771 N N . GLN B 1 121 ? -10.227 25.381 -38.84 1 12.734 121 GLN B N 1
ATOM 6772 C CA . GLN B 1 121 ? -11.068 26.224 -38.003 1 12.855 121 GLN B CA 1
ATOM 6773 C C . GLN B 1 121 ? -12.544 26.109 -38.362 1 12.149 121 GLN B C 1
ATOM 6774 O O . GLN B 1 121 ? -13.408 26.243 -37.498 1 13.053 121 GLN B O 1
ATOM 6788 N N . LYS B 1 122 ? -12.825 25.858 -39.624 1 12.508 122 LYS B N 1
ATOM 6789 C CA . LYS B 1 122 ? -14.215 25.619 -40.022 1 13.533 122 LYS B CA 1
ATOM 6790 C C . LYS B 1 122 ? -14.733 24.262 -39.539 1 12.354 122 LYS B C 1
ATOM 6791 O O . LYS B 1 122 ? -15.878 24.106 -39.114 1 13.752 122 LYS B O 1
ATOM 6810 N N . LEU B 1 123 ? -13.83 23.286 -39.503 1 12.065 123 LEU B N 1
ATOM 6811 C CA . LEU B 1 123 ? -14.182 21.969 -38.953 1 12.015 123 LEU B CA 1
ATOM 6812 C C . LEU B 1 123 ? -14.51 22.129 -37.466 1 11.489 123 LEU B C 1
ATOM 6813 O O . LEU B 1 123 ? -15.52 21.595 -36.987 1 12.379 123 LEU B O 1
ATOM 6829 N N . TYR B 1 124 ? -13.696 22.884 -36.731 1 12.605 124 TYR B N 1
ATOM 6830 C CA . TYR B 1 124 ? -13.959 23.115 -35.313 1 12.653 124 TYR B CA 1
ATOM 6831 C C . TYR B 1 124 ? -15.324 23.757 -35.093 1 13.405 124 TYR B C 1
ATOM 6832 O O . TYR B 1 124 ? -16.099 23.344 -34.234 1 13.32 124 TYR B O 1
ATOM 6850 N N . LYS B 1 125 ? -15.67 24.799 -35.868 1 13.439 125 LYS B N 1
ATOM 6851 C CA . LYS B 1 125 ? -16.951 25.468 -35.694 1 13.761 125 LYS B CA 1
ATOM 6852 C C . LYS B 1 125 ? -18.117 24.525 -35.975 1 12.981 125 LYS B C 1
ATOM 6853 O O . LYS B 1 125 ? -19.155 24.599 -35.32 1 14.338 125 LYS B O 1
ATOM 6872 N N . ALA B 1 126 ? -17.996 23.71 -37.01 1 12.27 126 ALA B N 1
ATOM 6873 C CA . ALA B 1 126 ? -19.051 22.778 -37.356 1 12.488 126 ALA B CA 1
ATOM 6874 C C . ALA B 1 126 ? -19.284 21.759 -36.246 1 13.544 126 ALA B C 1
ATOM 6875 O O . ALA B 1 126 ? -20.426 21.368 -35.94 1 13.461 126 ALA B O 1
ATOM 6882 N N . ILE B 1 127 ? -18.179 21.26 -35.641 1 12.871 127 ILE B N 1
ATOM 6883 C CA . ILE B 1 127 ? -18.316 20.333 -34.513 1 13.283 127 ILE B CA 1
ATOM 6884 C C . ILE B 1 127 ? -18.889 21.064 -33.315 1 14.178 127 ILE B C 1
ATOM 6885 O O . ILE B 1 127 ? -19.755 20.553 -32.597 1 16.856 127 ILE B O 1
ATOM 6901 N N . ASP B 1 128 ? -18.409 22.237 -33.024 1 14.419 128 ASP B N 1
ATOM 6902 C CA . ASP B 1 128 ? -18.773 22.929 -31.787 1 14.88 128 ASP B CA 1
ATOM 6903 C C . ASP B 1 128 ? -20.246 23.364 -31.8 1 16.19 128 ASP B C 1
ATOM 6904 O O . ASP B 1 128 ? -20.961 23.168 -30.816 1 16.941 128 ASP B O 1
ATOM 6913 N N . ASP B 1 129 ? -20.69 23.898 -32.951 1 15.129 129 ASP B N 1
ATOM 6914 C CA . ASP B 1 129 ? -21.98 24.574 -32.998 1 17.292 129 ASP B CA 1
ATOM 6915 C C . ASP B 1 129 ? -22.825 24.23 -34.195 1 16.563 129 ASP B C 1
ATOM 6916 O O . ASP B 1 129 ? -23.979 24.712 -34.277 1 19.179 129 ASP B O 1
ATOM 6925 N N . GLY B 1 130 ? -22.34 23.422 -35.104 1 14.742 130 GLY B N 1
ATOM 6926 C CA . GLY B 1 130 ? -23.049 23.118 -36.332 1 13.802 130 GLY B CA 1
ATOM 6927 C C . GLY B 1 130 ? -23.783 21.787 -36.295 1 14.082 130 GLY B C 1
ATOM 6928 O O . GLY B 1 130 ? -23.748 20.995 -35.33 1 14.207 130 GLY B O 1
ATOM 6932 N N . GLU B 1 131 ? -24.395 21.495 -37.444 1 14.337 131 GLU B N 1
ATOM 6933 C CA . GLU B 1 131 ? -25.084 20.234 -37.645 1 13.996 131 GLU B CA 1
ATOM 6934 C C . GLU B 1 131 ? -24.133 19.044 -37.56 1 13.858 131 GLU B C 1
ATOM 6935 O O . GLU B 1 131 ? -24.557 17.961 -37.142 1 14.632 131 GLU B O 1
ATOM 6947 N N . LEU B 1 132 ? -22.882 19.206 -37.951 1 13.423 132 LEU B N 1
ATOM 6948 C CA . LEU B 1 132 ? -21.926 18.11 -37.839 1 12.389 132 LEU B CA 1
ATOM 6949 C C . LEU B 1 132 ? -21.817 17.707 -36.378 1 12.803 132 LEU B C 1
ATOM 6950 O O . LEU B 1 132 ? -21.904 16.508 -36.078 1 13.375 132 LEU B O 1
ATOM 6966 N N . GLY B 1 133 ? -21.579 18.655 -35.484 1 13.152 133 GLY B N 1
ATOM 6967 C CA . GLY B 1 133 ? -21.435 18.315 -34.074 1 13.06 133 GLY B CA 1
ATOM 6968 C C . GLY B 1 133 ? -22.695 17.651 -33.525 1 13.576 133 GLY B C 1
ATOM 6969 O O . GLY B 1 133 ? -22.607 16.784 -32.649 1 13.957 133 GLY B O 1
ATOM 6973 N N A LYS B 1 134 ? -23.86 18.179 -33.925 0.5 14.225 134 LYS B N 1
ATOM 6974 N N B LYS B 1 134 ? -23.879 18.136 -33.907 0.5 14.105 134 LYS B N 1
ATOM 6975 C CA A LYS B 1 134 ? -25.119 17.585 -33.501 0.5 13.745 134 LYS B CA 1
ATOM 6976 C CA B LYS B 1 134 ? -25.095 17.513 -33.396 0.5 13.048 134 LYS B CA 1
ATOM 6977 C C A LYS B 1 134 ? -25.115 16.107 -33.849 0.5 13.966 134 LYS B C 1
ATOM 6978 C C B LYS B 1 134 ? -25.195 16.066 -33.889 0.5 13.453 134 LYS B C 1
ATOM 6979 O O A LYS B 1 134 ? -25.473 15.297 -32.976 0.5 14.737 134 LYS B O 1
ATOM 6980 O O B LYS B 1 134 ? -25.662 15.177 -33.168 0.5 12.122 134 LYS B O 1
ATOM 7017 N N . LYS B 1 135 ? -24.767 15.78 -35.105 1 13.421 135 LYS B N 1
ATOM 7018 C CA . LYS B 1 135 ? -24.708 14.401 -35.543 1 13.699 135 LYS B CA 1
ATOM 7019 C C . LYS B 1 135 ? -23.694 13.569 -34.748 1 13.087 135 LYS B C 1
ATOM 7020 O O . LYS B 1 135 ? -23.994 12.447 -34.364 1 13.176 135 LYS B O 1
ATOM 7040 N N . LEU B 1 136 ? -22.519 14.12 -34.47 1 12.347 136 LEU B N 1
ATOM 7041 C CA . LEU B 1 136 ? -21.539 13.399 -33.653 1 12.031 136 LEU B CA 1
ATOM 7042 C C . LEU B 1 136 ? -22.092 13.108 -32.275 1 12.766 136 LEU B C 1
ATOM 7043 O O . LEU B 1 136 ? -21.927 11.989 -31.723 1 12.954 136 LEU B O 1
ATOM 7059 N N . ASP B 1 137 ? -22.802 14.068 -31.703 1 12.697 137 ASP B N 1
ATOM 7060 C CA . ASP B 1 137 ? -23.437 13.868 -30.413 1 14.062 137 ASP B CA 1
ATOM 7061 C C . ASP B 1 137 ? -24.473 12.752 -30.477 1 13.074 137 ASP B C 1
ATOM 7062 O O . ASP B 1 137 ? -24.579 11.968 -29.531 1 14.876 137 ASP B O 1
ATOM 7071 N N . GLU B 1 138 ? -25.206 12.656 -31.57 1 12.806 138 GLU B N 1
ATOM 7072 C CA . GLU B 1 138 ? -26.149 11.563 -31.76 1 13.222 138 GLU B CA 1
ATOM 7073 C C . GLU B 1 138 ? -25.43 10.233 -31.852 1 13.59 138 GLU B C 1
ATOM 7074 O O . GLU B 1 138 ? -25.936 9.232 -31.336 1 13.693 138 GLU B O 1
ATOM 7086 N N . ILE B 1 139 ? -24.307 10.153 -32.596 1 12.755 139 ILE B N 1
ATOM 7087 C CA . ILE B 1 139 ? -23.552 8.91 -32.653 1 12.646 139 ILE B CA 1
ATOM 7088 C C . ILE B 1 139 ? -23.151 8.491 -31.252 1 12.681 139 ILE B C 1
ATOM 7089 O O . ILE B 1 139 ? -23.314 7.32 -30.876 1 13.682 139 ILE B O 1
ATOM 7105 N N . ALA B 1 140 ? -22.619 9.389 -30.469 1 12.275 140 ALA B N 1
ATOM 7106 C CA . ALA B 1 140 ? -22.215 9.082 -29.111 1 12.745 140 ALA B CA 1
ATOM 7107 C C . ALA B 1 140 ? -23.399 8.543 -28.291 1 12.933 140 ALA B C 1
ATOM 7108 O O . ALA B 1 140 ? -23.272 7.561 -27.581 1 13.435 140 ALA B O 1
ATOM 7115 N N . ALA B 1 141 ? -24.517 9.255 -28.338 1 13.587 141 ALA B N 1
ATOM 7116 C CA . ALA B 1 141 ? -25.703 8.825 -27.597 1 13.356 141 ALA B CA 1
ATOM 7117 C C . ALA B 1 141 ? -26.139 7.446 -28.039 1 14.192 141 ALA B C 1
ATOM 7118 O O . ALA B 1 141 ? -26.6 6.661 -27.195 1 16.191 141 ALA B O 1
ATOM 7125 N N . SER B 1 142 ? -26.016 7.129 -29.305 1 13.739 142 SER B N 1
ATOM 7126 C CA A SER B 1 142 ? -26.431 5.844 -29.854 0.6 13.739 142 SER B CA 1
ATOM 7127 C CA B SER B 1 142 ? -26.488 5.842 -29.779 0.4 14.583 142 SER B CA 1
ATOM 7128 C C . SER B 1 142 ? -25.638 4.679 -29.29 1 14.788 142 SER B C 1
ATOM 7129 O O . SER B 1 142 ? -26.077 3.543 -29.459 1 16.53 142 SER B O 1
ATOM 7144 N N . ILE B 1 143 ? -24.48 4.931 -28.675 1 12.61 143 ILE B N 1
ATOM 7145 C CA . ILE B 1 143 ? -23.62 3.912 -28.111 1 12.525 143 ILE B CA 1
ATOM 7146 C C . ILE B 1 143 ? -23.439 4.105 -26.605 1 12.158 143 ILE B C 1
ATOM 7147 O O . ILE B 1 143 ? -22.583 3.459 -26.014 1 12.763 143 ILE B O 1
ATOM 7163 N N . GLY B 1 144 ? -24.296 4.896 -25.981 1 12.412 144 GLY B N 1
ATOM 7164 C CA . GLY B 1 144 ? -24.324 4.964 -24.544 1 12.266 144 GLY B CA 1
ATOM 7165 C C . GLY B 1 144 ? -23.308 5.919 -23.917 1 12.913 144 GLY B C 1
ATOM 7166 O O . GLY B 1 144 ? -22.955 5.733 -22.764 1 13.421 144 GLY B O 1
ATOM 7170 N N . LEU B 1 145 ? -22.909 6.957 -24.655 1 12.561 145 LEU B N 1
ATOM 7171 C CA . LEU B 1 145 ? -21.854 7.872 -24.219 1 12.853 145 LEU B CA 1
ATOM 7172 C C . LEU B 1 145 ? -22.348 9.306 -24.371 1 13.075 145 LEU B C 1
ATOM 7173 O O . LEU B 1 145 ? -23.075 9.622 -25.304 1 14.761 145 LEU B O 1
ATOM 7189 N N . LYS B 1 146 ? -21.826 10.133 -23.496 1 13.57 146 LYS B N 1
ATOM 7190 C CA . LYS B 1 146 ? -21.986 11.585 -23.552 1 13.882 146 LYS B CA 1
ATOM 7191 C C . LYS B 1 146 ? -20.655 12.199 -23.938 1 12.774 146 LYS B C 1
ATOM 7192 O O . LYS B 1 146 ? -19.676 12.083 -23.194 1 13.242 146 LYS B O 1
ATOM 7211 N N . PRO B 1 147 ? -20.562 12.901 -25.067 1 13.246 147 PRO B N 1
ATOM 7212 C CA . PRO B 1 147 ? -19.302 13.545 -25.437 1 13.516 147 PRO B CA 1
ATOM 7213 C C . PRO B 1 147 ? -19.005 14.763 -24.574 1 12.955 147 PRO B C 1
ATOM 7214 O O . PRO B 1 147 ? -19.925 15.574 -24.335 1 14.944 147 PRO B O 1
ATOM 7225 N N . ILE B 1 148 ? -17.811 14.866 -24.042 1 12.257 148 ILE B N 1
ATOM 7226 C CA . ILE B 1 148 ? -17.392 15.999 -23.23 1 12.002 148 ILE B CA 1
ATOM 7227 C C . ILE B 1 148 ? -16.353 16.84 -23.947 1 12.177 148 ILE B C 1
ATOM 7228 O O . ILE B 1 148 ? -16.359 18.068 -23.807 1 13.371 148 ILE B O 1
ATOM 7244 N N . MET B 1 149 ? -15.407 16.203 -24.644 1 11.792 149 MET B N 1
ATOM 7245 C CA . MET B 1 149 ? -14.468 16.954 -25.486 1 11.891 149 MET B CA 1
ATOM 7246 C C . M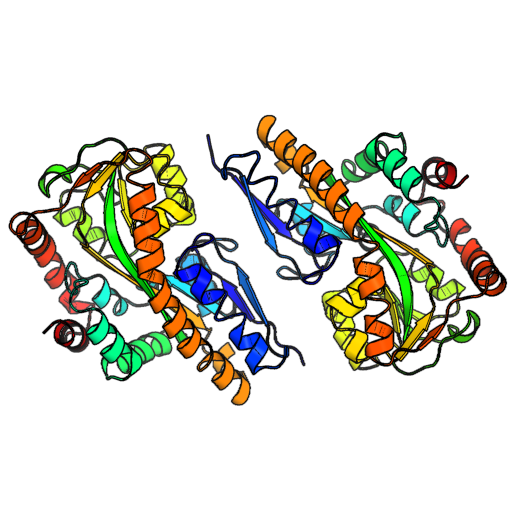ET B 1 149 ? -14.219 16.206 -26.775 1 11.428 149 MET B C 1
ATOM 7247 O O . MET B 1 149 ? -13.806 15.04 -26.731 1 12.54 149 MET B O 1
ATOM 7261 N N . TYR B 1 150 ? -14.285 16.86 -27.924 1 11.188 150 TYR B N 1
ATOM 7262 C CA . TYR B 1 150 ? -13.807 16.336 -29.18 1 11.856 150 TYR B CA 1
ATOM 7263 C C . TYR B 1 150 ? -12.401 16.892 -29.368 1 11.766 150 TYR B C 1
ATOM 7264 O O . TYR B 1 150 ? -12.166 17.818 -30.149 1 13.305 150 TYR B O 1
ATOM 7282 N N . SER B 1 151 ? -11.439 16.329 -28.64 1 10.989 151 SER B N 1
ATOM 7283 C CA . SER B 1 151 ? -10.116 16.909 -28.555 1 11.174 151 SER B CA 1
ATOM 7284 C C . SER B 1 151 ? -9.435 16.858 -29.909 1 11.682 151 SER B C 1
ATOM 7285 O O . SER B 1 151 ? -9.487 15.868 -30.626 1 11.875 151 SER B O 1
ATOM 7293 N N . GLU B 1 152 ? -8.672 17.911 -30.2 1 11.856 152 GLU B N 1
ATOM 7294 C CA . GLU B 1 152 ? -7.761 17.865 -31.31 1 11.461 152 GLU B CA 1
ATOM 7295 C C . GLU B 1 152 ? -6.659 16.87 -31 1 12.064 152 GLU B C 1
ATOM 7296 O O . GLU B 1 152 ? -6.156 16.833 -29.865 1 14.172 152 GLU B O 1
ATOM 7308 N N . TYR B 1 153 ? -6.286 16.077 -31.974 1 11.076 153 TYR B N 1
ATOM 7309 C CA . TYR B 1 153 ? -5.185 15.117 -31.897 1 11.119 153 TYR B CA 1
ATOM 7310 C C . TYR B 1 153 ? -4.278 15.487 -33.044 1 11.432 153 TYR B C 1
ATOM 7311 O O . TYR B 1 153 ? -3.27 16.19 -32.813 1 12.891 153 TYR B O 1
ATOM 7329 N N . GLY B 1 154 ? -4.651 15.159 -34.262 1 11.107 154 GLY B N 1
ATOM 7330 C CA . GLY B 1 154 ? -3.998 15.772 -35.421 1 11.592 154 GLY B CA 1
ATOM 7331 C C . GLY B 1 154 ? -3.964 14.853 -36.609 1 10.48 154 GLY B C 1
ATOM 7332 O O . GLY B 1 154 ? -4.675 13.837 -36.686 1 11.783 154 GLY B O 1
ATOM 7336 N N . TYR B 1 155 ? -3.151 15.214 -37.605 1 11.404 155 TYR B N 1
ATOM 7337 C CA . TYR B 1 155 ? -3.004 14.482 -38.841 1 11.404 155 TYR B CA 1
ATOM 7338 C C . TYR B 1 155 ? -1.837 13.494 -38.753 1 11.399 155 TYR B C 1
ATOM 7339 O O . TYR B 1 155 ? -0.734 13.848 -38.276 1 12.71 155 TYR B O 1
ATOM 7357 N N . ARG B 1 156 ? -2.077 12.279 -39.133 1 11.582 156 ARG B N 1
ATOM 7358 C CA . ARG B 1 156 ? -1.048 11.265 -39.071 1 11.295 156 ARG B CA 1
ATOM 7359 C C . ARG B 1 156 ? -0.111 11.383 -40.269 1 12.654 156 ARG B C 1
ATOM 7360 O O . ARG B 1 156 ? -0.564 11.572 -41.401 1 12.566 156 ARG B O 1
ATOM 7381 N N . ASN B 1 157 ? 1.146 11.051 -39.99 1 11.724 157 ASN B N 1
ATOM 7382 C CA . ASN B 1 157 ? 2.228 11.012 -40.982 1 12.06 157 ASN B CA 1
ATOM 7383 C C . ASN B 1 157 ? 2.911 9.659 -40.916 1 12.314 157 ASN B C 1
ATOM 7384 O O . ASN B 1 157 ? 3.163 9.14 -39.827 1 12.741 157 ASN B O 1
ATOM 7395 N N . PHE B 1 158 ? 3.245 9.073 -42.071 1 11.942 158 PHE B N 1
ATOM 7396 C CA . PHE B 1 158 ? 3.965 7.809 -42.085 1 12.605 158 PHE B CA 1
ATOM 7397 C C . PHE B 1 158 ? 5.41 8.032 -41.644 1 12.888 158 PHE B C 1
ATOM 7398 O O . PHE B 1 158 ? 6.101 8.972 -42.06 1 13.071 158 PHE B O 1
ATOM 7415 N N . VAL B 1 159 ? 5.893 7.077 -40.839 1 12.9 159 VAL B N 1
ATOM 7416 C CA . VAL B 1 159 ? 7.261 6.997 -40.334 1 12.793 159 VAL B CA 1
ATOM 7417 C C . VAL B 1 159 ? 7.749 5.559 -40.401 1 12.985 159 VAL B C 1
ATOM 7418 O O . VAL B 1 159 ? 6.956 4.609 -40.33 1 12.94 159 VAL B O 1
ATOM 7431 N N . THR B 1 160 ? 9.09 5.388 -40.538 1 13.273 160 THR B N 1
ATOM 7432 C CA . THR B 1 160 ? 9.716 4.072 -40.552 1 13.676 160 THR B CA 1
ATOM 7433 C C . THR B 1 160 ? 10.98 4.124 -39.716 1 12.838 160 THR B C 1
ATOM 7434 O O . THR B 1 160 ? 11.576 5.151 -39.456 1 14.057 160 THR B O 1
ATOM 7445 N N . THR B 1 161 ? 11.366 2.914 -39.31 1 15.044 161 THR B N 1
ATOM 7446 C CA . THR B 1 161 ? 12.58 2.712 -38.51 1 15.166 161 THR B CA 1
ATOM 7447 C C . THR B 1 161 ? 13.834 2.549 -39.387 1 14.889 161 THR B C 1
ATOM 7448 O O . THR B 1 161 ? 14.876 3.135 -39.077 1 16.483 161 THR B O 1
ATOM 7459 N N . LYS B 1 162 ? 13.73 1.749 -40.434 1 14.05 162 LYS B N 1
ATOM 7460 C CA . LYS B 1 162 ? 14.952 1.313 -41.141 1 14.718 162 LYS B CA 1
ATOM 7461 C C . LYS B 1 162 ? 14.819 1.494 -42.636 1 16.099 162 LYS B C 1
ATOM 7462 O O . LYS B 1 162 ? 15.839 1.725 -43.331 1 18.997 162 LYS B O 1
ATOM 7481 N N . LYS B 1 163 ? 13.636 1.348 -43.224 1 16.464 163 LYS B N 1
ATOM 7482 C CA . LYS B 1 163 ? 13.431 1.393 -44.661 1 17.001 163 LYS B CA 1
ATOM 7483 C C . LYS B 1 163 ? 13.125 2.823 -45.097 1 17.038 163 LYS B C 1
ATOM 7484 O O . LYS B 1 163 ? 12.148 3.461 -44.693 1 17.252 163 LYS B O 1
ATOM 7503 N N . PRO B 1 164 ? 13.915 3.441 -46.005 1 18.927 164 PRO B N 1
ATOM 7504 C CA . PRO B 1 164 ? 13.662 4.813 -46.398 1 18.36 164 PRO B CA 1
ATOM 7505 C C . PRO B 1 164 ? 12.308 5.048 -47.042 1 16.961 164 PRO B C 1
ATOM 7506 O O . PRO B 1 164 ? 11.837 4.253 -47.83 1 18.919 164 PRO B O 1
ATOM 7517 N N . ILE B 1 165 ? 11.622 6.086 -46.569 1 16.509 165 ILE B N 1
ATOM 7518 C CA . ILE B 1 165 ? 10.4 6.522 -47.252 1 16.572 165 ILE B CA 1
ATOM 7519 C C . ILE B 1 165 ? 10.506 8.009 -47.556 1 16.683 165 ILE B C 1
ATOM 7520 O O . ILE B 1 165 ? 10.778 8.821 -46.69 1 18.155 165 ILE B O 1
ATOM 7536 N N . LYS B 1 166 ? 10.362 8.329 -48.841 1 17.689 166 LYS B N 1
ATOM 7537 C CA . LYS B 1 166 ? 10.375 9.709 -49.286 1 17.562 166 LYS B CA 1
ATOM 7538 C C . LYS B 1 166 ? 9.235 9.986 -50.258 1 19.578 166 LYS B C 1
ATOM 7539 O O . LYS B 1 166 ? 8.977 11.165 -50.558 1 25.08 166 LYS B O 1
ATOM 7558 N N . THR B 1 167 ? 8.567 8.96 -50.769 1 18.474 167 THR B N 1
ATOM 7559 C CA A THR B 1 167 ? 7.53 9.092 -51.782 0.5 19.667 167 THR B CA 1
ATOM 7560 C CA B THR B 1 167 ? 7.54 9.087 -51.792 0.5 20.805 167 THR B CA 1
ATOM 7561 C C . THR B 1 167 ? 6.388 8.133 -51.457 1 20.258 167 THR B C 1
ATOM 7562 O O . THR B 1 167 ? 6.526 7.173 -50.682 1 18.864 167 THR B O 1
ATOM 7575 N N . ALA B 1 168 ? 5.239 8.33 -52.118 1 20.587 168 ALA B N 1
ATOM 7576 C CA . ALA B 1 168 ? 4.157 7.374 -52.016 1 18.851 168 ALA B CA 1
ATOM 7577 C C . ALA B 1 168 ? 4.578 5.959 -52.392 1 18.182 168 ALA B C 1
ATOM 7578 O O . ALA B 1 168 ? 4.156 4.968 -51.817 1 19.191 168 ALA B O 1
ATOM 7585 N N . ASP B 1 169 ? 5.338 5.808 -53.506 1 18.226 169 ASP B N 1
ATOM 7586 C CA . ASP B 1 169 ? 5.702 4.481 -53.967 1 18.367 169 ASP B CA 1
ATOM 7587 C C . ASP B 1 169 ? 6.623 3.744 -52.993 1 17.298 169 ASP B C 1
ATOM 7588 O O . ASP B 1 169 ? 6.606 2.524 -52.965 1 19.251 169 ASP B O 1
ATOM 7597 N N . ASP B 1 170 ? 7.364 4.479 -52.167 1 16.953 170 ASP B N 1
ATOM 7598 C CA . ASP B 1 170 ? 8.211 3.854 -51.173 1 17.041 170 ASP B CA 1
ATOM 7599 C C . ASP B 1 170 ? 7.4 3.15 -50.078 1 17.417 170 ASP B C 1
ATOM 7600 O O . ASP B 1 170 ? 7.94 2.347 -49.349 1 18.184 170 ASP B O 1
ATOM 7609 N N . LEU B 1 171 ? 6.108 3.453 -49.951 1 17.48 171 LEU B N 1
ATOM 7610 C CA . LEU B 1 171 ? 5.278 2.81 -48.941 1 16.333 171 LEU B CA 1
ATOM 7611 C C . LEU B 1 171 ? 4.944 1.383 -49.328 1 17.063 171 LEU B C 1
ATOM 7612 O O . LEU B 1 171 ? 4.598 0.542 -48.492 1 17.907 171 LEU B O 1
ATOM 7628 N N . LYS B 1 172 ? 4.964 1.061 -50.639 1 17.688 172 LYS B N 1
ATOM 7629 C CA . LYS B 1 172 ? 4.58 -0.262 -51.062 1 19.157 172 LYS B CA 1
ATOM 7630 C C . LYS B 1 172 ? 5.426 -1.338 -50.387 1 19.489 172 LYS B C 1
ATOM 7631 O O . LYS B 1 172 ? 6.646 -1.208 -50.267 1 20.62 172 LYS B O 1
ATOM 7650 N N . ASN B 1 173 ? 4.763 -2.418 -49.988 1 19.408 173 ASN B N 1
ATOM 7651 C CA . ASN B 1 173 ? 5.35 -3.59 -49.343 1 21.215 173 ASN B CA 1
ATOM 7652 C C . ASN B 1 173 ? 5.821 -3.367 -47.905 1 21.091 173 ASN B C 1
ATOM 7653 O O . ASN B 1 173 ? 6.289 -4.312 -47.278 1 23.63 173 ASN B O 1
ATOM 7664 N N . LEU B 1 174 ? 5.594 -2.208 -47.309 1 18.126 174 LEU B N 1
ATOM 7665 C CA . LEU B 1 174 ? 5.929 -2.032 -45.915 1 17.7 174 LEU B CA 1
ATOM 7666 C C . LEU B 1 174 ? 4.874 -2.687 -45.028 1 17.368 174 LEU B C 1
ATOM 7667 O O . LEU B 1 174 ? 3.677 -2.634 -45.336 1 18.904 174 LEU B O 1
ATOM 7683 N N . LYS B 1 175 ? 5.318 -3.3 -43.944 1 16.548 175 LYS B N 1
ATOM 7684 C CA . LYS B 1 175 ? 4.468 -3.732 -42.839 1 16.504 175 LYS B CA 1
ATOM 7685 C C . LYS B 1 175 ? 4.28 -2.542 -41.916 1 15.884 175 LYS B C 1
ATOM 7686 O O . LYS B 1 175 ? 5.241 -1.903 -41.509 1 16.12 175 LYS B O 1
ATOM 7705 N N . VAL B 1 176 ? 3.006 -2.186 -41.646 1 15.663 176 VAL B N 1
ATOM 7706 C CA . VAL B 1 176 ? 2.703 -0.93 -40.968 1 15.61 176 VAL B CA 1
ATOM 7707 C C . VAL B 1 176 ? 1.712 -1.192 -39.831 1 13.318 176 VAL B C 1
ATOM 7708 O O . VAL B 1 176 ? 0.71 -1.882 -40.042 1 15.162 176 VAL B O 1
ATOM 7721 N N . ARG B 1 177 ? 1.992 -0.65 -38.666 1 13.896 177 ARG B N 1
ATOM 7722 C CA . ARG B 1 177 ? 0.993 -0.689 -37.602 1 13.401 177 ARG B CA 1
ATOM 7723 C C . ARG B 1 177 ? -0.191 0.199 -37.958 1 14.364 177 ARG B C 1
ATOM 7724 O O . ARG B 1 177 ? -0.027 1.287 -38.545 1 14.443 177 ARG B O 1
ATOM 7745 N N . THR B 1 178 ? -1.401 -0.303 -37.68 1 13.638 178 THR B N 1
ATOM 7746 C CA . THR B 1 178 ? -2.587 0.55 -37.749 1 13.428 178 THR B CA 1
ATOM 7747 C C . THR B 1 178 ? -3.297 0.509 -36.411 1 13.731 178 THR B C 1
ATOM 7748 O O . THR B 1 178 ? -3.066 -0.315 -35.545 1 14.538 178 THR B O 1
ATOM 7759 N N . THR B 1 179 ? -4.193 1.487 -36.264 1 12.937 179 THR B N 1
ATOM 7760 C CA . THR B 1 179 ? -5.256 1.433 -35.273 1 14.186 179 THR B CA 1
ATOM 7761 C C . THR B 1 179 ? -6.221 0.322 -35.643 1 14.169 179 THR B C 1
ATOM 7762 O O . THR B 1 179 ? -6.054 -0.382 -36.638 1 15.16 179 THR B O 1
ATOM 7773 N N . ASP B 1 180 ? -7.341 0.257 -34.869 1 15.758 180 ASP B N 1
ATOM 7774 C CA . ASP B 1 180 ? -8.413 -0.713 -35.115 1 16.593 180 ASP B CA 1
ATOM 7775 C C . ASP B 1 180 ? -9.321 -0.361 -36.307 1 17.812 180 ASP B C 1
ATOM 7776 O O . ASP B 1 180 ? -10.215 -1.126 -36.695 1 20.869 180 ASP B O 1
ATOM 7785 N N . SER B 1 181 ? -9.218 0.854 -36.844 1 15.342 181 SER B N 1
ATOM 7786 C CA . SER B 1 181 ? -10.183 1.315 -37.837 1 14.334 181 SER B CA 1
ATOM 7787 C C . SER B 1 181 ? -10.136 0.464 -39.113 1 14.677 181 SER B C 1
ATOM 7788 O O . SER B 1 181 ? -9.078 0.376 -39.748 1 14.365 181 SER B O 1
ATOM 7796 N N . PRO B 1 182 ? -11.258 -0.099 -39.579 1 13.622 182 PRO B N 1
ATOM 7797 C CA . PRO B 1 182 ? -11.311 -0.679 -40.901 1 15.375 182 PRO B CA 1
ATOM 7798 C C . PRO B 1 182 ? -10.824 0.213 -42.024 1 14.056 182 PRO B C 1
ATOM 7799 O O . PRO B 1 182 ? -10.284 -0.249 -43.051 1 14.325 182 PRO B O 1
ATOM 7810 N N . ILE B 1 183 ? -11.036 1.514 -41.889 1 13.169 183 ILE B N 1
ATOM 7811 C CA A ILE B 1 183 ? -10.588 2.415 -42.938 0.5 13.495 183 ILE B CA 1
ATOM 7812 C CA B ILE B 1 183 ? -10.569 2.491 -42.869 0.5 12.997 183 ILE B CA 1
ATOM 7813 C C . ILE B 1 183 ? -9.062 2.533 -42.906 1 13.559 183 ILE B C 1
ATOM 7814 O O . ILE B 1 183 ? -8.477 2.56 -43.991 1 13.874 183 ILE B O 1
ATOM 7845 N N . GLU B 1 184 ? -8.42 2.584 -41.744 1 13.665 184 GLU B N 1
ATOM 7846 C CA . GLU B 1 184 ? -6.961 2.594 -41.732 1 14.204 184 GLU B CA 1
ATOM 7847 C C . GLU B 1 184 ? -6.4 1.351 -42.379 1 15.162 184 GLU B C 1
ATOM 7848 O O . GLU B 1 184 ? -5.385 1.409 -43.101 1 15.438 184 GLU B O 1
ATOM 7860 N N . VAL B 1 185 ? -7.012 0.203 -42.143 1 14.326 185 VAL B N 1
ATOM 7861 C CA . VAL B 1 185 ? -6.58 -1.026 -42.773 1 15.238 185 VAL B CA 1
ATOM 7862 C C . VAL B 1 185 ? -6.718 -0.92 -44.278 1 15.576 185 VAL B C 1
ATOM 7863 O O . VAL B 1 185 ? -5.793 -1.27 -45.038 1 17.289 185 VAL B O 1
ATOM 7876 N N . ALA B 1 186 ? -7.838 -0.388 -44.767 1 14.02 186 ALA B N 1
ATOM 7877 C CA . ALA B 1 186 ? -8.089 -0.257 -46.195 1 14.71 186 ALA B CA 1
ATOM 7878 C C . ALA B 1 186 ? -7.152 0.77 -46.844 1 14.442 186 ALA B C 1
ATOM 7879 O O . ALA B 1 186 ? -6.732 0.568 -47.997 1 15.729 186 ALA B O 1
ATOM 7886 N N . VAL B 1 187 ? -6.819 1.851 -46.139 1 13.737 187 VAL B N 1
ATOM 7887 C CA . VAL B 1 187 ? -5.892 2.857 -46.635 1 13.931 187 VAL B CA 1
ATOM 7888 C C . VAL B 1 187 ? -4.524 2.226 -46.834 1 14.585 187 VAL B C 1
ATOM 7889 O O . VAL B 1 187 ? -3.859 2.404 -47.884 1 14.215 187 VAL B O 1
ATOM 7902 N N . ALA B 1 188 ? -4.054 1.454 -45.86 1 14.629 188 ALA B N 1
ATOM 7903 C CA . ALA B 1 188 ? -2.775 0.765 -45.955 1 15.479 188 ALA B CA 1
ATOM 7904 C C . ALA B 1 188 ? -2.798 -0.117 -47.189 1 16.887 188 ALA B C 1
ATOM 7905 O O . ALA B 1 188 ? -1.843 -0.091 -48.006 1 17.279 188 ALA B O 1
ATOM 7912 N N . ALA B 1 189 ? -3.834 -0.919 -47.381 1 15.99 189 ALA B N 1
ATOM 7913 C CA . ALA B 1 189 ? -3.939 -1.788 -48.553 1 18.269 189 ALA B CA 1
ATOM 7914 C C . ALA B 1 189 ? -3.957 -0.976 -49.842 1 16.871 189 ALA B C 1
ATOM 7915 O O . ALA B 1 189 ? -3.291 -1.38 -50.812 1 19.598 189 ALA B O 1
ATOM 7922 N N . ALA B 1 190 ? -4.622 0.176 -49.915 1 16.548 190 ALA B N 1
ATOM 7923 C CA . ALA B 1 190 ? -4.69 0.97 -51.124 1 16.527 190 ALA B CA 1
ATOM 7924 C C . ALA B 1 190 ? -3.292 1.488 -51.475 1 15.789 190 ALA B C 1
ATOM 7925 O O . ALA B 1 190 ? -3.014 1.749 -52.664 1 17.723 190 ALA B O 1
ATOM 7932 N N . LEU B 1 191 ? -2.412 1.611 -50.493 1 15.706 191 LEU B N 1
ATOM 7933 C CA . LEU B 1 191 ? -1.067 2.127 -50.656 1 14.654 191 LEU B CA 1
ATOM 7934 C C . LEU B 1 191 ? -0.093 0.977 -50.892 1 16.052 191 LEU B C 1
ATOM 7935 O O . LEU B 1 191 ? 1.109 1.247 -51.032 1 17.863 191 LEU B O 1
ATOM 7951 N N . GLY B 1 192 ? -0.584 -0.252 -50.918 1 16.921 192 GLY B N 1
ATOM 7952 C CA . GLY B 1 192 ? 0.262 -1.424 -51.126 1 17.437 192 GLY B CA 1
ATOM 7953 C C . GLY B 1 192 ? 1.016 -1.88 -49.884 1 19.804 192 GLY B C 1
ATOM 7954 O O . GLY B 1 192 ? 1.969 -2.667 -49.945 1 19.756 192 GLY B O 1
ATOM 7958 N N . MET B 1 193 ? 0.576 -1.432 -48.704 1 16.995 193 MET B N 1
ATOM 7959 C CA . MET B 1 193 ? 1.198 -1.798 -47.453 1 16.016 193 MET B CA 1
ATOM 7960 C C . MET B 1 193 ? 0.486 -2.984 -46.82 1 16.608 193 MET B C 1
ATOM 7961 O O . MET B 1 193 ? -0.619 -3.303 -47.231 1 19.23 193 MET B O 1
ATOM 7975 N N . ALA B 1 194 ? 1.134 -3.632 -45.868 1 16.146 194 ALA B N 1
ATOM 7976 C CA . ALA B 1 194 ? 0.548 -4.731 -45.137 1 15.758 194 ALA B CA 1
ATOM 7977 C C . ALA B 1 194 ? 0.241 -4.262 -43.727 1 16.324 194 ALA B C 1
ATOM 7978 O O . ALA B 1 194 ? 1.147 -4.088 -42.915 1 16.162 194 ALA B O 1
ATOM 7985 N N . PRO B 1 195 ? -1.042 -3.96 -43.415 1 16.46 195 PRO B N 1
ATOM 7986 C CA . PRO B 1 195 ? -1.368 -3.427 -42.095 1 16.475 195 PRO B CA 1
ATOM 7987 C C . PRO B 1 195 ? -1.497 -4.499 -41.026 1 16.941 195 PRO B C 1
ATOM 7988 O O . PRO B 1 195 ? -1.984 -5.603 -41.303 1 18.721 195 PRO B O 1
ATOM 7999 N N . THR B 1 196 ? -1.097 -4.153 -39.821 1 16.523 196 THR B N 1
ATOM 8000 C CA . THR B 1 196 ? -1.35 -4.938 -38.63 1 17.317 196 THR B CA 1
ATOM 8001 C C . THR B 1 196 ? -1.899 -4.015 -37.555 1 15.975 196 THR B C 1
ATOM 8002 O O . THR B 1 196 ? -1.186 -3.159 -37.035 1 15.188 196 THR B O 1
ATOM 8013 N N . PRO B 1 197 ? -3.156 -4.21 -37.13 1 16.099 197 PRO B N 1
ATOM 8014 C CA . PRO B 1 197 ? -3.673 -3.469 -35.99 1 16.019 197 PRO B CA 1
ATOM 8015 C C . PRO B 1 197 ? -2.914 -3.883 -34.737 1 15.163 197 PRO B C 1
ATOM 8016 O O . PRO B 1 197 ? -2.786 -5.08 -34.414 1 16.929 197 PRO B O 1
ATOM 8027 N N . ILE B 1 198 ? -2.434 -2.936 -33.972 1 14.406 198 ILE B N 1
ATOM 8028 C CA . ILE B 1 198 ? -1.741 -3.172 -32.717 1 14.974 198 ILE B CA 1
ATOM 8029 C C . ILE B 1 198 ? -2.167 -2.106 -31.751 1 15.224 198 ILE B C 1
ATOM 8030 O O . ILE B 1 198 ? -2.228 -0.923 -32.122 1 14.469 198 ILE B O 1
ATOM 8046 N N . SER B 1 199 ? -2.499 -2.465 -30.504 1 14.071 199 SER B N 1
ATOM 8047 C CA . SER B 1 199 ? -2.845 -1.442 -29.525 1 13.974 199 SER B CA 1
ATOM 8048 C C . SER B 1 199 ? -1.705 -0.45 -29.349 1 14.1 199 SER B C 1
ATOM 8049 O O . SER B 1 199 ? -0.535 -0.805 -29.484 1 15.444 199 SER B O 1
ATOM 8057 N N . TRP B 1 200 ? -2.082 0.762 -28.961 1 12.922 200 TRP B N 1
ATOM 8058 C CA . TRP B 1 200 ? -1.083 1.796 -28.784 1 14.05 200 TRP B CA 1
ATOM 8059 C C . TRP B 1 200 ? 0.001 1.353 -27.816 1 14.88 200 TRP B C 1
ATOM 8060 O O . TRP B 1 200 ? 1.208 1.53 -28.074 1 15.638 200 TRP B O 1
ATOM 8081 N N . GLY B 1 201 ? -0.41 0.855 -26.648 1 15.98 201 GLY B N 1
ATOM 8082 C CA . GLY B 1 201 ? 0.556 0.429 -25.636 1 17.608 201 GLY B CA 1
ATOM 8083 C C . GLY B 1 201 ? 1.516 -0.665 -26.086 1 18.381 201 GLY B C 1
ATOM 8084 O O . GLY B 1 201 ? 2.571 -0.811 -25.42 1 22.048 201 GLY B O 1
ATOM 8088 N N . GLU B 1 202 ? 1.216 -1.407 -27.141 1 16.334 202 GLU B N 1
ATOM 8089 C CA . GLU B 1 202 ? 2.092 -2.482 -27.608 1 16.565 202 GLU B CA 1
ATOM 8090 C C . GLU B 1 202 ? 2.882 -2.079 -28.856 1 17.955 202 GLU B C 1
ATOM 8091 O O . GLU B 1 202 ? 3.642 -2.864 -29.4 1 17.504 202 GLU B O 1
ATOM 8103 N N . THR B 1 203 ? 2.685 -0.844 -29.347 1 16.074 203 THR B N 1
ATOM 8104 C CA . THR B 1 203 ? 3.258 -0.489 -30.635 1 16.346 203 THR B CA 1
ATOM 8105 C C . THR B 1 203 ? 4.783 -0.259 -30.589 1 15.802 203 THR B C 1
ATOM 8106 O O . THR B 1 203 ? 5.471 -0.686 -31.503 1 17.032 203 THR B O 1
ATOM 8117 N N . TYR B 1 204 ? 5.286 0.361 -29.547 1 16.947 204 TYR B N 1
ATOM 8118 C CA . TYR B 1 204 ? 6.729 0.586 -29.462 1 17.011 204 TYR B CA 1
ATOM 8119 C C . TYR B 1 204 ? 7.488 -0.732 -29.522 1 18.666 204 TYR B C 1
ATOM 8120 O O . TYR B 1 204 ? 8.451 -0.875 -30.294 1 17.513 204 TYR B O 1
ATOM 8138 N N . THR B 1 205 ? 7.029 -1.73 -28.751 1 17.655 205 THR B N 1
ATOM 8139 C CA . THR B 1 205 ? 7.677 -3.042 -28.768 1 18.091 205 THR B CA 1
ATOM 8140 C C . THR B 1 205 ? 7.655 -3.63 -30.172 1 18.733 205 THR B C 1
ATOM 8141 O O . THR B 1 205 ? 8.638 -4.226 -30.637 1 19.191 205 THR B O 1
ATOM 8152 N N . ALA B 1 206 ? 6.544 -3.561 -30.882 1 17.325 206 ALA B N 1
ATOM 8153 C CA . ALA B 1 206 ? 6.459 -4.064 -32.22 1 17.723 206 ALA B CA 1
ATOM 8154 C C . ALA B 1 206 ? 7.46 -3.389 -33.167 1 17.922 206 ALA B C 1
ATOM 8155 O O . ALA B 1 206 ? 8.033 -4.051 -34.01 1 19.72 206 ALA B O 1
ATOM 8162 N N . LEU B 1 207 ? 7.593 -2.078 -33.099 1 18.196 207 LEU B N 1
ATOM 8163 C CA . LEU B 1 207 ? 8.591 -1.366 -33.898 1 21.133 207 LEU B CA 1
ATOM 8164 C C . LEU B 1 207 ? 10.001 -1.841 -33.551 1 21.825 207 LEU B C 1
ATOM 8165 O O . LEU B 1 207 ? 10.797 -2.194 -34.43 1 22.286 207 LEU B O 1
ATOM 8181 N N . GLN B 1 208 ? 10.314 -1.872 -32.249 1 21.346 208 GLN B N 1
ATOM 8182 C CA . GLN B 1 208 ? 11.67 -2.179 -31.8 1 25.281 208 GLN B CA 1
ATOM 8183 C C . GLN B 1 208 ? 12.03 -3.587 -32.232 1 25.575 208 GLN B C 1
ATOM 8184 O O . GLN B 1 208 ? 13.205 -3.858 -32.526 1 31.349 208 GLN B O 1
ATOM 8198 N N . GLN B 1 209 ? 11.059 -4.499 -32.312 1 22.561 209 GLN B N 1
ATOM 8199 C CA . GLN B 1 209 ? 11.26 -5.89 -32.663 1 23.932 209 GLN B CA 1
ATOM 8200 C C . GLN B 1 209 ? 11.228 -6.119 -34.17 1 23.849 209 GLN B C 1
ATOM 8201 O O . GLN B 1 209 ? 11.45 -7.24 -34.623 1 28.693 209 GLN B O 1
ATOM 8215 N N . GLY B 1 210 ? 10.876 -5.091 -34.949 1 20.704 210 GLY B N 1
ATOM 8216 C CA . GLY B 1 210 ? 10.751 -5.258 -36.389 1 21.715 210 GLY B CA 1
ATOM 8217 C C . GLY B 1 210 ? 9.523 -6.046 -36.825 1 20.552 210 GLY B C 1
ATOM 8218 O O . GLY B 1 210 ? 9.423 -6.457 -37.978 1 21.369 210 GLY B O 1
ATOM 8222 N N . THR B 1 211 ? 8.539 -6.186 -35.914 1 18.176 211 THR B N 1
ATOM 8223 C CA . THR B 1 211 ? 7.273 -6.817 -36.252 1 19.117 211 THR B CA 1
ATOM 8224 C C . THR B 1 211 ? 6.568 -6.02 -37.357 1 18.171 211 THR B C 1
ATOM 8225 O O . THR B 1 211 ? 5.832 -6.583 -38.154 1 19.628 211 THR B O 1
ATOM 8236 N N . VAL B 1 212 ? 6.736 -4.697 -37.299 1 16.291 212 VAL B N 1
ATOM 8237 C CA . VAL B 1 212 ? 6.312 -3.793 -38.365 1 15.487 212 VAL B CA 1
ATOM 8238 C C . VAL B 1 212 ? 7.536 -2.96 -38.72 1 14.924 212 VAL B C 1
ATOM 8239 O O . VAL B 1 212 ? 8.464 -2.809 -37.94 1 17.058 212 VAL B O 1
ATOM 8252 N N . ASP B 1 213 ? 7.461 -2.371 -39.899 1 14.966 213 ASP B N 1
ATOM 8253 C CA . ASP B 1 213 ? 8.514 -1.512 -40.396 1 16.005 213 ASP B CA 1
ATOM 8254 C C . ASP B 1 213 ? 8.264 -0.044 -40.093 1 14.426 213 ASP B C 1
ATOM 8255 O O . ASP B 1 213 ? 9.146 0.811 -40.195 1 14.637 213 ASP B O 1
ATOM 8264 N N . GLY B 1 214 ? 7.038 0.325 -39.669 1 15.025 214 GLY B N 1
ATOM 8265 C CA . GLY B 1 214 ? 6.679 1.705 -39.433 1 14.513 214 GLY B CA 1
ATOM 8266 C C . GLY B 1 214 ? 5.228 1.806 -38.96 1 13.917 214 GLY B C 1
ATOM 8267 O O . GLY B 1 214 ? 4.599 0.799 -38.635 1 13.657 214 GLY B O 1
ATOM 8271 N N . GLU B 1 215 ? 4.748 3.034 -38.993 1 13.575 215 GLU B N 1
ATOM 8272 C CA . GLU B 1 215 ? 3.451 3.377 -38.422 1 12.574 215 GLU B CA 1
ATOM 8273 C C . GLU B 1 215 ? 3.049 4.722 -38.983 1 13.322 215 GLU B C 1
ATOM 8274 O O . GLU B 1 215 ? 3.829 5.339 -39.726 1 12.896 215 GLU B O 1
ATOM 8286 N N . GLY B 1 216 ? 1.876 5.238 -38.614 1 12.995 216 GLY B N 1
ATOM 8287 C CA . GLY B 1 216 ? 1.422 6.558 -38.974 1 12.053 216 GLY B CA 1
ATOM 8288 C C . GLY B 1 216 ? 0.89 7.268 -37.758 1 12.27 216 GLY B C 1
ATOM 8289 O O . GLY B 1 216 ? 0.05 6.711 -37.049 1 13.064 216 GLY B O 1
ATOM 8293 N N . ASN B 1 217 ? 1.382 8.438 -37.441 1 11.611 217 ASN B N 1
ATOM 8294 C CA . ASN B 1 217 ? 0.914 9.119 -36.263 1 11.348 217 ASN B CA 1
ATOM 8295 C C . ASN B 1 217 ? 1.347 10.581 -36.305 1 11.504 217 ASN B C 1
ATOM 8296 O O . ASN B 1 217 ? 2.034 11.001 -37.243 1 11.851 217 ASN B O 1
ATOM 8307 N N . THR B 1 218 ? 0.905 11.378 -35.326 1 11.503 218 THR B N 1
ATOM 8308 C CA . THR B 1 218 ? 1.383 12.737 -35.259 1 12.005 218 THR B CA 1
ATOM 8309 C C . THR B 1 218 ? 2.846 12.707 -34.836 1 12.755 218 THR B C 1
ATOM 8310 O O . THR B 1 218 ? 3.271 11.881 -34.019 1 12.734 218 THR B O 1
ATOM 8321 N N . PHE B 1 219 ? 3.636 13.676 -35.324 1 12.78 219 PHE B N 1
ATOM 8322 C CA . PHE B 1 219 ? 5.02 13.768 -34.862 1 13.289 219 PHE B CA 1
ATOM 8323 C C . PHE B 1 219 ? 5.078 13.979 -33.357 1 14.041 219 PHE B C 1
ATOM 8324 O O . PHE B 1 219 ? 5.96 13.453 -32.684 1 14.244 219 PHE B O 1
ATOM 8341 N N . SER B 1 220 ? 4.155 14.756 -32.809 1 13.843 220 SER B N 1
ATOM 8342 C CA . SER B 1 220 ? 4.123 15.072 -31.398 1 13.282 220 SER B CA 1
ATOM 8343 C C . SER B 1 220 ? 3.891 13.807 -30.574 1 13.851 220 SER B C 1
ATOM 8344 O O . SER B 1 220 ? 4.647 13.535 -29.63 1 14.959 220 SER B O 1
ATOM 8352 N N . LEU B 1 221 ? 2.885 12.975 -30.901 1 12.911 221 LEU B N 1
ATOM 8353 C CA . LEU B 1 221 ? 2.701 11.785 -30.082 1 12.768 221 LEU B CA 1
ATOM 8354 C C . LEU B 1 221 ? 3.919 10.865 -30.244 1 12.994 221 LEU B C 1
ATOM 8355 O O . LEU B 1 221 ? 4.388 10.256 -29.274 1 13.049 221 LEU B O 1
ATOM 8371 N N . LEU B 1 222 ? 4.47 10.737 -31.454 1 12.141 222 LEU B N 1
ATOM 8372 C CA . LEU B 1 222 ? 5.624 9.848 -31.647 1 13.218 222 LEU B CA 1
ATOM 8373 C C . LEU B 1 222 ? 6.792 10.334 -30.812 1 13.093 222 LEU B C 1
ATOM 8374 O O . LEU B 1 222 ? 7.54 9.474 -30.297 1 15.905 222 LEU B O 1
ATOM 8390 N N . ASN B 1 223 ? 7.021 11.627 -30.69 1 13.885 223 ASN B N 1
ATOM 8391 C CA . ASN B 1 223 ? 8.115 12.139 -29.851 1 15.512 223 ASN B CA 1
ATOM 8392 C C . ASN B 1 223 ? 7.788 12.025 -28.36 1 15.959 223 ASN B C 1
ATOM 8393 O O . ASN B 1 223 ? 8.615 11.562 -27.555 1 16.735 223 ASN B O 1
ATOM 8404 N N . ASP B 1 224 ? 6.554 12.344 -27.962 1 14.659 224 ASP B N 1
ATOM 8405 C CA . ASP B 1 224 ? 6.142 12.301 -26.569 1 15.558 224 ASP B CA 1
ATOM 8406 C C . ASP B 1 224 ? 6.199 10.887 -26.022 1 15.998 224 ASP B C 1
ATOM 8407 O O . ASP B 1 224 ? 6.51 10.715 -24.832 1 16.703 224 ASP B O 1
ATOM 8416 N N . ALA B 1 225 ? 5.883 9.887 -26.844 1 14.737 225 ALA B N 1
ATOM 8417 C CA . ALA B 1 225 ? 5.897 8.477 -26.478 1 15.97 225 ALA B CA 1
ATOM 8418 C C . ALA B 1 225 ? 7.261 7.841 -26.734 1 16.621 225 ALA B C 1
ATOM 8419 O O . ALA B 1 225 ? 7.404 6.641 -26.591 1 18.401 225 ALA B O 1
ATOM 8426 N N . LYS B 1 226 ? 8.224 8.635 -27.192 1 16.253 226 LYS B N 1
ATOM 8427 C CA . LYS B 1 226 ? 9.607 8.166 -27.344 1 17.713 226 LYS B CA 1
ATOM 8428 C C . LYS B 1 226 ? 9.781 7.183 -28.477 1 16.809 226 LYS B C 1
ATOM 8429 O O . LYS B 1 226 ? 10.83 6.515 -28.577 1 18.96 226 LYS B O 1
ATOM 8448 N N . HIS B 1 227 ? 8.865 7.128 -29.441 1 15.006 227 HIS B N 1
ATOM 8449 C CA . HIS B 1 227 ? 9.082 6.32 -30.627 1 15.173 227 HIS B CA 1
ATOM 8450 C C . HIS B 1 227 ? 10.218 6.898 -31.491 1 14.759 227 HIS B C 1
ATOM 8451 O O . HIS B 1 227 ? 10.821 6.142 -32.25 1 15.081 227 HIS B O 1
ATOM 8466 N N . THR B 1 228 ? 10.517 8.189 -31.333 1 15.681 228 THR B N 1
ATOM 8467 C CA . THR B 1 228 ? 11.599 8.815 -32.087 1 15.889 228 THR B CA 1
ATOM 8468 C C . THR B 1 228 ? 12.953 8.151 -31.813 1 18.076 228 THR B C 1
ATOM 8469 O O . THR B 1 228 ? 13.822 8.282 -32.658 1 20.233 228 THR B O 1
ATOM 8480 N N . GLU B 1 229 ? 13.143 7.448 -30.687 1 18.055 229 GLU B N 1
ATOM 8481 C CA . GLU B 1 229 ? 14.395 6.732 -30.441 1 19.563 229 GLU B CA 1
ATOM 8482 C C . GLU B 1 229 ? 14.709 5.701 -31.508 1 19.071 229 GLU B C 1
ATOM 8483 O O . GLU B 1 229 ? 15.884 5.317 -31.668 1 20.804 229 GLU B O 1
ATOM 8495 N N . VAL B 1 230 ? 13.722 5.133 -32.17 1 16.674 230 VAL B N 1
ATOM 8496 C CA . VAL B 1 230 ? 13.98 4.106 -33.15 1 17.92 230 VAL B CA 1
ATOM 8497 C C . VAL B 1 230 ? 13.626 4.537 -34.574 1 18.033 230 VAL B C 1
ATOM 8498 O O . VAL B 1 230 ? 13.913 3.826 -35.517 1 21.35 230 VAL B O 1
ATOM 8511 N N . LEU B 1 231 ? 12.97 5.674 -34.775 1 16.42 231 LEU B N 1
ATOM 8512 C CA . LEU B 1 231 ? 12.596 6.083 -36.112 1 15.294 231 LEU B CA 1
ATOM 8513 C C . LEU B 1 231 ? 13.749 6.751 -36.829 1 14.858 231 LEU B C 1
ATOM 8514 O O . LEU B 1 231 ? 14.567 7.454 -36.243 1 15.847 231 LEU B O 1
ATOM 8530 N N . LYS B 1 232 ? 13.719 6.629 -38.145 1 15 232 LYS B N 1
ATOM 8531 C CA . LYS B 1 232 ? 14.72 7.246 -39.021 1 14.73 232 LYS B CA 1
ATOM 8532 C C . LYS B 1 232 ? 14.105 8.033 -40.168 1 15.433 232 LYS B C 1
ATOM 8533 O O . LYS B 1 232 ? 14.81 8.898 -40.696 1 15.247 232 LYS B O 1
ATOM 8552 N N . TYR B 1 233 ? 12.883 7.748 -40.624 1 14.546 233 TYR B N 1
ATOM 8553 C CA . TYR B 1 233 ? 12.327 8.418 -41.787 1 14.854 233 TYR B CA 1
ATOM 8554 C C . TYR B 1 233 ? 10.894 8.837 -41.506 1 14.582 233 TYR B C 1
ATOM 8555 O O . TYR B 1 233 ? 10.151 8.111 -40.843 1 14.325 233 TYR B O 1
ATOM 8573 N N . ALA B 1 234 ? 10.47 9.903 -42.149 1 13.941 234 ALA B N 1
ATOM 8574 C CA . ALA B 1 234 ? 9.094 10.395 -42.065 1 14.758 234 ALA B CA 1
ATOM 8575 C C . ALA B 1 234 ? 8.713 11.063 -43.368 1 14.923 234 ALA B C 1
ATOM 8576 O O . ALA B 1 234 ? 9.554 11.707 -44.002 1 14.734 234 ALA B O 1
ATOM 8583 N N . ILE B 1 235 ? 7.416 11.016 -43.717 1 13.55 235 ILE B N 1
ATOM 8584 C CA . ILE B 1 235 ? 6.858 11.876 -44.753 1 13.361 235 ILE B CA 1
ATOM 8585 C C . ILE B 1 235 ? 5.641 12.569 -44.173 1 13.854 235 ILE B C 1
ATOM 8586 O O . ILE B 1 235 ? 4.928 11.986 -43.365 1 14.075 235 ILE B O 1
ATOM 8602 N N . ASP B 1 236 ? 5.351 13.79 -44.568 1 13.521 236 ASP B N 1
ATOM 8603 C CA . ASP B 1 236 ? 4.215 14.581 -44.055 1 13.311 236 ASP B CA 1
ATOM 8604 C C . ASP B 1 236 ? 2.927 14.222 -44.787 1 12.988 236 ASP B C 1
ATOM 8605 O O . ASP B 1 236 ? 2.209 15.084 -45.28 1 13.937 236 ASP B O 1
ATOM 8614 N N . SER B 1 237 ? 2.602 12.948 -44.815 1 12.476 237 SER B N 1
ATOM 8615 C CA . SER B 1 237 ? 1.469 12.437 -45.584 1 12.631 237 SER B CA 1
ATOM 8616 C C . SER B 1 237 ? 0.128 13.045 -45.16 1 12.97 237 SER B C 1
ATOM 8617 O O . SER B 1 237 ? -0.742 13.264 -46.029 1 12.356 237 SER B O 1
ATOM 8625 N N . ALA B 1 238 ? -0.134 13.182 -43.87 1 12.055 238 ALA B N 1
ATOM 8626 C CA . ALA B 1 238 ? -1.431 13.73 -43.419 1 12.593 238 ALA B CA 1
ATOM 8627 C C . ALA B 1 238 ? -2.589 12.878 -43.949 1 11.347 238 ALA B C 1
ATOM 8628 O O . ALA B 1 238 ? -3.642 13.429 -44.271 1 12.747 238 ALA B O 1
ATOM 8635 N N . HIS B 1 239 ? -2.423 11.57 -44 1 11.517 239 HIS B N 1
ATOM 8636 C CA . HIS B 1 239 ? -3.33 10.631 -44.654 1 11.514 239 HIS B CA 1
ATOM 8637 C C . HIS B 1 239 ? -4.493 10.172 -43.784 1 11.185 239 HIS B C 1
ATOM 8638 O O . HIS B 1 239 ? -5.343 9.436 -44.268 1 12.312 239 HIS B O 1
ATOM 8653 N N . ASN B 1 240 ? -4.484 10.585 -42.52 1 11.411 240 ASN B N 1
ATOM 8654 C CA . ASN B 1 240 ? -5.579 10.294 -41.585 1 11.47 240 ASN B CA 1
ATOM 8655 C C . ASN B 1 240 ? -5.684 11.511 -40.696 1 11.474 240 ASN B C 1
ATOM 8656 O O . ASN B 1 240 ? -4.662 12.064 -40.255 1 12.339 240 ASN B O 1
ATOM 8667 N N . TYR B 1 241 ? -6.922 11.928 -40.374 1 11.568 241 TYR B N 1
ATOM 8668 C CA . TYR B 1 241 ? -7.187 12.954 -39.385 1 11.437 241 TYR B CA 1
ATOM 8669 C C . TYR B 1 241 ? -7.822 12.287 -38.163 1 11.022 241 TYR B C 1
ATOM 8670 O O . TYR B 1 241 ? -8.798 11.538 -38.323 1 12.394 241 TYR B O 1
ATOM 8688 N N . SER B 1 242 ? -7.25 12.529 -36.989 1 10.832 242 SER B N 1
ATOM 8689 C CA . SER B 1 242 ? -7.777 11.999 -35.734 1 10.953 242 SER B CA 1
ATOM 8690 C C . SER B 1 242 ? -8.134 13.098 -34.755 1 10.923 242 SER B C 1
ATOM 8691 O O . SER B 1 242 ? -7.421 14.082 -34.619 1 11.153 242 SER B O 1
ATOM 8699 N N . MET B 1 243 ? -9.198 12.815 -34.019 1 10.809 243 MET B N 1
ATOM 8700 C CA . MET B 1 243 ? -9.503 13.44 -32.759 1 11.104 243 MET B CA 1
ATOM 8701 C C . MET B 1 243 ? -9.278 12.49 -31.611 1 10.752 243 MET B C 1
ATOM 8702 O O . MET B 1 243 ? -9.079 11.305 -31.86 1 11.393 243 MET B O 1
ATOM 8716 N N . HIS B 1 244 ? -9.345 12.983 -30.388 1 10.436 244 HIS B N 1
ATOM 8717 C CA . HIS B 1 244 ? -9.375 12.118 -29.21 1 10.32 244 HIS B CA 1
ATOM 8718 C C . HIS B 1 244 ? -10.693 12.415 -28.511 1 10.274 244 HIS B C 1
ATOM 8719 O O . HIS B 1 244 ? -10.947 13.534 -28.067 1 11.442 244 HIS B O 1
ATOM 8734 N N . LEU B 1 245 ? -11.586 11.43 -28.516 1 10.84 245 LEU B N 1
ATOM 8735 C CA . LEU B 1 245 ? -12.978 11.623 -28.104 1 11.066 245 LEU B CA 1
ATOM 8736 C C . LEU B 1 245 ? -13.115 11.293 -26.627 1 10.383 245 LEU B C 1
ATOM 8737 O O . LEU B 1 245 ? -13.076 10.123 -26.244 1 11.36 245 LEU B O 1
ATOM 8753 N N . LEU B 1 246 ? -13.298 12.336 -25.826 1 10.426 246 LEU B N 1
ATOM 8754 C CA . LEU B 1 246 ? -13.494 12.199 -24.396 1 10.561 246 LEU B CA 1
ATOM 8755 C C . LEU B 1 246 ? -14.972 12.025 -24.111 1 10.881 246 LEU B C 1
ATOM 8756 O O . LEU B 1 246 ? -15.773 12.915 -24.404 1 11.386 246 LEU B O 1
ATOM 8772 N N . MET B 1 247 ? -15.32 10.844 -23.618 1 11.374 247 MET B N 1
ATOM 8773 C CA . MET B 1 247 ? -16.672 10.37 -23.435 1 12.235 247 MET B CA 1
ATOM 8774 C C . MET B 1 247 ? -16.917 10.063 -21.965 1 11.963 247 MET B C 1
ATOM 8775 O O . MET B 1 247 ? -16.066 9.532 -21.277 1 12.842 247 MET B O 1
ATOM 8789 N N . MET B 1 248 ? -18.133 10.388 -21.509 1 12.224 248 MET B N 1
ATOM 8790 C CA . MET B 1 248 ? -18.618 9.949 -20.211 1 13.198 248 MET B CA 1
ATOM 8791 C C . MET B 1 248 ? -19.722 8.91 -20.394 1 12.217 248 MET B C 1
ATOM 8792 O O . MET B 1 248 ? -20.537 9.012 -21.307 1 13.682 248 MET B O 1
ATOM 8806 N N . ASN B 1 249 ? -19.742 7.911 -19.515 1 12.553 249 ASN B N 1
ATOM 8807 C CA . ASN B 1 249 ? -20.865 6.991 -19.498 1 13.195 249 ASN B CA 1
ATOM 8808 C C . ASN B 1 249 ? -22.162 7.796 -19.491 1 14.41 249 ASN B C 1
ATOM 8809 O O . ASN B 1 249 ? -22.331 8.64 -18.603 1 14.802 249 ASN B O 1
ATOM 8820 N N . LYS B 1 250 ? -23.11 7.545 -20.399 1 15.594 250 LYS B N 1
ATOM 8821 C CA A LYS B 1 250 ? -24.282 8.42 -20.506 0.8 16.72 250 LYS B CA 1
ATOM 8822 C CA B LYS B 1 250 ? -24.303 8.366 -20.512 0.2 15.543 250 LYS B CA 1
ATOM 8823 C C . LYS B 1 250 ? -25.176 8.276 -19.27 1 17.525 250 LYS B C 1
ATOM 8824 O O . LYS B 1 250 ? -25.69 9.302 -18.796 1 17.708 250 LYS B O 1
ATOM 8861 N N . ALA B 1 251 ? -25.352 7.088 -18.735 1 17.128 251 ALA B N 1
ATOM 8862 C CA . ALA B 1 251 ? -26.233 6.931 -17.568 1 19.029 251 ALA B CA 1
ATOM 8863 C C . ALA B 1 251 ? -25.602 7.663 -16.395 1 19.796 251 ALA B C 1
ATOM 8864 O O . ALA B 1 251 ? -26.315 8.271 -15.591 1 21.127 251 ALA B O 1
ATOM 8871 N N . TYR B 1 252 ? -24.283 7.571 -16.193 1 18.342 252 TYR B N 1
ATOM 8872 C CA . TYR B 1 252 ? -23.587 8.269 -15.137 1 17.936 252 TYR B CA 1
ATOM 8873 C C . TYR B 1 252 ? -23.807 9.765 -15.317 1 17.603 252 TYR B C 1
ATOM 8874 O O . TYR B 1 252 ? -24.169 10.458 -14.347 1 17.953 252 TYR B O 1
ATOM 8892 N N . TYR B 1 253 ? -23.597 10.309 -16.51 1 15.488 253 TYR B N 1
ATOM 8893 C CA . TYR B 1 253 ? -23.817 11.722 -16.775 1 16.387 253 TYR B CA 1
ATOM 8894 C C . TYR B 1 253 ? -25.237 12.085 -16.367 1 19.017 253 TYR B C 1
ATOM 8895 O O . TYR B 1 253 ? -25.421 13.075 -15.66 1 18.475 253 TYR B O 1
ATOM 8913 N N . ASP B 1 254 ? -26.209 11.277 -16.773 1 18.913 254 ASP B N 1
ATOM 8914 C CA . ASP B 1 254 ? -27.62 11.587 -16.509 1 22.12 254 ASP B CA 1
ATOM 8915 C C . ASP B 1 254 ? -27.91 11.499 -15.017 1 20.829 254 ASP B C 1
ATOM 8916 O O . ASP B 1 254 ? -28.855 12.184 -14.569 1 27.245 254 ASP B O 1
ATOM 8925 N N . SER B 1 255 ? -27.148 10.767 -14.234 1 20.259 255 SER B N 1
ATOM 8926 C CA . SER B 1 255 ? -27.336 10.588 -12.803 1 22.925 255 SER B CA 1
ATOM 8927 C C . SER B 1 255 ? -26.843 11.837 -12.066 1 24.568 255 SER B C 1
ATOM 8928 O O . SER B 1 255 ? -27.192 12.033 -10.91 1 22.994 255 SER B O 1
ATOM 8936 N N . LEU B 1 256 ? -25.969 12.65 -12.679 1 19.278 256 LEU B N 1
ATOM 8937 C CA . LEU B 1 256 ? -25.33 13.755 -11.97 1 18.411 256 LEU B CA 1
ATOM 8938 C C . LEU B 1 256 ? -26.333 14.899 -11.832 1 17.324 256 LEU B C 1
ATOM 8939 O O . LEU B 1 256 ? -27.16 15.096 -12.696 1 17.827 256 LEU B O 1
ATOM 8955 N N . PRO B 1 257 ? -26.209 15.737 -10.775 1 17.38 257 PRO B N 1
ATOM 8956 C CA . PRO B 1 257 ? -26.994 16.971 -10.72 1 18.507 257 PRO B CA 1
ATOM 8957 C C . PRO B 1 257 ? -26.639 17.877 -11.901 1 17.645 257 PRO B C 1
ATOM 8958 O O . PRO B 1 257 ? -25.499 17.848 -12.395 1 16.937 257 PRO B O 1
ATOM 8969 N N . ALA B 1 258 ? -27.607 18.657 -12.368 1 16.651 258 ALA B N 1
ATOM 8970 C CA . ALA B 1 258 ? -27.457 19.475 -13.547 1 17.729 258 ALA B CA 1
ATOM 8971 C C . ALA B 1 258 ? -26.275 20.438 -13.429 1 16.869 258 ALA B C 1
ATOM 8972 O O . ALA B 1 258 ? -25.62 20.736 -14.44 1 15.745 258 ALA B O 1
ATOM 8979 N N . ASN B 1 259 ? -25.993 20.968 -12.247 1 15.032 259 ASN B N 1
ATOM 8980 C CA . ASN B 1 259 ? -24.881 21.889 -12.102 1 14.745 259 ASN B CA 1
ATOM 8981 C C . ASN B 1 259 ? -23.564 21.188 -12.386 1 14.232 259 ASN B C 1
ATOM 8982 O O . ASN B 1 259 ? -22.666 21.812 -12.922 1 15.078 259 ASN B O 1
ATOM 8993 N N . VAL B 1 260 ? -23.413 19.957 -11.948 1 14.353 260 VAL B N 1
ATOM 8994 C CA . VAL B 1 260 ? -22.19 19.199 -12.18 1 14.377 260 VAL B CA 1
ATOM 8995 C C . VAL B 1 260 ? -22.102 18.837 -13.666 1 13.991 260 VAL B C 1
ATOM 8996 O O . VAL B 1 260 ? -21.02 18.969 -14.268 1 14.276 260 VAL B O 1
ATOM 9009 N N . GLN B 1 261 ? -23.217 18.481 -14.294 1 13.764 261 GLN B N 1
ATOM 9010 C CA . GLN B 1 261 ? -23.219 18.264 -15.733 1 15.1 261 GLN B CA 1
ATOM 9011 C C . GLN B 1 261 ? -22.614 19.463 -16.436 1 14.372 261 GLN B C 1
ATOM 9012 O O . GLN B 1 261 ? -21.834 19.345 -17.388 1 15.086 261 GLN B O 1
ATOM 9026 N N . GLN B 1 262 ? -23.083 20.652 -16.061 1 14.551 262 GLN B N 1
ATOM 9027 C CA . GLN B 1 262 ? -22.697 21.859 -16.754 1 13.691 262 GLN B CA 1
ATOM 9028 C C . GLN B 1 262 ? -21.28 22.282 -16.417 1 13.261 262 GLN B C 1
ATOM 9029 O O . GLN B 1 262 ? -20.58 22.816 -17.278 1 14.197 262 GLN B O 1
ATOM 9043 N N . ILE B 1 263 ? -20.807 22.015 -15.208 1 12.86 263 ILE B N 1
ATOM 9044 C CA . ILE B 1 263 ? -19.408 22.17 -14.882 1 13.782 263 ILE B CA 1
ATOM 9045 C C . ILE B 1 263 ? -18.54 21.356 -15.854 1 13.124 263 ILE B C 1
ATOM 9046 O O . ILE B 1 263 ? -17.572 21.846 -16.396 1 14.437 263 ILE B O 1
ATOM 9062 N N . LEU B 1 264 ? -18.966 20.116 -16.119 1 13.211 264 LEU B N 1
ATOM 9063 C CA . LEU B 1 264 ? -18.167 19.248 -16.98 1 13.512 264 LEU B CA 1
ATOM 9064 C C . LEU B 1 264 ? -18.213 19.746 -18.416 1 13.772 264 LEU B C 1
ATOM 9065 O O . LEU B 1 264 ? -17.183 19.762 -19.07 1 13.775 264 LEU B O 1
ATOM 9081 N N . THR B 1 265 ? -19.379 20.089 -18.957 1 13.762 265 THR B N 1
ATOM 9082 C CA . THR B 1 265 ? -19.427 20.475 -20.357 1 14.262 265 THR B CA 1
ATOM 9083 C C . THR B 1 265 ? -18.749 21.831 -20.56 1 13.576 265 THR B C 1
ATOM 9084 O O . THR B 1 265 ? -18.055 22.009 -21.559 1 14.049 265 THR B O 1
ATOM 9095 N N . GLU B 1 266 ? -18.879 22.79 -19.645 1 13.53 266 GLU B N 1
ATOM 9096 C CA . GLU B 1 266 ? -18.176 24.061 -19.744 1 14.237 266 GLU B CA 1
ATOM 9097 C C . GLU B 1 266 ? -16.678 23.874 -19.623 1 13.97 266 GLU B C 1
ATOM 9098 O O . GLU B 1 266 ? -15.9 24.479 -20.386 1 14.313 266 GLU B O 1
ATOM 9110 N N . ALA B 1 267 ? -16.231 23.113 -18.628 1 14.031 267 ALA B N 1
ATOM 9111 C CA . ALA B 1 267 ? -14.794 22.846 -18.494 1 13.23 267 ALA B CA 1
ATOM 9112 C C . ALA B 1 267 ? -14.275 22.152 -19.759 1 12.508 267 ALA B C 1
ATOM 9113 O O . ALA B 1 267 ? -13.193 22.445 -20.218 1 13.259 267 ALA B O 1
ATOM 9120 N N . GLY B 1 268 ? -15.044 21.244 -20.327 1 12.744 268 GLY B N 1
ATOM 9121 C CA . GLY B 1 268 ? -14.629 20.608 -21.57 1 12.44 268 GLY B CA 1
ATOM 9122 C C . GLY B 1 268 ? -14.482 21.623 -22.696 1 13.752 268 GLY B C 1
ATOM 9123 O O . GLY B 1 268 ? -13.51 21.586 -23.455 1 14.038 268 GLY B O 1
ATOM 9127 N N . ARG B 1 269 ? -15.444 22.55 -22.86 1 13.315 269 ARG B N 1
ATOM 9128 C CA . ARG B 1 269 ? -15.348 23.568 -23.9 1 14.067 269 ARG B CA 1
ATOM 9129 C C . ARG B 1 269 ? -14.101 24.441 -23.725 1 14.053 269 ARG B C 1
ATOM 9130 O O . ARG B 1 269 ? -13.403 24.711 -24.703 1 13.815 269 ARG B O 1
ATOM 9151 N N . GLU B 1 270 ? -13.806 24.849 -22.499 1 13.362 270 GLU B N 1
ATOM 9152 C CA . GLU B 1 270 ? -12.697 25.739 -22.249 1 13.446 270 GLU B CA 1
ATOM 9153 C C . GLU B 1 270 ? -11.378 24.991 -22.392 1 13.844 270 GLU B C 1
ATOM 9154 O O . GLU B 1 270 ? -10.404 25.521 -22.931 1 14.617 270 GLU B O 1
ATOM 9166 N N . ALA B 1 271 ? -11.308 23.745 -21.911 1 13.274 271 ALA B N 1
ATOM 9167 C CA . ALA B 1 271 ? -10.107 22.939 -22.058 1 12.825 271 ALA B CA 1
ATOM 9168 C C . ALA B 1 271 ? -9.853 22.674 -23.548 1 13.079 271 ALA B C 1
ATOM 9169 O O . ALA B 1 271 ? -8.707 22.607 -23.988 1 13.484 271 ALA B O 1
ATOM 9176 N N . LEU B 1 272 ? -10.916 22.492 -24.331 1 12.912 272 LEU B N 1
ATOM 9177 C CA . LEU B 1 272 ? -10.81 22.249 -25.749 1 12.81 272 LEU B CA 1
ATOM 9178 C C . LEU B 1 272 ? -10.193 23.462 -26.432 1 13.518 272 LEU B C 1
ATOM 9179 O O . LEU B 1 272 ? -9.291 23.327 -27.275 1 13.73 272 LEU B O 1
ATOM 9195 N N . THR B 1 273 ? -10.72 24.639 -26.131 1 14.029 273 THR B N 1
ATOM 9196 C CA . THR B 1 273 ? -10.124 25.868 -26.673 1 15.714 273 THR B CA 1
ATOM 9197 C C . THR B 1 273 ? -8.623 25.921 -26.372 1 14.885 273 THR B C 1
ATOM 9198 O O . THR B 1 273 ? -7.809 26.21 -27.264 1 14.523 273 THR B O 1
ATOM 9209 N N . TYR B 1 274 ? -8.283 25.625 -25.141 1 14.73 274 TYR B N 1
ATOM 9210 C CA . TYR B 1 274 ? -6.908 25.72 -24.723 1 14.608 274 TYR B CA 1
ATOM 9211 C C . TYR B 1 274 ? -6.041 24.719 -25.465 1 14.183 274 TYR B C 1
ATOM 9212 O O . TYR B 1 274 ? -5.008 25.07 -26.066 1 14.913 274 TYR B O 1
ATOM 9230 N N . GLN B 1 275 ? -6.458 23.443 -25.519 1 13.279 275 GLN B N 1
ATOM 9231 C CA . GLN B 1 275 ? -5.593 22.437 -26.097 1 13.181 275 GLN B CA 1
ATOM 9232 C C . GLN B 1 275 ? -5.517 22.573 -27.619 1 13.591 275 GLN B C 1
ATOM 9233 O O . GLN B 1 275 ? -4.475 22.289 -28.228 1 14.202 275 GLN B O 1
ATOM 9247 N N . ARG B 1 276 ? -6.59 23.008 -28.277 1 13.202 276 ARG B N 1
ATOM 9248 C CA . ARG B 1 276 ? -6.478 23.388 -29.679 1 13.603 276 ARG B CA 1
ATOM 9249 C C . ARG B 1 276 ? -5.419 24.478 -29.874 1 14.511 276 ARG B C 1
ATOM 9250 O O . ARG B 1 276 ? -4.662 24.418 -30.85 1 16.105 276 ARG B O 1
ATOM 9271 N N . SER B 1 277 ? -5.435 25.464 -29.018 1 14.467 277 SER B N 1
ATOM 9272 C CA . SER B 1 277 ? -4.577 26.642 -29.167 1 15.813 277 SER B CA 1
ATOM 9273 C C . SER B 1 277 ? -3.106 26.33 -29.021 1 17.824 277 SER B C 1
ATOM 9274 O O . SER B 1 277 ? -2.31 27.111 -29.598 1 21.22 277 SER B O 1
ATOM 9282 N N . ILE B 1 278 ? -2.72 25.272 -28.333 1 17.909 278 ILE B N 1
ATOM 9283 C CA . ILE B 1 278 ? -1.311 24.942 -28.135 1 18.196 278 ILE B CA 1
ATOM 9284 C C . ILE B 1 278 ? -0.849 23.874 -29.11 1 17.384 278 ILE B C 1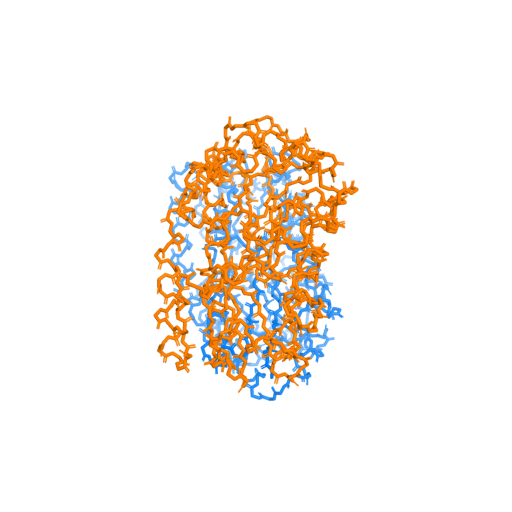
ATOM 9285 O O . ILE B 1 278 ? 0.351 23.506 -29.139 1 18.04 278 ILE B O 1
ATOM 9301 N N . THR B 1 279 ? -1.763 23.314 -29.917 1 16.522 279 THR B N 1
ATOM 9302 C CA . THR B 1 279 ? -1.446 22.162 -30.727 1 15.385 279 THR B CA 1
ATOM 9303 C C . THR B 1 279 ? -0.349 22.503 -31.746 1 17.605 279 THR B C 1
ATOM 9304 O O . THR B 1 279 ? 0.553 21.69 -31.972 1 17.496 279 THR B O 1
ATOM 9315 N N . SER B 1 280 ? -0.471 23.628 -32.462 1 20 280 SER B N 1
ATOM 9316 C CA A SER B 1 280 ? 0.47 23.932 -33.54 0.5 22.612 280 SER B CA 1
ATOM 9317 C CA B SER B 1 280 ? 0.464 23.959 -33.54 0.5 22.313 280 SER B CA 1
ATOM 9318 C C . SER B 1 280 ? 1.881 24.147 -32.991 1 22.456 280 SER B C 1
ATOM 9319 O O . SER B 1 280 ? 2.839 23.615 -33.56 1 23.119 280 SER B O 1
ATOM 9334 N N . GLU B 1 281 ? 2.008 24.836 -31.876 1 22.27 281 GLU B N 1
ATOM 9335 C CA . GLU B 1 281 ? 3.315 25.063 -31.262 1 25.128 281 GLU B CA 1
ATOM 9336 C C . GLU B 1 281 ? 3.956 23.743 -30.828 1 24.403 281 GLU B C 1
ATOM 9337 O O . GLU B 1 281 ? 5.155 23.463 -31.034 1 22.939 281 GLU B O 1
ATOM 9349 N N . LEU B 1 282 ? 3.139 22.846 -30.259 1 20.685 282 LEU B N 1
ATOM 9350 C CA . LEU B 1 282 ? 3.684 21.569 -29.833 1 17.886 282 LEU B CA 1
ATOM 9351 C C . LEU B 1 282 ? 4.049 20.706 -31.024 1 17.719 282 LEU B C 1
ATOM 9352 O O . LEU B 1 282 ? 5.036 19.956 -30.99 1 18.174 282 LEU B O 1
ATOM 9368 N N . GLU B 1 283 ? 3.327 20.83 -32.137 1 18.463 283 GLU B N 1
ATOM 9369 C CA . GLU B 1 283 ? 3.699 20.088 -33.32 1 19.845 283 GLU B CA 1
ATOM 9370 C C . GLU B 1 283 ? 5.019 20.614 -33.891 1 22.138 283 GLU B C 1
ATOM 9371 O O . GLU B 1 283 ? 5.807 19.799 -34.39 1 23.857 283 GLU B O 1
ATOM 9383 N N . LYS B 1 284 ? 5.22 21.928 -33.831 1 25.444 284 LYS B N 1
ATOM 9384 C CA . LYS B 1 284 ? 6.449 22.535 -34.344 1 27.104 284 LYS B CA 1
ATOM 9385 C C . LYS B 1 284 ? 7.633 22.026 -33.53 1 26.064 284 LYS B C 1
ATOM 9386 O O . LYS B 1 284 ? 8.676 21.665 -34.101 1 25.482 284 LYS B O 1
ATOM 9405 N N . LYS B 1 285 ? 7.475 22.001 -32.219 1 22.126 285 LYS B N 1
ATOM 9406 C CA . LYS B 1 285 ? 8.487 21.504 -31.315 1 24.436 285 LYS B CA 1
ATOM 9407 C C . LYS B 1 285 ? 8.794 20.052 -31.652 1 22.842 285 LYS B C 1
ATOM 9408 O O . LYS B 1 285 ? 9.967 19.667 -31.659 1 23.235 285 LYS B O 1
ATOM 9427 N N . ALA B 1 286 ? 7.779 19.244 -31.995 1 19.025 286 ALA B N 1
ATOM 9428 C CA . ALA B 1 286 ? 8.019 17.861 -32.363 1 17.443 286 ALA B CA 1
ATOM 9429 C C . ALA B 1 286 ? 8.754 17.726 -33.701 1 19.855 286 ALA B C 1
ATOM 9430 O O . ALA B 1 286 ? 9.635 16.887 -33.827 1 19.53 286 ALA B O 1
ATOM 9437 N N . GLU B 1 287 ? 8.386 18.519 -34.708 1 22.749 287 GLU B N 1
ATOM 9438 C CA A GLU B 1 287 ? 9.07 18.554 -35.991 0.5 24.754 287 GLU B CA 1
ATOM 9439 C CA B GLU B 1 287 ? 9.083 18.455 -35.981 0.5 25.643 287 GLU B CA 1
ATOM 9440 C C . GLU B 1 287 ? 10.558 18.829 -35.784 1 24.989 287 GLU B C 1
ATOM 9441 O O . GLU B 1 287 ? 11.422 18.151 -36.369 1 24.739 287 GLU B O 1
ATOM 9464 N N . ASP B 1 288 ? 10.846 19.822 -34.946 1 21.821 288 ASP B N 1
ATOM 9465 C CA . ASP B 1 288 ? 12.223 20.211 -34.666 1 26.92 288 ASP B CA 1
ATOM 9466 C C . ASP B 1 288 ? 12.934 19.076 -33.941 1 26.653 288 ASP B C 1
ATOM 9467 O O . ASP B 1 288 ? 14.086 18.778 -34.253 1 25.766 288 ASP B O 1
ATOM 9476 N N . ALA B 1 289 ? 12.241 18.417 -33.006 1 22.285 289 ALA B N 1
ATOM 9477 C CA . ALA B 1 289 ? 12.813 17.295 -32.282 1 22.489 289 ALA B CA 1
ATOM 9478 C C . ALA B 1 289 ? 13.143 16.157 -33.227 1 18.623 289 ALA B C 1
ATOM 9479 O O . ALA B 1 289 ? 14.155 15.467 -33.057 1 19.975 289 ALA B O 1
ATOM 9486 N N . PHE B 1 290 ? 12.319 15.93 -34.256 1 18.35 290 PHE B N 1
ATOM 9487 C CA . PHE B 1 290 ? 12.614 14.904 -35.221 1 18.9 290 PHE B CA 1
ATOM 9488 C C . PHE B 1 290 ? 13.973 15.163 -35.876 1 19.173 290 PHE B C 1
ATOM 9489 O O . PHE B 1 290 ? 14.768 14.241 -36.044 1 19.311 290 PHE B O 1
ATOM 9506 N N . ILE B 1 291 ? 14.227 16.416 -36.293 1 22.714 291 ILE B N 1
ATOM 9507 C CA . ILE B 1 291 ? 15.462 16.725 -37.019 1 24.58 291 ILE B CA 1
ATOM 9508 C C . ILE B 1 291 ? 16.637 16.558 -36.064 1 24.095 291 ILE B C 1
ATOM 9509 O O . ILE B 1 291 ? 17.674 16.006 -36.457 1 25.301 291 ILE B O 1
ATOM 9525 N N . GLU B 1 292 ? 16.467 16.936 -34.804 1 24.024 292 GLU B N 1
ATOM 9526 C CA . GLU B 1 292 ? 17.48 16.828 -33.771 1 28.969 292 GLU B CA 1
ATOM 9527 C C . GLU B 1 292 ? 17.793 15.367 -33.434 1 28.912 292 GLU B C 1
ATOM 9528 O O . GLU B 1 292 ? 18.924 15.01 -33.096 1 31.476 292 GLU B O 1
ATOM 9540 N N . GLN B 1 293 ? 16.797 14.483 -33.547 1 23.062 293 GLN B N 1
ATOM 9541 C CA . GLN B 1 293 ? 16.957 13.069 -33.279 1 24.056 293 GLN B CA 1
ATOM 9542 C C . GLN B 1 293 ? 17.277 12.311 -34.557 1 20.075 293 GLN B C 1
ATOM 9543 O O . GLN B 1 293 ? 17.122 11.089 -34.628 1 22.192 293 GLN B O 1
ATOM 9557 N N . GLY B 1 294 ? 17.739 12.994 -35.586 1 20.178 294 GLY B N 1
ATOM 9558 C CA . GLY B 1 294 ? 18.3 12.33 -36.735 1 19.038 294 GLY B CA 1
ATOM 9559 C C . GLY B 1 294 ? 17.273 11.598 -37.597 1 20.845 294 GLY B C 1
ATOM 9560 O O . GLY B 1 294 ? 17.601 10.641 -38.284 1 23.193 294 GLY B O 1
ATOM 9564 N N . ILE B 1 295 ? 16.048 12.122 -37.689 1 17.817 295 ILE B N 1
ATOM 9565 C CA . ILE B 1 295 ? 15.014 11.576 -38.556 1 18.085 295 ILE B CA 1
ATOM 9566 C C . ILE B 1 295 ? 14.959 12.429 -39.823 1 15.978 295 ILE B C 1
ATOM 9567 O O . ILE B 1 295 ? 14.872 13.671 -39.714 1 19.07 295 ILE B O 1
ATOM 9583 N N . THR B 1 296 ? 14.99 11.788 -40.962 1 16.176 296 THR B N 1
ATOM 9584 C CA . THR B 1 296 ? 14.838 12.469 -42.244 1 16.683 296 THR B CA 1
ATOM 9585 C C . THR B 1 296 ? 13.343 12.743 -42.43 1 17.27 296 THR B C 1
ATOM 9586 O O . THR B 1 296 ? 12.598 11.769 -42.622 1 19.456 296 THR B O 1
ATOM 9597 N N . VAL B 1 297 ? 12.933 13.997 -42.505 1 16.165 297 VAL B N 1
ATOM 9598 C CA . VAL B 1 297 ? 11.546 14.373 -42.756 1 16.483 297 VAL B CA 1
ATOM 9599 C C . VAL B 1 297 ? 11.438 14.869 -44.204 1 15.883 297 VAL B C 1
ATOM 9600 O O . VAL B 1 297 ? 12.02 15.94 -44.526 1 19.134 297 VAL B O 1
ATOM 9613 N N . THR B 1 298 ? 10.806 14.112 -45.087 1 15.595 298 THR B N 1
ATOM 9614 C CA . THR B 1 298 ? 10.597 14.521 -46.464 1 16.969 298 THR B CA 1
ATOM 9615 C C . THR B 1 298 ? 9.235 15.172 -46.552 1 16.504 298 THR B C 1
ATOM 9616 O O . THR B 1 298 ? 8.21 14.529 -46.262 1 18.498 298 THR B O 1
ATOM 9627 N N . ARG B 1 299 ? 9.208 16.435 -46.904 1 15.43 299 ARG B N 1
ATOM 9628 C CA . ARG B 1 299 ? 7.994 17.157 -47.177 1 15.647 299 ARG B CA 1
ATOM 9629 C C . ARG B 1 299 ? 7.556 16.881 -48.592 1 16.865 299 ARG B C 1
ATOM 9630 O O . ARG B 1 299 ? 8.308 16.985 -49.571 1 19.518 299 ARG B O 1
ATOM 9651 N N . LEU B 1 300 ? 6.321 16.475 -48.747 1 15.504 300 LEU B N 1
ATOM 9652 C CA . LEU B 1 300 ? 5.821 16.025 -50.035 1 16.231 300 LEU B CA 1
ATOM 9653 C C . LEU B 1 300 ? 5.5 17.23 -50.899 1 16.114 300 LEU B C 1
ATOM 9654 O O . LEU B 1 300 ? 4.905 18.178 -50.435 1 16.147 300 LEU B O 1
ATOM 9670 N N . SER B 1 301 ? 5.85 17.113 -52.179 1 15.904 301 SER B N 1
ATOM 9671 C CA . SER B 1 301 ? 5.49 18.113 -53.151 1 16.987 301 SER B CA 1
ATOM 9672 C C . SER B 1 301 ? 3.973 18.105 -53.327 1 15.644 301 SER B C 1
ATOM 9673 O O . SER B 1 301 ? 3.288 17.103 -53.057 1 15.624 301 SER B O 1
ATOM 9681 N N . PRO B 1 302 ? 3.377 19.168 -53.894 1 17.092 302 PRO B N 1
ATOM 9682 C CA . PRO B 1 302 ? 1.955 19.135 -54.243 1 16.719 302 PRO B CA 1
ATOM 9683 C C . PRO B 1 302 ? 1.609 17.99 -55.171 1 17.652 302 PRO B C 1
ATOM 9684 O O . PRO B 1 302 ? 0.543 17.382 -55.033 1 17.218 302 PRO B O 1
ATOM 9695 N N . GLU B 1 303 ? 2.476 17.617 -56.107 1 16.846 303 GLU B N 1
ATOM 9696 C CA . GLU B 1 303 ? 2.241 16.48 -56.968 1 17.884 303 GLU B CA 1
ATOM 9697 C C . GLU B 1 303 ? 2.22 15.162 -56.212 1 17.08 303 GLU B C 1
ATOM 9698 O O . GLU B 1 303 ? 1.339 14.35 -56.463 1 18.068 303 GLU B O 1
ATOM 9710 N N . GLU B 1 304 ? 3.162 14.947 -55.309 1 16.671 304 GLU B N 1
ATOM 9711 C CA . GLU B 1 304 ? 3.182 13.72 -54.552 1 17.36 304 GLU B CA 1
ATOM 9712 C C . GLU B 1 304 ? 2.009 13.644 -53.568 1 15.646 304 GLU B C 1
ATOM 9713 O O . GLU B 1 304 ? 1.462 12.572 -53.385 1 16.961 304 GLU B O 1
ATOM 9725 N N . ARG B 1 305 ? 1.565 14.76 -53.057 1 15.255 305 ARG B N 1
ATOM 9726 C CA . ARG B 1 305 ? 0.381 14.789 -52.201 1 14.872 305 ARG B CA 1
ATOM 9727 C C . ARG B 1 305 ? -0.846 14.437 -53.021 1 15.518 305 ARG B C 1
ATOM 9728 O O . ARG B 1 305 ? -1.661 13.584 -52.619 1 15.383 305 ARG B O 1
ATOM 9749 N N . ALA B 1 306 ? -1 15.019 -54.222 1 15.663 306 ALA B N 1
ATOM 9750 C CA . ALA B 1 306 ? -2.132 14.691 -55.093 1 15.681 306 ALA B CA 1
ATOM 9751 C C . ALA B 1 306 ? -2.124 13.222 -55.463 1 14.856 306 ALA B C 1
ATOM 9752 O O . ALA B 1 306 ? -3.184 12.592 -55.57 1 14.515 306 ALA B O 1
ATOM 9759 N N . LYS B 1 307 ? -0.958 12.6 -55.675 1 14.379 307 LYS B N 1
ATOM 9760 C CA . LYS B 1 307 ? -0.8 11.187 -55.9 1 14.914 307 LYS B CA 1
ATOM 9761 C C . LYS B 1 307 ? -1.413 10.403 -54.745 1 13.724 307 LYS B C 1
ATOM 9762 O O . LYS B 1 307 ? -2.193 9.449 -54.963 1 15.285 307 LYS B O 1
ATOM 9781 N N . LEU B 1 308 ? -1.046 10.783 -53.505 1 14.808 308 LEU B N 1
ATOM 9782 C CA . LEU B 1 308 ? -1.588 10.088 -52.333 1 13.84 308 LEU B CA 1
ATOM 9783 C C . LEU B 1 308 ? -3.084 10.279 -52.194 1 13.472 308 LEU B C 1
ATOM 9784 O O . LEU B 1 308 ? -3.784 9.3 -51.897 1 13.469 308 LEU B O 1
ATOM 9800 N N . VAL B 1 309 ? -3.613 11.453 -52.48 1 14.095 309 VAL B N 1
ATOM 9801 C CA . VAL B 1 309 ? -5.043 11.696 -52.395 1 14.173 309 VAL B CA 1
ATOM 9802 C C . VAL B 1 309 ? -5.771 10.785 -53.365 1 14.027 309 VAL B C 1
ATOM 9803 O O . VAL B 1 309 ? -6.751 10.095 -53.038 1 14.317 309 VAL B O 1
ATOM 9816 N N . GLU B 1 310 ? -5.295 10.711 -54.635 1 14.762 310 GLU B N 1
ATOM 9817 C CA . GLU B 1 310 ? -5.971 9.941 -55.639 1 14.488 310 GLU B CA 1
ATOM 9818 C C . GLU B 1 310 ? -5.805 8.461 -55.395 1 13.063 310 GLU B C 1
ATOM 9819 O O . GLU B 1 310 ? -6.732 7.68 -55.639 1 14.567 310 GLU B O 1
ATOM 9831 N N . ARG B 1 311 ? -4.633 8.013 -54.948 1 14.109 311 ARG B N 1
ATOM 9832 C CA . ARG B 1 311 ? -4.38 6.614 -54.705 1 14.835 311 ARG B CA 1
ATOM 9833 C C . ARG B 1 311 ? -5.297 6.069 -53.589 1 14.381 311 ARG B C 1
ATOM 9834 O O . ARG B 1 311 ? -5.676 4.897 -53.566 1 15.179 311 ARG B O 1
ATOM 9855 N N . THR B 1 312 ? -5.625 6.917 -52.602 1 13.574 312 THR B N 1
ATOM 9856 C CA . THR B 1 312 ? -6.438 6.491 -51.453 1 13.726 312 THR B CA 1
ATOM 9857 C C . THR B 1 312 ? -7.911 6.751 -51.679 1 14.85 312 THR B C 1
ATOM 9858 O O . THR B 1 312 ? -8.746 6.173 -50.956 1 13.823 312 THR B O 1
ATOM 9869 N N . ARG B 1 313 ? -8.269 7.546 -52.674 1 13.894 313 ARG B N 1
ATOM 9870 C CA . ARG B 1 313 ? -9.681 7.867 -52.901 1 14.867 313 ARG B CA 1
ATOM 9871 C C . ARG B 1 313 ? -10.588 6.65 -53.111 1 15.528 313 ARG B C 1
ATOM 9872 O O . ARG B 1 313 ? -11.734 6.694 -52.638 1 16.64 313 ARG B O 1
ATOM 9893 N N . PRO B 1 314 ? -10.159 5.541 -53.735 1 16.031 314 PRO B N 1
ATOM 9894 C CA . PRO B 1 314 ? -11.054 4.388 -53.864 1 15.596 314 PRO B CA 1
ATOM 9895 C C . PRO B 1 314 ? -11.52 3.807 -52.543 1 16.316 314 PRO B C 1
ATOM 9896 O O . PRO B 1 314 ? -12.554 3.118 -52.518 1 16.338 314 PRO B O 1
ATOM 9907 N N . VAL B 1 315 ? -10.817 4.07 -51.448 1 14.756 315 VAL B N 1
ATOM 9908 C CA . VAL B 1 315 ? -11.304 3.633 -50.143 1 14.229 315 VAL B CA 1
ATOM 9909 C C . VAL B 1 315 ? -12.691 4.172 -49.822 1 14.545 315 VAL B C 1
ATOM 9910 O O . VAL B 1 315 ? -13.483 3.453 -49.185 1 15.634 315 VAL B O 1
ATOM 9923 N N . TRP B 1 316 ? -13.008 5.352 -50.274 1 15.246 316 TRP B N 1
ATOM 9924 C CA . TRP B 1 316 ? -14.263 5.97 -49.899 1 16.82 316 TRP B CA 1
ATOM 9925 C C . TRP B 1 316 ? -15.46 5.175 -50.427 1 21.458 316 TRP B C 1
ATOM 9926 O O . TRP B 1 316 ? -16.542 5.283 -49.849 1 30.899 316 TRP B O 1
ATOM 9947 N N . ASP B 1 317 ? -15.29 4.453 -51.524 1 18.834 317 ASP B N 1
ATOM 9948 C CA . ASP B 1 317 ? -16.371 3.703 -52.154 1 22.21 317 ASP B CA 1
ATOM 9949 C C . ASP B 1 317 ? -16.671 2.433 -51.375 1 19.658 317 ASP B C 1
ATOM 9950 O O . ASP B 1 317 ? -17.698 1.784 -51.653 1 22.387 317 ASP B O 1
ATOM 9959 N N . LYS B 1 318 ? -15.846 2.025 -50.432 1 17.567 318 LYS B N 1
ATOM 9960 C CA . LYS B 1 318 ? -15.904 0.678 -49.897 1 18.35 318 LYS B CA 1
ATOM 9961 C C . LYS B 1 318 ? -16.664 0.566 -48.566 1 19.227 318 LYS B C 1
ATOM 9962 O O . LYS B 1 318 ? -16.801 -0.544 -48.042 1 20.69 318 LYS B O 1
ATOM 9981 N N . PHE B 1 319 ? -17.141 1.692 -48.005 1 17.618 319 PHE B N 1
ATOM 9982 C CA . PHE B 1 319 ? -17.787 1.689 -46.69 1 18.674 319 PHE B CA 1
ATOM 9983 C C . PHE B 1 319 ? -19.192 2.307 -46.713 1 19.157 319 PHE B C 1
ATOM 9984 O O . PHE B 1 319 ? -19.628 2.923 -45.737 1 18.363 319 PHE B O 1
ATOM 10001 N N . LYS B 1 320 ? -19.955 2.083 -47.783 1 19.768 320 LYS B N 1
ATOM 10002 C CA A LYS B 1 320 ? -21.247 2.739 -47.915 0.5 18.99 320 LYS B CA 1
ATOM 10003 C CA B LYS B 1 320 ? -21.271 2.679 -47.968 0.5 19.666 320 LYS B CA 1
ATOM 10004 C C . LYS B 1 320 ? -22.287 2.155 -46.964 1 18.786 320 LYS B C 1
ATOM 10005 O O . LYS B 1 320 ? -23.207 2.869 -46.594 1 18.927 320 LYS B O 1
ATOM 10042 N N . ASP B 1 321 ? -22.163 0.896 -46.545 1 17.998 321 ASP B N 1
ATOM 10043 C CA . ASP B 1 321 ? -23.099 0.373 -45.569 1 20.123 321 ASP B CA 1
ATOM 10044 C C . ASP B 1 321 ? -23.003 1.181 -44.277 1 20.543 321 ASP B C 1
ATOM 10045 O O . ASP B 1 321 ? -24.028 1.426 -43.624 1 22.269 321 ASP B O 1
ATOM 10054 N N . ASP B 1 322 ? -21.768 1.625 -43.961 1 18.111 322 ASP B N 1
ATOM 10055 C CA . ASP B 1 322 ? -21.347 2.08 -42.655 1 19.698 322 ASP B CA 1
ATOM 10056 C C . ASP B 1 322 ? -21.412 3.58 -42.434 1 18.179 322 ASP B C 1
ATOM 10057 O O . ASP B 1 322 ? -21.672 4.004 -41.287 1 19.008 322 ASP B O 1
ATOM 10066 N N . ILE B 1 323 ? -21.038 4.329 -43.438 1 17.077 323 ILE B N 1
ATOM 10067 C CA . ILE B 1 323 ? -20.859 5.755 -43.261 1 16.486 323 ILE B CA 1
ATOM 10068 C C . ILE B 1 323 ? -21.965 6.446 -44.017 1 15.815 323 ILE B C 1
ATOM 10069 O O . ILE B 1 323 ? -21.961 6.41 -45.226 1 16.607 323 ILE B O 1
ATOM 10085 N N . PRO B 1 324 ? -22.935 7.093 -43.351 1 16.039 324 PRO B N 1
ATOM 10086 C CA . PRO B 1 324 ? -23.998 7.744 -44.092 1 16.917 324 PRO B CA 1
ATOM 10087 C C . PRO B 1 324 ? -23.451 8.801 -45.05 1 16.77 324 PRO B C 1
ATOM 10088 O O . PRO B 1 324 ? -22.543 9.574 -44.69 1 16.514 324 PRO B O 1
ATOM 10099 N N . ALA B 1 325 ? -24.024 8.886 -46.24 1 16.044 325 ALA B N 1
ATOM 10100 C CA . ALA B 1 325 ? -23.619 9.919 -47.187 1 16.944 325 ALA B CA 1
ATOM 10101 C C . ALA B 1 325 ? -23.814 11.312 -46.604 1 16.65 325 ALA B C 1
ATOM 10102 O O . ALA B 1 325 ? -23.025 12.251 -46.851 1 17.112 325 ALA B O 1
ATOM 10109 N N . GLU B 1 326 ? -24.852 11.545 -45.814 1 15.584 326 GLU B N 1
ATOM 10110 C CA . GLU B 1 326 ? -25.092 12.831 -45.202 1 16.645 326 GLU B CA 1
ATOM 10111 C C . GLU B 1 326 ? -23.972 13.202 -44.216 1 16.396 326 GLU B C 1
ATOM 10112 O O . GLU B 1 326 ? -23.645 14.374 -44.079 1 15.456 326 GLU B O 1
ATOM 10124 N N . LEU B 1 327 ? -23.392 12.213 -43.529 1 15.127 327 LEU B N 1
ATOM 10125 C CA . LEU B 1 327 ? -22.302 12.492 -42.598 1 15.111 327 LEU B CA 1
ATOM 10126 C C . LEU B 1 327 ? -21.04 12.896 -43.376 1 13.258 327 LEU B C 1
ATOM 10127 O O . LEU B 1 327 ? -20.349 13.838 -42.992 1 13.445 327 LEU B O 1
ATOM 10143 N N . ILE B 1 328 ? -20.728 12.213 -44.473 1 12.966 328 ILE B N 1
ATOM 10144 C CA . ILE B 1 328 ? -19.663 12.65 -45.355 1 13.564 328 ILE B CA 1
ATOM 10145 C C . ILE B 1 328 ? -19.908 14.086 -45.777 1 13.919 328 ILE B C 1
ATOM 10146 O O . ILE B 1 328 ? -18.979 14.897 -45.786 1 13.61 328 ILE B O 1
ATOM 10162 N N . LYS B 1 329 ? -21.12 14.419 -46.205 1 14.279 329 LYS B N 1
ATOM 10163 C CA A LYS B 1 329 ? -21.457 15.748 -46.657 0.5 14.81 329 LYS B CA 1
ATOM 10164 C CA B LYS B 1 329 ? -21.428 15.757 -46.678 0.5 15.349 329 LYS B CA 1
ATOM 10165 C C . LYS B 1 329 ? -21.226 16.762 -45.561 1 14.401 329 LYS B C 1
ATOM 10166 O O . LYS B 1 329 ? -20.642 17.826 -45.829 1 14.865 329 LYS B O 1
ATOM 10203 N N . LEU B 1 330 ? -21.627 16.457 -44.334 1 13.148 330 LEU B N 1
ATOM 10204 C CA . LEU B 1 330 ? -21.461 17.375 -43.233 1 13.906 330 LEU B CA 1
ATOM 10205 C C . LEU B 1 330 ? -19.978 17.722 -43.029 1 13.905 330 LEU B C 1
ATOM 10206 O O . LEU B 1 330 ? -19.628 18.843 -42.701 1 15.232 330 LEU B O 1
ATOM 10222 N N . VAL B 1 331 ? -19.087 16.724 -43.184 1 12.608 331 VAL B N 1
ATOM 10223 C CA . VAL B 1 331 ? -17.657 16.996 -43.07 1 13.082 331 VAL B CA 1
ATOM 10224 C C . VAL B 1 331 ? -17.165 17.746 -44.304 1 12.298 331 VAL B C 1
ATOM 10225 O O . VAL B 1 331 ? -16.431 18.736 -44.174 1 13.208 331 VAL B O 1
ATOM 10238 N N . GLN B 1 332 ? -17.555 17.349 -45.499 1 13.122 332 GLN B N 1
ATOM 10239 C CA . GLN B 1 332 ? -17.048 18.019 -46.682 1 13.198 332 GLN B CA 1
ATOM 10240 C C . GLN B 1 332 ? -17.523 19.458 -46.782 1 13.41 332 GLN B C 1
ATOM 10241 O O . GLN B 1 332 ? -16.778 20.251 -47.368 1 13.956 332 GLN B O 1
ATOM 10255 N N . GLU B 1 333 ? -18.641 19.836 -46.216 1 13.247 333 GLU B N 1
ATOM 10256 C CA . GLU B 1 333 ? -19.117 21.2 -46.25 1 14.108 333 GLU B CA 1
ATOM 10257 C C . GLU B 1 333 ? -18.128 22.116 -45.561 1 14.291 333 GLU B C 1
ATOM 10258 O O . GLU B 1 333 ? -18.11 23.314 -45.842 1 16.531 333 GLU B O 1
ATOM 10270 N N . THR B 1 334 ? -17.273 21.611 -44.644 1 13.462 334 THR B N 1
ATOM 10271 C CA . THR B 1 334 ? -16.291 22.419 -43.921 1 13.191 334 THR B CA 1
ATOM 10272 C C . THR B 1 334 ? -15.005 22.617 -44.699 1 13.311 334 THR B C 1
ATOM 10273 O O . THR B 1 334 ? -14.143 23.39 -44.262 1 14.213 334 THR B O 1
ATOM 10284 N N . GLN B 1 335 ? -14.885 21.991 -45.862 1 13.499 335 GLN B N 1
ATOM 10285 C CA . GLN B 1 335 ? -13.627 21.958 -46.607 1 15.388 335 GLN B CA 1
ATOM 10286 C C . GLN B 1 335 ? -13.708 22.682 -47.959 1 17.035 335 GLN B C 1
ATOM 10287 O O . GLN B 1 335 ? -12.86 22.456 -48.823 1 18.646 335 GLN B O 1
ATOM 10301 N N A GLN B 1 336 ? -14.705 23.543 -48.128 0.5 17.165 336 GLN B N 1
ATOM 10302 N N B GLN B 1 336 ? -14.728 23.537 -48.119 0.5 19.944 336 GLN B N 1
ATOM 10303 C CA A GLN B 1 336 ? -14.888 24.254 -49.39 0.5 17.503 336 GLN B CA 1
ATOM 10304 C CA B GLN B 1 336 ? -14.939 24.311 -49.343 0.5 22.468 336 GLN B CA 1
ATOM 10305 C C A GLN B 1 336 ? -13.874 25.396 -49.556 0.5 19.12 336 GLN B C 1
ATOM 10306 C C B GLN B 1 336 ? -14.562 25.798 -49.165 0.5 26.961 336 GLN B C 1
ATOM 10307 O O A GLN B 1 336 ? -13.745 25.858 -50.734 0.5 23.256 336 GLN B O 1
ATOM 10308 O O B GLN B 1 336 ? -13.894 26.166 -48.169 0.5 26.9 336 GLN B O 1
#

Organism: Oleidesulfovibrio alaskensis (strain ATCC BAA-1058 / DSM 17464 / G20) (NCBI:txid207559)

Foldseek 3Di:
DAAEAEEEAQFFPPALVVVLVVLLQVLLCVLVVNRYGYDYHYNQNVHFAPVVVVCQQVVVHFKYKHKLQLCVVQAVQSCLQFQFPLDDPVLVVLLVCCLPPHDLVVVVQVSQVVSQKGFQAQAFFWFKWKWFQDQADAFLLSLAAFEEEDAPHPLRCLLSVLSNYRYDHDTPSCVLVCLVVVVGGIYIGQLLRCVSVPVLVRTAEIEPQSGGGITITMIGRNVVLVPDDPSSNVSSNVSNVVSRVVSVVCNVVSSVVSVVVSVVSNHYYHYDDPVRSVVSCVSSNVSVVVCPVRHDPVSSVSSSVSRD/DAQEEAEEEAQFFPPALVVQLVVLLQVLLCVLVVNRYGYHYHYNQNVHFQPVVVVCQLVVVHFKYKHKLQLCCVQAVQSCLQFQFPLDDVVLVVLLVCCLVPNPLVVVVQVSQVVSQWGFQAQAFFWFKWKWFQPQEDQFLLSLAAFEEEDAPHPLRCLLSVLSNYHYDHDTPVCVLVCRVVPVGGIYIGQLLRCVSVVVLLRIAEIEPQSGGGITITMIGRNVVLVPDPPSSNVSRNVSNVVSRVVSVVCNVVSSVVSVVVSVVSNHHYHYDDPVRNVVSCVSSNVSVVVQPVRHPPVSSVSSSVSHD

Radius of gyration: 28.08 Å; Cα contacts (8 Å, |Δi|>4): 1308; chains: 2; bounding box: 48×43×90 Å

InterPro domains:
  IPR004682 TRAP transporter solute receptor, DctP family [PIRSF006470] (1-335)
  IPR004682 TRAP transporter solute receptor, DctP family [TIGR00787] (36-293)
  IPR018389 TRAP transporter solute receptor DctP [PF03480] (36-320)
  IPR018389 TRAP transporter solute receptor DctP [PTHR33376] (10-335)
  IPR038404 TRAP transporter solute receptor DctP superfamily [G3DSA:3.40.190.170] (28-336)